Protein AF-A0A7S3X8F5-F1 (afdb_monomer)

Radius of gyration: 27.23 Å; Cα contacts (8 Å, |Δi|>4): 677; chains: 1; bounding box: 50×83×84 Å

Mean predicted aligned error: 16.93 Å

Solvent-accessible surface area (backbone atoms only — not comparable to full-atom values): 24423 Å² total; per-residue (Å²): 140,87,87,80,91,78,85,86,80,86,88,80,88,86,86,87,88,83,87,81,79,91,75,82,77,78,80,77,77,80,74,64,69,66,71,55,78,46,50,80,63,46,51,53,56,52,49,55,53,44,50,48,62,56,72,43,58,89,73,32,41,24,39,38,38,33,36,51,33,65,83,33,61,57,60,53,50,54,41,54,49,28,43,69,61,32,94,63,32,32,80,31,34,46,38,35,37,25,33,51,56,69,91,30,43,68,60,38,46,54,49,16,60,75,52,69,31,45,61,41,76,19,36,79,35,81,46,74,50,74,43,65,32,16,41,22,84,40,88,89,50,52,16,72,34,60,73,34,8,48,70,58,24,55,66,92,81,42,75,73,61,52,72,42,82,38,46,33,36,28,47,36,61,51,52,44,55,62,50,59,77,36,57,95,33,54,48,56,27,36,38,39,40,43,50,55,33,49,56,70,62,33,49,60,47,22,53,76,67,46,35,52,43,63,25,39,30,39,38,37,51,49,29,54,66,38,38,58,52,90,51,30,39,60,42,54,52,45,69,67,39,46,67,62,48,37,63,72,69,25,98,50,42,50,79,44,77,43,77,43,68,51,56,81,29,53,57,91,63,75,41,63,61,46,66,62,50,48,59,72,36,54,76,50,45,72,64,45,72,78,46,90,78,50,56,69,64,48,46,62,49,44,61,52,71,76,51,75,80,64,62,63,59,50,37,55,53,45,62,73,68,34,40,77,9,35,49,50,76,79,65,69,54,99,75,84,66,81,70,86,67,66,72,45,71,91,67,61,63,74,69,84,60,52,41,48,43,78,70,84,51,80,74,36,75,74,35,72,61,51,29,48,41,52,46,47,51,54,32,70,58,16,96,59,39,42,25,38,29,43,31,68,79,76,59,37,33,36,37,20,50,73,67,55,81,90,58,42,40,89,41,86,68,22,36,25,33,67,58,60,74,80,74,76,78,71,93,125

Secondary structure (DSSP, 8-state):
---PPPP-----------PPP-----------GGGGGGHHHHHHHHHHHHHHHHHS-TT-EEEEEEES-TTSHHHHHHHHHHHHHSTTTGGGEEEEEE---HHHHHHHHHHHHHHT-EEE-SEEESSS-EEEEEE-SSTT--BS-HHHHHHTS-TTT----EEEEEEEEEHHHHHHHHHHTTGGGEEEEEEEE--TTTHHHHHHHHHHTTGGGG-SEEEEE--GGGS-HHHHHHHHHHHHHHHHHHHHH-SS--SEEEEE--HHHHSS---TTHHHHHHHHTTTHHHHTTSTT-HHHHHHHHHHHHS-TTHHHHHHHHHHH-EESEEGGGT-STT-------B--SS----SSEEEEE---GGGSS-HHHHHHHHHHHHHTSTT--EEEEETTTTEEEEES---TTSEE--TTEEEEESSPPPPPPP-

pLDDT: mean 76.14, std 23.0, range [23.55, 98.75]

Sequence (428 aa):
ARLRLGCIIVRREHSMQRPPALFAFVLCVFLPDAVRAAGNAGGKAVDLFLDDLRKGGKDKISFLFEVGANNGLWSNHVMKRAQQACPGGASRVRLTLIEPQQVFAARLRAMASLWRGTFFPAAAWTNETTLSFFLSSFSEASSLSEQMALTFNEPELHPEVRSVSVPTIDLAHMMLSAVHGAAAARGSVFLKLDVESAEYDLLPRLLTSGALCLCDYILIEWHLNAVAPGKRLAGVLFRNQLDGLLARGCARPPRLIIHDEDYRNNYGEPVPGLDKLASRYANAAAHLRNKRNFGVASDIIAQRSIRRPRAVSTVTAWLRNASEGVCAHYFADGLGRQRRETSARTTGRCEGRSGKFAVTTTQAENNLTSYAGECLRMCAACGRCNFLTLSRRERTCHWFESCDVRSLQRLRLAVTGPATLPKQAGAL

Nearest PDB structures (foldseek):
  2zw9-assembly1_A  TM=4.840E-01  e=1.297E-01  Saccharomyces cerevisiae
  2zzk-assembly2_B  TM=4.551E-01  e=2.818E-01  Saccharomyces cerevisiae
  8b5s-assembly1_A  TM=4.391E-01  e=6.121E-01  Pseudomonas aeruginosa
  8b62-assembly2_B  TM=3.622E-01  e=6.497E-01  Pseudomonas aeruginosa
  8b63-assembly1_A  TM=3.434E-01  e=2.888E+00  Pseudomonas aeruginosa

Structure (mmCIF, N/CA/C/O backbone):
data_AF-A0A7S3X8F5-F1
#
_entry.id   AF-A0A7S3X8F5-F1
#
loop_
_atom_site.group_PDB
_atom_site.id
_atom_site.type_symbol
_atom_site.label_atom_id
_atom_site.label_alt_id
_atom_site.label_comp_id
_atom_site.label_asym_id
_atom_site.label_entity_id
_atom_site.label_seq_id
_atom_site.pdbx_PDB_ins_code
_atom_site.Cartn_x
_atom_site.Cartn_y
_atom_site.Cartn_z
_atom_site.occupancy
_atom_site.B_iso_or_equiv
_atom_site.auth_seq_id
_atom_site.auth_comp_id
_atom_site.auth_asym_id
_atom_site.auth_atom_id
_atom_site.pdbx_PDB_model_num
ATOM 1 N N . ALA A 1 1 ? -25.242 31.829 27.512 1.00 38.19 1 ALA A N 1
ATOM 2 C CA . ALA A 1 1 ? -24.534 32.737 26.589 1.00 38.19 1 ALA A CA 1
ATOM 3 C C . ALA A 1 1 ? -24.467 32.089 25.206 1.00 38.19 1 ALA A C 1
ATOM 5 O O . ALA A 1 1 ? -23.792 31.083 25.043 1.00 38.19 1 ALA A O 1
ATOM 6 N N . ARG A 1 2 ? -25.273 32.578 24.254 1.00 29.34 2 ARG A N 1
ATOM 7 C CA . ARG A 1 2 ? -25.355 32.096 22.864 1.00 29.34 2 ARG A CA 1
ATOM 8 C C . ARG A 1 2 ? -24.540 33.046 21.984 1.00 29.34 2 ARG A C 1
ATOM 10 O O . ARG A 1 2 ? -24.829 34.236 21.990 1.00 29.34 2 ARG A O 1
ATOM 17 N N . LEU A 1 3 ? -23.579 32.533 21.222 1.00 26.23 3 LEU A N 1
ATOM 18 C CA . LEU A 1 3 ? -22.870 33.291 20.187 1.00 26.23 3 LEU A CA 1
ATOM 19 C C . LEU A 1 3 ? -23.471 32.940 18.821 1.00 26.23 3 LEU A C 1
ATOM 21 O O . LEU A 1 3 ? -23.391 31.803 18.363 1.00 26.23 3 LEU A O 1
ATOM 25 N N . ARG A 1 4 ? -24.133 33.933 18.217 1.00 30.27 4 ARG A N 1
ATOM 26 C CA . ARG A 1 4 ? -24.596 33.941 16.824 1.00 30.27 4 ARG A CA 1
ATOM 27 C C . ARG A 1 4 ? -23.426 34.367 15.932 1.00 30.27 4 ARG A C 1
ATOM 29 O O . ARG A 1 4 ? -22.788 35.374 16.217 1.00 30.27 4 ARG A O 1
ATOM 36 N N . LEU A 1 5 ? -23.180 33.632 14.850 1.00 31.56 5 LEU A N 1
ATOM 37 C CA . LEU A 1 5 ? -22.301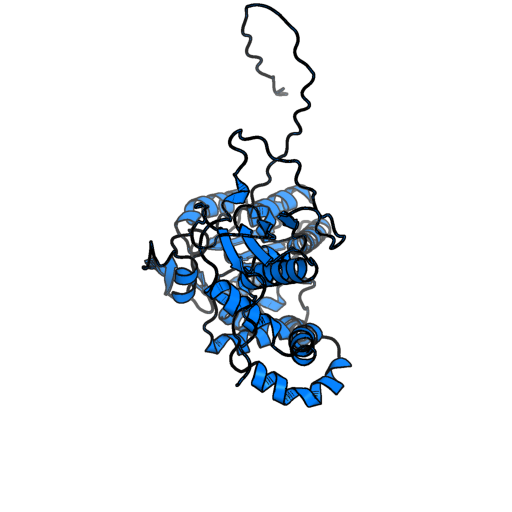 34.055 13.757 1.00 31.56 5 LEU A CA 1
ATOM 38 C C . LEU A 1 5 ? -23.056 35.063 12.877 1.00 31.56 5 LEU A C 1
ATOM 40 O O . LEU A 1 5 ? -24.110 34.737 12.333 1.00 31.56 5 LEU A O 1
ATOM 44 N N . GLY A 1 6 ? -22.536 36.288 12.781 1.00 26.44 6 GLY A N 1
ATOM 45 C CA . GLY A 1 6 ? -23.009 37.328 11.868 1.00 26.44 6 GLY A CA 1
ATOM 46 C C . GLY A 1 6 ? -22.199 37.346 10.569 1.00 26.44 6 GLY A C 1
ATOM 47 O O . GLY A 1 6 ? -20.975 37.227 10.597 1.00 26.44 6 GLY A O 1
ATOM 48 N N . CYS A 1 7 ? -22.890 37.504 9.439 1.00 25.30 7 CYS A N 1
ATOM 49 C CA . CYS A 1 7 ? -22.305 37.835 8.140 1.00 25.30 7 CYS A CA 1
ATOM 50 C C . CYS A 1 7 ? -21.751 39.266 8.149 1.00 25.30 7 CYS A C 1
ATOM 52 O O . CYS A 1 7 ? -22.455 40.196 8.541 1.00 25.30 7 CYS A O 1
ATOM 54 N N . ILE A 1 8 ? -20.535 39.455 7.637 1.00 29.23 8 ILE A N 1
ATOM 55 C CA . ILE A 1 8 ? -20.008 40.777 7.284 1.00 29.23 8 ILE A CA 1
ATOM 56 C C . ILE A 1 8 ? -20.380 41.052 5.823 1.00 29.23 8 ILE A C 1
ATOM 58 O O . ILE A 1 8 ? -19.924 40.357 4.917 1.00 29.23 8 ILE A O 1
ATOM 62 N N . ILE A 1 9 ? -21.226 42.061 5.610 1.00 27.92 9 ILE A N 1
ATOM 63 C CA . ILE A 1 9 ? -21.522 42.660 4.305 1.00 27.92 9 ILE A CA 1
ATOM 64 C C . ILE A 1 9 ? -20.593 43.865 4.148 1.00 27.92 9 ILE A C 1
ATOM 66 O O . ILE A 1 9 ? -20.671 44.806 4.935 1.00 27.92 9 ILE A O 1
ATOM 70 N N . VAL A 1 10 ? -19.739 43.863 3.125 1.00 28.44 10 VAL A N 1
ATOM 71 C CA . VAL A 1 10 ? -18.990 45.059 2.715 1.00 28.4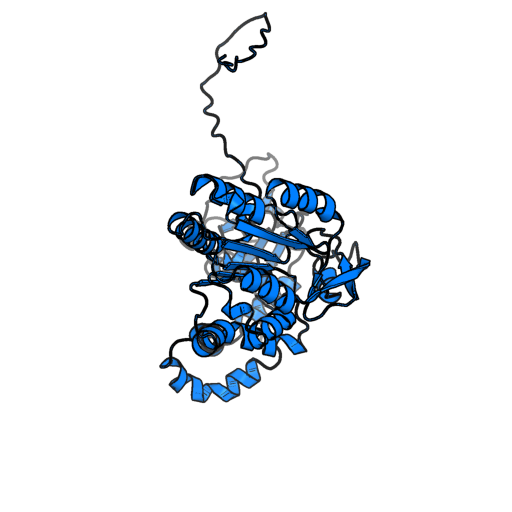4 10 VAL A CA 1
ATOM 72 C C . VAL A 1 10 ? -19.827 45.805 1.675 1.00 28.44 10 VAL A C 1
ATOM 74 O O . VAL A 1 10 ? -20.029 45.315 0.565 1.00 28.44 10 VAL A O 1
ATOM 77 N N . ARG A 1 11 ? -20.347 46.981 2.049 1.00 26.39 11 ARG A N 1
ATOM 78 C CA . ARG A 1 11 ? -21.016 47.927 1.140 1.00 26.39 11 ARG A CA 1
ATOM 79 C C . ARG A 1 11 ? -19.976 48.672 0.298 1.00 26.39 11 ARG A C 1
ATOM 81 O O . ARG A 1 11 ? -19.031 49.233 0.843 1.00 26.39 11 ARG A O 1
ATOM 88 N N . ARG A 1 12 ? -20.214 48.750 -1.013 1.00 28.64 12 ARG A N 1
ATOM 89 C CA . ARG A 1 12 ? -19.618 49.742 -1.920 1.00 28.64 12 ARG A CA 1
ATOM 90 C C . ARG A 1 12 ? -20.764 50.425 -2.680 1.00 28.64 12 ARG A C 1
ATOM 92 O O . ARG A 1 12 ? -21.431 49.783 -3.483 1.00 28.64 12 ARG A O 1
ATOM 99 N N . GLU A 1 13 ? -21.013 51.694 -2.380 1.00 34.38 13 GLU A N 1
ATOM 100 C CA . GLU A 1 13 ? -21.750 52.659 -3.222 1.00 34.38 13 GLU A CA 1
ATOM 101 C C . GLU A 1 13 ? -20.697 53.332 -4.137 1.00 34.38 13 GLU A C 1
ATOM 103 O O . GLU A 1 13 ? -19.548 53.449 -3.721 1.00 34.38 13 GLU A O 1
ATOM 108 N N . HIS A 1 14 ? -20.887 53.752 -5.390 1.00 35.22 14 HIS A N 1
ATOM 109 C CA . HIS A 1 14 ? -22.031 54.069 -6.248 1.00 35.22 14 HIS A CA 1
ATOM 110 C C . HIS A 1 14 ? -21.581 53.935 -7.730 1.00 35.22 14 HIS A C 1
ATOM 112 O O . HIS A 1 14 ? -20.406 54.153 -8.018 1.00 35.22 14 HIS A O 1
ATOM 118 N N . SER A 1 15 ? -22.531 53.688 -8.652 1.00 31.23 15 SER A N 1
ATOM 119 C CA . SER A 1 15 ? -22.665 54.318 -9.995 1.00 31.23 15 SER A CA 1
ATOM 120 C C . SER A 1 15 ? -22.974 53.364 -11.174 1.00 31.23 15 SER A C 1
ATOM 122 O O . SER A 1 15 ? -22.121 52.625 -11.649 1.00 31.23 15 SER A O 1
ATOM 124 N N . MET A 1 16 ? -24.219 53.506 -11.652 1.00 33.62 16 MET A N 1
ATOM 125 C CA . MET A 1 16 ? -24.769 53.394 -13.018 1.00 33.62 16 MET A CA 1
ATOM 126 C C . MET A 1 16 ? -24.717 52.097 -13.866 1.00 33.62 16 MET A C 1
ATOM 128 O O . MET A 1 16 ? -23.708 51.715 -14.438 1.00 33.62 16 MET A O 1
ATOM 132 N N . GLN A 1 17 ? -25.953 51.626 -14.116 1.00 37.19 17 GLN A N 1
ATOM 133 C CA . GLN A 1 17 ? -26.565 51.170 -15.381 1.00 37.19 17 GLN A CA 1
ATOM 134 C C . GLN A 1 17 ? -26.315 49.745 -15.942 1.00 37.19 17 GLN A C 1
ATOM 136 O O . GLN A 1 17 ? -25.251 49.410 -16.448 1.00 37.19 17 GLN A O 1
ATOM 141 N N . ARG A 1 18 ? -27.462 49.038 -16.044 1.00 36.28 18 ARG A N 1
A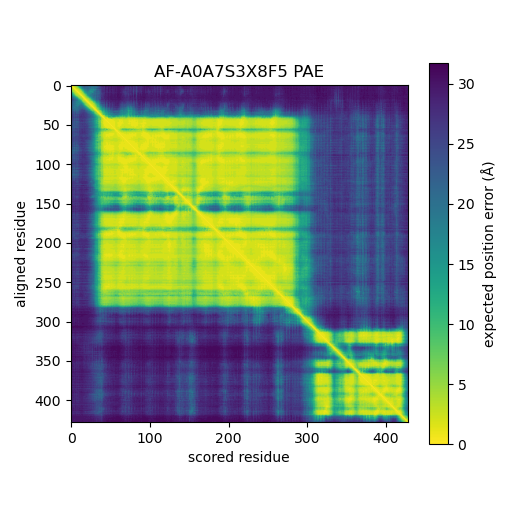TOM 142 C CA . ARG A 1 18 ? -27.859 47.826 -16.809 1.00 36.28 18 ARG A CA 1
ATOM 143 C C . ARG A 1 18 ? -27.786 46.461 -16.087 1.00 36.28 18 ARG A C 1
ATOM 145 O O . ARG A 1 18 ? -26.845 46.210 -15.343 1.00 36.28 18 ARG A O 1
ATOM 152 N N . PRO A 1 19 ? -28.798 45.579 -16.281 1.00 36.31 19 PRO A N 1
ATOM 153 C CA . PRO A 1 19 ? -28.927 44.328 -15.532 1.00 36.31 19 PRO A CA 1
ATOM 154 C C . PRO A 1 19 ? -28.087 43.208 -16.173 1.00 36.31 19 PRO A C 1
ATOM 156 O O . PRO A 1 19 ? -28.020 43.150 -17.404 1.00 36.31 19 PRO A O 1
ATOM 159 N N . PRO A 1 20 ? -27.491 42.278 -15.402 1.00 37.22 20 PRO A N 1
ATOM 160 C CA . PRO A 1 20 ? -26.862 41.105 -15.981 1.00 37.22 20 PRO A CA 1
ATOM 161 C C . PRO A 1 20 ? -27.809 39.899 -15.999 1.00 37.22 20 PRO A C 1
ATOM 163 O O . PRO A 1 20 ? -28.615 39.674 -15.097 1.00 37.22 20 PRO A O 1
ATOM 166 N N . ALA A 1 21 ? -27.656 39.114 -17.062 1.00 35.47 21 ALA A N 1
ATOM 167 C CA . ALA A 1 21 ? -28.206 37.782 -17.230 1.00 35.47 21 ALA A CA 1
ATOM 168 C C . ALA A 1 21 ? -27.823 36.850 -16.064 1.00 35.47 21 ALA A C 1
ATOM 170 O O . ALA A 1 21 ? -26.707 36.912 -15.543 1.00 35.47 21 ALA A O 1
ATOM 171 N N . LEU A 1 22 ? -28.745 35.951 -15.699 1.00 33.09 22 LEU A N 1
ATOM 172 C CA . LEU A 1 22 ? -28.490 34.827 -14.800 1.00 33.09 22 LEU A CA 1
ATOM 173 C C . LEU A 1 22 ? -27.329 33.974 -15.340 1.00 33.09 22 LEU A C 1
ATOM 175 O O . LEU A 1 22 ? -27.505 33.193 -16.273 1.00 33.09 22 LEU A O 1
ATOM 179 N N . PHE A 1 23 ? -26.159 34.079 -14.715 1.00 29.56 23 PHE A N 1
ATOM 180 C CA . PHE A 1 23 ? -25.104 33.077 -14.820 1.00 29.56 23 PHE A CA 1
ATOM 181 C C . PHE A 1 23 ? -25.228 32.116 -13.638 1.00 29.56 23 PHE A C 1
ATOM 183 O O . PHE A 1 23 ? -24.887 32.446 -12.503 1.00 29.56 23 PHE A O 1
ATOM 190 N N . ALA A 1 24 ? -25.724 30.910 -13.912 1.00 27.12 24 ALA A N 1
ATOM 191 C CA . ALA A 1 24 ? -25.616 29.784 -12.999 1.00 27.12 24 ALA A CA 1
ATOM 192 C C . ALA A 1 24 ? -24.139 29.365 -12.916 1.00 27.12 24 ALA A C 1
ATOM 194 O O . ALA A 1 24 ? -23.619 28.687 -13.802 1.00 27.12 24 ALA A O 1
ATOM 195 N N . PHE A 1 25 ? -23.448 29.786 -11.858 1.00 24.17 25 PHE A N 1
ATOM 196 C CA . PHE A 1 25 ? -22.149 29.227 -11.503 1.00 24.17 25 PHE A CA 1
ATOM 197 C C . PHE A 1 25 ? -22.360 27.801 -10.984 1.00 24.17 25 PHE A C 1
ATOM 199 O O . PHE A 1 25 ? -22.711 27.584 -9.825 1.00 24.17 25 PHE A O 1
ATOM 206 N N . VAL A 1 26 ? -22.143 26.815 -11.855 1.00 27.08 26 VAL A N 1
ATOM 207 C CA . VAL A 1 26 ? -21.864 25.443 -11.428 1.00 27.08 26 VAL A CA 1
ATOM 208 C C . VAL A 1 26 ? -20.514 25.486 -10.726 1.00 27.08 26 VAL A C 1
ATOM 210 O O . VAL A 1 26 ? -19.463 25.580 -11.359 1.00 27.08 26 VAL A O 1
ATOM 213 N N . LEU A 1 27 ? -20.550 25.472 -9.396 1.00 24.66 27 LEU A N 1
ATOM 214 C CA . LEU A 1 27 ? -19.374 25.294 -8.563 1.00 24.66 27 LEU A CA 1
ATOM 215 C C . LEU A 1 27 ? -18.898 23.844 -8.747 1.00 24.66 27 LEU A C 1
ATOM 217 O O . LEU A 1 27 ? -19.259 22.950 -7.983 1.00 24.66 27 LEU A O 1
ATOM 221 N N . CYS A 1 28 ? -18.118 23.588 -9.798 1.00 23.55 28 CYS A N 1
ATOM 222 C CA . CYS A 1 28 ? -17.297 22.387 -9.884 1.00 23.55 28 CYS A CA 1
ATOM 223 C C . CYS A 1 28 ? -16.265 22.476 -8.760 1.00 23.55 28 CYS A C 1
ATOM 225 O O . CYS A 1 28 ? -15.214 23.097 -8.905 1.00 23.55 28 CYS A O 1
ATOM 227 N N . VAL A 1 29 ? -16.600 21.890 -7.612 1.00 28.22 29 VAL A N 1
ATOM 228 C CA . VAL A 1 29 ? -15.648 21.624 -6.539 1.00 28.22 29 VAL A CA 1
ATOM 229 C C . VAL A 1 29 ? -14.602 20.681 -7.124 1.00 28.22 29 VAL A C 1
ATOM 231 O O . VAL A 1 29 ? -14.831 19.480 -7.253 1.00 28.22 29 VAL A O 1
ATOM 234 N N . PHE A 1 30 ? -13.466 21.245 -7.528 1.00 27.95 30 PHE A N 1
ATOM 235 C CA . PHE A 1 30 ? -12.251 20.491 -7.792 1.00 27.95 30 PHE A CA 1
ATOM 236 C C . PHE A 1 30 ? -11.860 19.795 -6.486 1.00 27.95 30 PHE A C 1
ATOM 238 O O . PHE A 1 30 ? -11.306 20.407 -5.573 1.00 27.95 30 PHE A O 1
ATOM 245 N N . LEU A 1 31 ? -12.216 18.516 -6.367 1.00 30.77 31 LEU A N 1
ATOM 246 C CA . LEU A 1 31 ? -11.635 17.639 -5.361 1.00 30.77 31 LEU A CA 1
ATOM 247 C C . LEU A 1 31 ? -10.160 17.425 -5.743 1.00 30.77 31 LEU A C 1
ATOM 249 O O . LEU A 1 31 ? -9.902 17.024 -6.878 1.00 30.77 31 LEU A O 1
ATOM 253 N N . PRO A 1 32 ? -9.198 17.710 -4.847 1.00 37.09 32 PRO A N 1
ATOM 254 C CA . PRO A 1 32 ? -7.783 17.541 -5.148 1.00 37.09 32 PRO A CA 1
ATOM 255 C C . PRO A 1 32 ? -7.444 16.065 -5.408 1.00 37.09 32 PRO A C 1
ATOM 257 O O . PRO A 1 32 ? -7.953 15.172 -4.725 1.00 37.09 32 PRO A O 1
ATOM 260 N N . ASP A 1 33 ? -6.560 15.834 -6.383 1.00 37.44 33 ASP A N 1
ATOM 261 C CA . ASP A 1 33 ? -6.199 14.533 -6.970 1.00 37.44 33 ASP A CA 1
ATOM 262 C C . ASP A 1 33 ? -5.746 13.452 -5.967 1.00 37.44 33 ASP A C 1
ATOM 264 O O . ASP A 1 33 ? -5.821 12.267 -6.275 1.00 37.44 33 ASP A O 1
ATOM 268 N N . ALA A 1 34 ? -5.398 13.798 -4.727 1.00 39.25 34 ALA A N 1
ATOM 269 C CA . ALA A 1 34 ? -5.053 12.817 -3.693 1.00 39.25 34 ALA A CA 1
ATOM 270 C C . ALA A 1 34 ? -6.224 11.905 -3.262 1.00 39.25 34 ALA A C 1
ATOM 272 O O . ALA A 1 34 ? -5.996 10.832 -2.712 1.00 39.25 34 ALA A O 1
ATOM 273 N N . VAL A 1 35 ? -7.483 12.290 -3.520 1.00 42.12 35 VAL A N 1
ATOM 274 C CA . VAL A 1 35 ? -8.645 11.401 -3.294 1.00 42.12 35 VAL A CA 1
ATOM 275 C C . VAL A 1 35 ? -8.742 10.318 -4.381 1.00 42.12 35 VAL A C 1
ATOM 277 O O . VAL A 1 35 ? -9.375 9.287 -4.161 1.00 42.12 35 VAL A O 1
ATOM 280 N N . ARG A 1 36 ? -8.088 10.499 -5.538 1.00 45.53 36 ARG A N 1
ATOM 281 C CA . ARG A 1 36 ? -8.069 9.492 -6.613 1.00 45.53 36 ARG A CA 1
ATOM 282 C C . ARG A 1 36 ? -7.088 8.350 -6.372 1.00 45.53 36 ARG A C 1
ATOM 284 O O . ARG A 1 36 ? -7.308 7.293 -6.952 1.00 45.53 36 ARG A O 1
ATOM 291 N N . ALA A 1 37 ? -6.082 8.534 -5.516 1.00 43.94 37 ALA A N 1
ATOM 292 C CA . ALA A 1 37 ? -5.016 7.552 -5.301 1.00 43.94 37 ALA A CA 1
ATOM 293 C C . ALA A 1 37 ? -5.495 6.206 -4.725 1.00 43.94 37 ALA A C 1
ATOM 295 O O . ALA A 1 37 ? -4.766 5.239 -4.787 1.00 43.94 37 ALA A O 1
ATOM 296 N N . ALA A 1 38 ? -6.719 6.108 -4.189 1.00 49.38 38 ALA A N 1
ATOM 297 C CA . ALA A 1 38 ? -7.260 4.829 -3.709 1.00 49.38 38 ALA A CA 1
ATOM 298 C C . ALA A 1 38 ? -8.244 4.158 -4.692 1.00 49.38 38 ALA A C 1
ATOM 300 O O . ALA A 1 38 ? -8.843 3.126 -4.367 1.00 49.38 38 ALA A O 1
ATOM 301 N N . GLY A 1 39 ? -8.503 4.778 -5.851 1.00 56.91 39 GLY A N 1
ATOM 302 C CA . GLY A 1 39 ? -9.552 4.362 -6.780 1.00 56.91 39 GLY A CA 1
ATOM 303 C C . GLY A 1 39 ? -10.943 4.215 -6.132 1.00 56.91 39 GLY A C 1
ATOM 304 O O . GLY A 1 39 ? -11.171 4.486 -4.952 1.00 56.91 39 GLY A O 1
ATOM 305 N N . ASN A 1 40 ? -11.925 3.736 -6.900 1.00 58.66 40 ASN A N 1
ATOM 306 C CA . ASN A 1 40 ? -13.240 3.385 -6.338 1.00 58.66 40 ASN A CA 1
ATOM 307 C C . ASN A 1 40 ? -13.153 2.188 -5.369 1.00 58.66 40 ASN A C 1
ATOM 309 O O . ASN A 1 40 ? -14.016 2.022 -4.508 1.00 58.66 40 ASN A O 1
ATOM 313 N N . ALA A 1 41 ? -12.129 1.340 -5.513 1.00 61.88 41 ALA A N 1
ATOM 314 C CA . ALA A 1 41 ? -11.970 0.131 -4.715 1.00 61.88 41 ALA A CA 1
ATOM 315 C C . ALA A 1 41 ? -11.568 0.451 -3.269 1.00 61.88 41 ALA A C 1
ATOM 317 O O . ALA A 1 41 ? -12.228 -0.030 -2.347 1.00 61.88 41 ALA A O 1
ATOM 318 N N . GLY A 1 42 ? -10.559 1.301 -3.048 1.00 80.06 42 GLY A N 1
ATOM 319 C CA . GLY A 1 42 ? -10.109 1.681 -1.707 1.00 80.06 42 GLY A CA 1
ATOM 320 C C . GLY A 1 42 ? -11.216 2.317 -0.862 1.00 80.06 42 GLY A C 1
ATOM 321 O O . GLY A 1 42 ? -11.300 2.057 0.339 1.00 80.06 42 GLY A O 1
ATOM 322 N N . GLY A 1 43 ? -12.147 3.038 -1.499 1.00 89.25 43 GLY A N 1
ATOM 323 C CA . GLY A 1 43 ? -13.361 3.543 -0.852 1.00 89.25 43 GLY A CA 1
ATOM 324 C C . GLY A 1 43 ? -14.185 2.445 -0.169 1.00 89.25 43 GLY A C 1
ATOM 325 O O . GLY A 1 43 ? -14.591 2.616 0.977 1.00 89.25 43 GLY A O 1
ATOM 326 N N . LYS A 1 44 ? -14.339 1.274 -0.803 1.00 90.94 44 LYS A N 1
ATOM 327 C CA . LYS A 1 44 ? -15.103 0.143 -0.248 1.00 90.94 44 LYS A CA 1
ATOM 328 C C . LYS A 1 44 ? -14.476 -0.427 1.026 1.00 90.94 44 LYS A C 1
ATOM 330 O O . LYS A 1 44 ? -15.201 -0.746 1.966 1.00 90.94 44 LYS A O 1
ATOM 335 N N . ALA A 1 45 ? -13.151 -0.584 1.072 1.00 93.94 45 ALA A N 1
ATOM 336 C CA . ALA A 1 45 ? -12.483 -1.059 2.286 1.00 93.94 45 ALA A CA 1
ATOM 337 C C . ALA A 1 45 ? -12.637 -0.049 3.427 1.00 93.94 45 ALA A C 1
ATOM 339 O O . ALA A 1 45 ? -12.917 -0.442 4.559 1.00 93.94 45 ALA A O 1
ATOM 340 N N . VAL A 1 46 ? -12.500 1.247 3.125 1.00 96.56 46 VAL A N 1
ATOM 341 C CA . VAL A 1 46 ? -12.718 2.316 4.107 1.00 96.56 46 VAL A CA 1
ATOM 342 C C . VAL A 1 46 ? -14.156 2.279 4.624 1.00 96.56 46 VAL A C 1
ATOM 344 O O . VAL A 1 46 ? -14.362 2.353 5.830 1.00 96.56 46 VAL A O 1
ATOM 347 N N . ASP A 1 47 ? -15.149 2.098 3.755 1.00 96.56 47 ASP A N 1
ATOM 348 C CA . ASP A 1 47 ? -16.556 2.013 4.159 1.00 96.56 47 ASP A CA 1
ATOM 349 C C . ASP A 1 47 ? -16.804 0.844 5.122 1.00 96.56 47 ASP A C 1
ATOM 351 O O . ASP A 1 47 ? -17.401 1.033 6.179 1.00 96.56 47 ASP A O 1
ATOM 355 N N . LEU A 1 48 ? -16.279 -0.347 4.817 1.00 97.12 48 LEU A N 1
ATOM 356 C CA . LEU A 1 48 ? -16.403 -1.516 5.695 1.00 97.12 48 LEU A CA 1
ATOM 357 C C . LEU A 1 48 ? -15.700 -1.317 7.046 1.00 97.12 48 LEU A C 1
ATOM 359 O O . LEU A 1 48 ? -16.230 -1.703 8.089 1.00 97.12 48 LEU A O 1
ATOM 363 N N . PHE A 1 49 ? -14.534 -0.674 7.047 1.00 97.81 49 PHE A N 1
ATOM 364 C CA . PHE A 1 49 ? -13.831 -0.311 8.274 1.00 97.81 49 PHE A CA 1
ATOM 365 C C . PHE A 1 49 ? -14.639 0.670 9.135 1.00 97.81 49 PHE A C 1
ATOM 367 O O . PHE A 1 49 ? -14.762 0.488 10.347 1.00 97.81 49 PHE A O 1
ATOM 374 N N . LEU A 1 50 ? -15.241 1.686 8.514 1.00 97.75 50 LEU A N 1
ATOM 375 C CA . LEU A 1 50 ? -16.105 2.646 9.200 1.00 97.75 50 LEU A CA 1
ATOM 376 C C . LEU A 1 50 ? -17.393 1.988 9.716 1.00 97.75 50 LEU A C 1
ATOM 378 O O . LEU A 1 50 ? -17.877 2.339 10.792 1.00 97.75 50 LEU A O 1
ATOM 382 N N . ASP A 1 51 ? -17.941 1.014 8.994 1.00 97.44 51 ASP A N 1
ATOM 383 C CA . ASP A 1 51 ? -19.080 0.213 9.443 1.00 97.44 51 ASP A CA 1
ATOM 384 C C . ASP A 1 51 ? -18.754 -0.593 10.698 1.00 97.44 51 ASP A C 1
ATOM 386 O O . ASP A 1 51 ? -19.547 -0.603 11.643 1.00 97.44 51 ASP A O 1
ATOM 390 N N . ASP A 1 52 ? -17.589 -1.237 10.736 1.00 96.88 52 ASP A N 1
ATOM 391 C CA . ASP A 1 52 ? -17.132 -1.956 11.923 1.00 96.88 52 ASP A CA 1
ATOM 392 C C . ASP A 1 52 ? -16.916 -1.002 13.102 1.00 96.88 52 ASP A C 1
ATOM 394 O O . ASP A 1 52 ? -17.321 -1.305 14.224 1.00 96.88 52 ASP A O 1
ATOM 398 N N . LEU A 1 53 ? -16.352 0.185 12.856 1.00 96.25 53 LEU A N 1
ATOM 399 C CA . LEU A 1 53 ? -16.180 1.215 13.879 1.00 96.25 53 LEU A CA 1
ATOM 400 C C . LEU A 1 53 ? -17.527 1.669 14.471 1.00 96.25 53 LEU A C 1
ATOM 402 O O . LEU A 1 53 ? -17.634 1.898 15.681 1.00 96.25 53 LEU A O 1
ATOM 406 N N . ARG A 1 54 ? -18.569 1.790 13.637 1.00 96.06 54 ARG A N 1
ATOM 407 C CA . ARG A 1 54 ? -19.936 2.127 14.074 1.00 96.06 54 ARG A CA 1
ATOM 408 C C . ARG A 1 54 ? -20.582 1.009 14.886 1.00 96.06 54 ARG A C 1
ATOM 410 O O . ARG A 1 54 ? -21.230 1.297 15.887 1.00 96.06 54 ARG A O 1
ATOM 417 N N . LYS A 1 55 ? -20.419 -0.241 14.450 1.00 95.44 55 LYS A N 1
ATOM 418 C CA . LYS A 1 55 ? -21.014 -1.426 15.090 1.00 95.44 55 LYS A CA 1
ATOM 419 C C . LYS A 1 55 ? -20.275 -1.845 16.361 1.00 95.44 55 LYS A C 1
ATOM 421 O O . LYS A 1 55 ? -20.879 -2.436 17.251 1.00 95.44 55 LYS A O 1
ATOM 426 N N . GLY A 1 56 ? -18.978 -1.562 16.451 1.00 91.94 56 GLY A N 1
ATOM 427 C CA . GLY A 1 56 ? -18.162 -1.893 17.611 1.00 91.94 56 GLY A CA 1
ATOM 428 C C . GLY A 1 56 ? -18.571 -1.095 18.849 1.00 91.94 56 GLY A C 1
ATOM 429 O O . GLY A 1 56 ? -18.874 0.095 18.756 1.00 91.94 56 GLY A O 1
ATOM 430 N N . GLY A 1 57 ? -18.513 -1.731 20.023 1.00 87.69 57 GLY A N 1
ATOM 431 C CA . GLY A 1 57 ? -18.744 -1.069 21.311 1.00 87.69 57 GLY A CA 1
ATOM 432 C C . GLY A 1 57 ? -17.758 0.076 21.575 1.00 87.69 57 GLY A C 1
ATOM 433 O O . GLY A 1 57 ? -16.663 0.106 21.007 1.00 87.69 57 GLY A O 1
ATOM 434 N N . LYS A 1 58 ? -18.132 1.023 22.446 1.00 89.25 58 LYS A N 1
ATOM 435 C CA . LYS A 1 58 ? -17.326 2.224 22.757 1.00 89.25 58 LYS A CA 1
ATOM 436 C C . LYS A 1 58 ? -15.916 1.896 23.259 1.00 89.25 58 LYS A C 1
ATOM 438 O O . LYS A 1 58 ? -14.999 2.664 22.991 1.00 89.25 58 LYS A O 1
ATOM 443 N N . ASP A 1 59 ? -15.748 0.729 23.874 1.00 91.69 59 ASP A N 1
ATOM 444 C CA . ASP A 1 59 ? -14.475 0.248 24.421 1.00 91.69 59 ASP A CA 1
ATOM 445 C C . ASP A 1 59 ? -13.560 -0.380 23.362 1.00 91.69 59 ASP A C 1
ATOM 447 O O . ASP A 1 59 ? -12.430 -0.760 23.658 1.00 91.69 59 ASP A O 1
ATOM 451 N N . LYS A 1 60 ? -14.036 -0.517 22.116 1.00 95.56 60 LYS A N 1
ATOM 452 C CA . LYS A 1 60 ? -13.239 -1.054 21.013 1.00 95.56 60 LYS A CA 1
ATOM 453 C C . LYS A 1 60 ? -12.388 0.028 20.355 1.00 95.56 60 LYS A C 1
ATOM 455 O O . LYS A 1 60 ? -12.898 1.088 19.982 1.00 95.56 60 LYS A O 1
ATOM 460 N N . ILE A 1 61 ? -11.112 -0.298 20.165 1.00 96.56 61 ILE A N 1
ATOM 461 C CA . ILE A 1 61 ? -10.076 0.520 19.539 1.00 96.56 61 ILE A CA 1
ATOM 462 C C . ILE A 1 61 ? -9.689 -0.121 18.207 1.00 96.56 61 ILE A C 1
ATOM 464 O O . ILE A 1 61 ? -9.190 -1.245 18.171 1.00 96.56 61 ILE A O 1
ATOM 468 N N . SER A 1 62 ? -9.920 0.597 17.114 1.00 97.94 62 SER A N 1
ATOM 469 C CA . SER A 1 62 ? -9.506 0.192 15.769 1.00 97.94 62 SER A CA 1
ATOM 470 C C . SER A 1 62 ? -8.135 0.779 15.429 1.00 97.94 62 SER A C 1
ATOM 472 O O . SER A 1 62 ? -7.723 1.778 16.018 1.00 97.94 62 SER A O 1
ATOM 474 N N . PHE A 1 63 ? -7.428 0.179 14.478 1.00 98.56 63 PHE A N 1
ATOM 475 C CA . PHE A 1 63 ? -6.084 0.591 14.071 1.00 98.56 63 PHE A CA 1
ATOM 476 C C . PHE A 1 63 ? -6.067 0.934 12.587 1.00 98.56 63 PHE A C 1
ATOM 478 O O . PHE A 1 63 ? -6.642 0.205 11.780 1.00 98.56 63 PHE A O 1
ATOM 485 N N . LEU A 1 64 ? -5.397 2.030 12.244 1.00 98.62 64 LEU A N 1
ATOM 486 C CA . LEU A 1 64 ? -5.191 2.476 10.873 1.00 98.62 64 LEU A CA 1
ATOM 487 C C . LEU A 1 64 ? -3.695 2.696 10.655 1.00 98.62 64 LEU A C 1
ATOM 489 O O . LEU A 1 64 ? -3.144 3.692 11.120 1.00 98.62 64 LEU A O 1
ATOM 493 N N . PHE A 1 65 ? -3.057 1.757 9.966 1.00 98.69 65 PHE A N 1
ATOM 494 C CA . PHE A 1 65 ? -1.662 1.850 9.552 1.00 98.69 65 PHE A CA 1
ATOM 495 C C . PHE A 1 65 ? -1.608 2.360 8.112 1.00 98.69 65 PHE A C 1
ATOM 497 O O . PHE A 1 65 ? -2.094 1.689 7.202 1.00 98.69 65 PHE A O 1
ATOM 504 N N . GLU A 1 66 ? -1.026 3.538 7.905 1.00 98.31 66 GLU A N 1
ATOM 505 C CA . GLU A 1 66 ? -0.708 4.071 6.582 1.00 98.31 66 GLU A CA 1
ATOM 506 C C . GLU A 1 66 ? 0.810 4.080 6.399 1.00 98.31 66 GLU A C 1
ATOM 508 O O . GLU A 1 66 ? 1.535 4.820 7.071 1.00 98.31 66 GLU A O 1
ATOM 513 N N . VAL A 1 67 ? 1.277 3.227 5.493 1.00 98.19 67 VAL A N 1
ATOM 514 C CA . VAL A 1 67 ? 2.685 3.079 5.144 1.00 98.19 67 VAL A CA 1
ATOM 515 C C . VAL A 1 67 ? 2.903 3.666 3.755 1.00 98.19 67 VAL A C 1
ATOM 517 O O . VAL A 1 67 ? 2.228 3.246 2.815 1.00 98.19 67 VAL A O 1
ATOM 520 N N . GLY A 1 68 ? 3.801 4.652 3.665 1.00 96.06 68 GLY A N 1
ATOM 521 C CA . GLY A 1 68 ? 3.847 5.578 2.531 1.00 96.06 68 GLY A CA 1
ATOM 522 C C . GLY A 1 68 ? 2.744 6.615 2.644 1.00 96.06 68 GLY A C 1
ATOM 523 O O . GLY A 1 68 ? 1.831 6.696 1.822 1.00 96.06 68 GLY A O 1
ATOM 524 N N . ALA A 1 69 ? 2.761 7.354 3.753 1.00 96.25 69 ALA A N 1
ATOM 525 C CA . ALA A 1 69 ? 1.717 8.328 4.039 1.00 96.25 69 ALA A CA 1
ATOM 526 C C . ALA A 1 69 ? 1.778 9.559 3.125 1.00 96.25 69 ALA A C 1
ATOM 528 O O . ALA A 1 69 ? 0.772 10.265 3.006 1.00 96.25 69 ALA A O 1
ATOM 529 N N . ASN A 1 70 ? 2.926 9.833 2.492 1.00 93.75 70 ASN A N 1
ATOM 530 C CA . ASN A 1 70 ? 3.133 10.986 1.623 1.00 93.75 70 ASN A CA 1
ATOM 531 C C . ASN A 1 70 ? 2.653 12.267 2.348 1.00 93.75 70 ASN A C 1
ATOM 533 O O . ASN A 1 70 ? 3.037 12.545 3.484 1.00 93.75 70 ASN A O 1
ATOM 537 N N . ASN A 1 71 ? 1.745 13.043 1.765 1.00 93.50 71 ASN A N 1
ATOM 538 C CA . ASN A 1 71 ? 1.210 14.264 2.366 1.00 93.50 71 ASN A CA 1
ATOM 539 C C . ASN A 1 71 ? 0.066 14.032 3.386 1.00 93.50 71 ASN A C 1
ATOM 541 O O . ASN A 1 71 ? -0.497 15.003 3.918 1.00 93.50 71 ASN A O 1
ATOM 545 N N . GLY A 1 72 ? -0.311 12.776 3.644 1.00 95.94 72 GLY A N 1
ATOM 546 C CA . GLY A 1 72 ? -1.312 12.360 4.627 1.00 95.94 72 GLY A CA 1
ATOM 547 C C . GLY A 1 72 ? -2.765 12.661 4.254 1.00 95.94 72 GLY A C 1
ATOM 548 O O . GLY A 1 72 ? -3.660 12.536 5.094 1.00 95.94 72 GLY A O 1
ATOM 549 N N . LEU A 1 73 ? -3.046 13.108 3.024 1.00 95.12 73 LEU A N 1
ATOM 550 C CA . LEU A 1 73 ? -4.406 13.480 2.620 1.00 95.12 73 LEU A CA 1
ATOM 551 C C . LEU A 1 73 ? -5.394 12.314 2.736 1.00 95.12 73 LEU A C 1
ATOM 553 O O . LEU A 1 73 ? -6.526 12.537 3.176 1.00 95.12 73 LEU A O 1
ATOM 557 N N . TRP A 1 74 ? -4.960 11.095 2.409 1.00 95.06 74 TRP A N 1
ATOM 558 C CA . TRP A 1 74 ? -5.787 9.898 2.520 1.00 95.06 74 TRP A CA 1
ATOM 559 C C . TRP A 1 74 ? -6.155 9.599 3.979 1.00 95.06 74 TRP A C 1
ATOM 561 O O . TRP A 1 74 ? -7.344 9.596 4.308 1.00 95.06 74 TRP A O 1
ATOM 571 N N . SER A 1 75 ? -5.181 9.479 4.891 1.00 96.88 75 SER A N 1
ATOM 572 C CA . SER A 1 75 ? -5.480 9.271 6.319 1.00 96.88 75 SER A CA 1
ATOM 573 C C . SER A 1 75 ? -6.332 10.382 6.915 1.00 96.88 75 SER A C 1
ATOM 575 O O . SER A 1 75 ? -7.281 10.108 7.649 1.00 96.88 75 SER A O 1
ATOM 577 N N . ASN A 1 76 ? -6.064 11.647 6.579 1.00 97.38 76 ASN A N 1
ATOM 578 C CA . ASN A 1 76 ? -6.889 12.757 7.051 1.00 97.38 76 ASN A CA 1
ATOM 579 C C . ASN A 1 76 ? -8.351 12.611 6.602 1.00 97.38 76 ASN A C 1
ATOM 581 O O . ASN A 1 76 ? -9.274 12.912 7.361 1.00 97.38 76 ASN A O 1
ATOM 585 N N . HIS A 1 77 ? -8.574 12.154 5.368 1.00 96.50 77 HIS A N 1
ATOM 586 C CA . HIS A 1 77 ? -9.908 11.882 4.853 1.00 96.50 77 HIS A CA 1
ATOM 587 C C . HIS A 1 77 ? -10.581 10.735 5.621 1.00 96.50 77 HIS A C 1
ATOM 589 O O . HIS A 1 77 ? -11.704 10.909 6.098 1.00 96.50 77 HIS A O 1
ATOM 595 N N . VAL A 1 78 ? -9.890 9.608 5.825 1.00 97.25 78 VAL A N 1
ATOM 596 C CA . VAL A 1 78 ? -10.415 8.464 6.592 1.00 97.25 78 VAL A CA 1
ATOM 597 C C . VAL A 1 78 ? -10.760 8.869 8.029 1.00 97.25 78 VAL A C 1
ATOM 599 O O . VAL A 1 78 ? -11.854 8.566 8.502 1.00 97.25 78 VAL A O 1
ATOM 602 N N . MET A 1 79 ? -9.896 9.629 8.707 1.00 98.12 79 MET A N 1
ATOM 603 C CA . MET A 1 79 ? -10.132 10.079 10.084 1.00 98.12 79 MET A CA 1
ATOM 604 C C . MET A 1 79 ? -11.305 11.061 10.200 1.00 98.12 79 MET A C 1
ATOM 606 O O . MET A 1 79 ? -12.116 10.948 11.123 1.00 98.12 79 MET A O 1
ATOM 610 N N . LYS A 1 80 ? -11.471 11.980 9.239 1.00 97.19 80 LYS A N 1
ATOM 611 C CA . LYS A 1 80 ? -12.666 12.841 9.167 1.00 97.19 80 LYS A CA 1
ATOM 612 C C . LYS A 1 80 ? -13.938 12.016 9.007 1.00 97.19 80 LYS A C 1
ATOM 614 O O . LYS A 1 80 ? -14.922 12.278 9.696 1.00 97.19 80 LYS A O 1
ATOM 619 N N . ARG A 1 81 ? -13.912 10.996 8.146 1.00 97.50 81 ARG A N 1
ATOM 620 C CA . ARG A 1 81 ? -15.046 10.082 7.973 1.00 97.50 81 ARG A CA 1
ATOM 621 C C . ARG A 1 81 ? -15.305 9.246 9.228 1.00 97.50 81 ARG A C 1
ATOM 623 O O . ARG A 1 81 ? -16.461 9.075 9.595 1.00 97.50 81 ARG A O 1
ATOM 630 N N . ALA A 1 82 ? -14.269 8.810 9.944 1.00 97.38 82 ALA A N 1
ATOM 631 C CA . ALA A 1 82 ? -14.403 8.134 11.236 1.00 97.38 82 ALA A CA 1
ATOM 632 C C . ALA A 1 82 ? -15.080 9.028 12.283 1.00 97.38 82 ALA A C 1
ATOM 634 O O . ALA A 1 82 ? -15.997 8.586 12.972 1.00 97.38 82 ALA A O 1
ATOM 635 N N . GLN A 1 83 ? -14.693 10.305 12.361 1.00 97.00 83 GLN A N 1
ATOM 636 C CA . GLN A 1 83 ? -15.335 11.288 13.237 1.00 97.00 83 GLN A CA 1
ATOM 637 C C . GLN A 1 83 ? -16.816 11.519 12.891 1.00 97.00 83 GLN A C 1
ATOM 639 O O . GLN A 1 83 ? -17.616 11.780 13.789 1.00 97.00 83 GLN A O 1
ATOM 644 N N . GLN A 1 84 ? -17.176 11.437 11.608 1.00 96.06 84 GLN A N 1
ATOM 645 C CA . GLN A 1 84 ? -18.555 11.578 11.126 1.00 96.06 84 GLN A CA 1
ATOM 646 C C . GLN A 1 84 ? -19.386 10.302 11.316 1.00 96.06 84 GLN A C 1
ATOM 648 O O . GLN A 1 84 ? -20.597 10.384 11.497 1.00 96.06 84 GLN A O 1
ATOM 653 N N . ALA A 1 85 ? -18.753 9.128 11.279 1.00 94.56 85 ALA A N 1
ATOM 654 C CA . ALA A 1 85 ? -19.437 7.842 11.333 1.00 94.56 85 ALA A CA 1
ATOM 655 C C . ALA A 1 85 ? -20.093 7.575 12.701 1.00 94.56 85 ALA A C 1
ATOM 657 O O . ALA A 1 85 ? -21.180 7.000 12.754 1.00 94.56 85 ALA A O 1
ATOM 658 N N . CYS A 1 86 ? -19.466 7.988 13.808 1.00 91.81 86 CYS A N 1
ATOM 659 C CA . CYS A 1 86 ? -20.053 7.902 15.148 1.00 91.81 86 CYS A CA 1
ATOM 660 C C . CYS A 1 86 ? -19.432 8.918 16.132 1.00 91.81 86 CYS A C 1
ATOM 662 O O . CYS A 1 86 ? -18.296 9.355 15.928 1.00 91.81 86 CYS A O 1
ATOM 664 N N . PRO A 1 87 ? -20.133 9.294 17.227 1.00 91.25 87 PRO A N 1
ATOM 665 C CA . PRO A 1 87 ? -19.583 10.186 18.248 1.00 91.25 87 PRO A CA 1
ATOM 666 C C . PRO A 1 87 ? -18.276 9.640 18.833 1.00 91.25 87 PRO A C 1
ATOM 668 O O . PRO A 1 87 ? -18.229 8.523 19.345 1.00 91.25 87 PRO A O 1
ATOM 671 N N . GLY A 1 88 ? -17.205 10.430 18.738 1.00 91.00 88 GLY A N 1
ATOM 672 C CA . GLY A 1 88 ? -15.867 10.015 19.166 1.00 91.00 88 GLY A CA 1
ATOM 673 C C . GLY A 1 88 ? -15.213 8.962 18.262 1.00 91.00 88 GLY A C 1
ATOM 674 O O . GLY A 1 88 ? -14.204 8.383 18.658 1.00 91.00 88 GLY A O 1
ATOM 675 N N . GLY A 1 89 ? -15.733 8.710 17.056 1.00 93.06 89 GLY A N 1
ATOM 676 C CA . GLY A 1 89 ? -15.214 7.678 16.157 1.00 93.06 89 GLY A CA 1
ATOM 677 C C . GLY A 1 89 ? -13.720 7.826 15.863 1.00 93.06 89 GLY A C 1
ATOM 678 O O . GLY A 1 89 ? -12.980 6.862 16.024 1.00 93.06 89 GLY A O 1
ATOM 679 N N . ALA A 1 90 ? -13.240 9.038 15.565 1.00 94.50 90 ALA A N 1
ATOM 680 C CA . ALA A 1 90 ? -11.807 9.277 15.364 1.00 94.50 90 ALA A CA 1
ATOM 681 C C . ALA A 1 90 ? -10.966 8.981 16.618 1.00 94.50 90 ALA A C 1
ATOM 683 O O . ALA A 1 90 ? -9.883 8.424 16.506 1.00 94.50 90 ALA A O 1
ATOM 684 N N . SER A 1 91 ? -11.475 9.271 17.822 1.00 95.00 91 SER A N 1
ATOM 685 C CA . SER A 1 91 ? -10.761 8.960 19.074 1.00 95.00 91 SER A CA 1
ATOM 686 C C . SER A 1 91 ? -10.655 7.460 19.377 1.00 95.00 91 SER A C 1
ATOM 688 O O . SER A 1 91 ? -9.853 7.059 20.217 1.00 95.00 91 SER A O 1
ATOM 690 N N . ARG A 1 92 ? -11.443 6.635 18.677 1.00 95.94 92 ARG A N 1
ATOM 691 C CA . ARG A 1 92 ? -11.421 5.169 18.747 1.00 95.94 92 ARG A CA 1
ATOM 692 C C . ARG A 1 92 ? -10.559 4.542 17.650 1.00 95.94 92 ARG A C 1
ATOM 694 O O . ARG A 1 92 ? -10.527 3.319 17.543 1.00 95.94 92 ARG A O 1
ATOM 701 N N . VAL A 1 93 ? -9.864 5.348 16.848 1.00 97.94 93 VAL A N 1
ATOM 702 C CA . VAL A 1 93 ? -8.918 4.882 15.831 1.00 97.94 93 VAL A CA 1
ATOM 703 C C . VAL A 1 93 ? -7.504 5.295 16.235 1.00 97.94 93 VAL A C 1
ATOM 705 O O . VAL A 1 93 ? -7.217 6.472 16.434 1.00 97.94 93 VAL A O 1
ATOM 708 N N . ARG A 1 94 ? -6.601 4.321 16.348 1.00 97.94 94 ARG A N 1
ATOM 709 C CA . ARG A 1 94 ? -5.161 4.550 16.496 1.00 97.94 94 ARG A CA 1
ATOM 710 C C . ARG A 1 94 ? -4.554 4.687 15.108 1.00 97.94 94 ARG A C 1
ATOM 712 O O . ARG A 1 94 ? -4.359 3.689 14.418 1.00 97.94 94 ARG A O 1
ATOM 719 N N . LEU A 1 95 ? -4.319 5.932 14.703 1.00 98.56 95 LEU A N 1
ATOM 720 C CA . LEU A 1 95 ? -3.653 6.260 13.449 1.00 98.56 95 LEU A CA 1
ATOM 721 C C . LEU A 1 95 ? -2.134 6.124 13.602 1.00 98.56 95 LEU A C 1
ATOM 723 O O . LEU A 1 95 ? -1.547 6.741 14.491 1.00 98.56 95 LEU A O 1
ATOM 727 N N . THR A 1 96 ? -1.504 5.390 12.693 1.00 98.75 96 THR A N 1
ATOM 728 C CA . THR A 1 96 ? -0.051 5.282 12.564 1.00 98.75 96 THR A CA 1
ATOM 729 C C . THR A 1 96 ? 0.358 5.650 11.144 1.00 98.75 96 THR A C 1
ATOM 731 O O . THR A 1 96 ? -0.105 5.035 10.189 1.00 98.75 96 THR A O 1
ATOM 734 N N . LEU A 1 97 ? 1.227 6.650 11.024 1.00 98.69 97 LEU A N 1
ATOM 735 C CA . LEU A 1 97 ? 1.742 7.180 9.762 1.00 98.69 97 LEU A CA 1
ATOM 736 C C . LEU A 1 97 ? 3.227 6.853 9.654 1.00 98.69 97 LEU A C 1
ATOM 738 O O . LEU A 1 97 ? 3.978 7.148 10.587 1.00 98.69 97 LEU A O 1
ATOM 742 N N . ILE A 1 98 ? 3.654 6.299 8.524 1.00 98.50 98 ILE A N 1
ATOM 743 C CA . ILE A 1 98 ? 5.059 5.983 8.254 1.00 98.50 98 ILE A CA 1
ATOM 744 C C . ILE A 1 98 ? 5.448 6.625 6.923 1.00 98.50 98 ILE A C 1
ATOM 746 O O . ILE A 1 98 ? 4.851 6.320 5.891 1.00 98.50 98 ILE A O 1
ATOM 750 N N . GLU A 1 99 ? 6.418 7.537 6.964 1.00 97.44 99 GLU A N 1
ATOM 751 C CA . GLU A 1 99 ? 6.906 8.269 5.790 1.00 97.44 99 GLU A CA 1
ATOM 752 C C . GLU A 1 99 ? 8.348 8.759 6.025 1.00 97.44 99 GLU A C 1
ATOM 754 O O . GLU A 1 99 ? 8.564 9.590 6.915 1.00 97.44 99 GLU A O 1
ATOM 759 N N . PRO A 1 100 ? 9.341 8.284 5.251 1.00 96.19 100 PRO A N 1
ATOM 760 C CA . PRO A 1 100 ? 10.735 8.706 5.399 1.00 96.19 100 PRO A CA 1
ATOM 761 C C . PRO A 1 100 ? 11.032 10.114 4.851 1.00 96.19 100 PRO A C 1
ATOM 763 O O . PRO A 1 100 ? 12.025 10.728 5.254 1.00 96.19 100 PRO A O 1
ATOM 766 N N . GLN A 1 101 ? 10.216 10.652 3.937 1.00 92.75 101 GLN A N 1
ATOM 767 C CA . GLN A 1 101 ? 10.510 11.923 3.275 1.00 92.75 101 GLN A CA 1
ATOM 768 C C . GLN A 1 101 ? 10.350 13.127 4.209 1.00 92.75 101 GLN A C 1
ATOM 770 O O . GLN A 1 101 ? 9.257 13.485 4.655 1.00 92.75 101 GLN A O 1
ATOM 775 N N . GLN A 1 102 ? 11.457 13.839 4.437 1.00 92.94 102 GLN A N 1
ATOM 776 C CA . GLN A 1 102 ? 11.495 14.988 5.350 1.00 92.94 102 GLN A CA 1
ATOM 777 C C . GLN A 1 102 ? 10.585 16.148 4.921 1.00 92.94 102 GLN A C 1
ATOM 779 O O . GLN A 1 102 ? 10.085 16.875 5.780 1.00 92.94 102 GLN A O 1
ATOM 784 N N . VAL A 1 103 ? 10.309 16.296 3.620 1.00 93.25 103 VAL A N 1
ATOM 785 C CA . VAL A 1 103 ? 9.402 17.337 3.103 1.00 93.25 103 VAL A CA 1
ATOM 786 C C . VAL A 1 103 ? 7.979 17.202 3.666 1.00 93.25 103 VAL A C 1
ATOM 788 O O . VAL A 1 103 ? 7.301 18.208 3.878 1.00 93.25 103 VAL A O 1
ATOM 791 N N . PHE A 1 104 ? 7.543 15.984 4.003 1.00 95.62 104 PHE A N 1
ATOM 792 C CA . PHE A 1 104 ? 6.221 15.737 4.582 1.00 95.62 104 PHE A CA 1
ATOM 793 C C . PHE A 1 104 ? 6.217 15.703 6.113 1.00 95.62 104 PHE A C 1
ATOM 795 O O . PHE A 1 104 ? 5.153 15.825 6.725 1.00 95.62 104 PHE A O 1
ATOM 802 N N . ALA A 1 105 ? 7.383 15.611 6.761 1.00 96.62 105 ALA A N 1
ATOM 803 C CA . ALA A 1 105 ? 7.489 15.351 8.196 1.00 96.62 105 ALA A CA 1
ATOM 804 C C . ALA A 1 105 ? 6.765 16.390 9.070 1.00 96.62 105 ALA A C 1
ATOM 806 O O . ALA A 1 105 ? 6.080 16.027 10.028 1.00 96.62 105 ALA A O 1
ATOM 807 N N . ALA A 1 106 ? 6.877 17.684 8.748 1.00 97.94 106 ALA A N 1
ATOM 808 C CA . ALA A 1 106 ? 6.200 18.741 9.506 1.00 97.94 106 ALA A CA 1
ATOM 809 C C . ALA A 1 106 ? 4.669 18.600 9.438 1.00 97.94 106 ALA A C 1
ATOM 811 O O . ALA A 1 106 ? 3.979 18.655 10.459 1.00 97.94 106 ALA A O 1
ATOM 812 N N . ARG A 1 107 ? 4.145 18.347 8.234 1.00 97.69 107 ARG A N 1
ATOM 813 C CA . ARG A 1 107 ? 2.713 18.178 7.977 1.00 97.69 107 ARG A CA 1
ATOM 814 C C . ARG A 1 107 ? 2.166 16.907 8.623 1.00 97.69 107 ARG A C 1
ATOM 816 O O . ARG A 1 107 ? 1.126 16.962 9.276 1.00 97.69 107 ARG A O 1
ATOM 823 N N . LEU A 1 108 ? 2.866 15.783 8.486 1.00 98.38 108 LEU A N 1
ATOM 824 C CA . LEU A 1 108 ? 2.449 14.510 9.073 1.00 98.38 108 LEU A CA 1
ATOM 825 C C . LEU A 1 108 ? 2.508 14.533 10.601 1.00 98.38 108 LEU A C 1
ATOM 827 O O . LEU A 1 108 ? 1.605 14.009 11.248 1.00 98.38 108 LEU A O 1
ATOM 831 N N . ARG A 1 109 ? 3.491 15.219 11.200 1.00 98.56 109 ARG A N 1
ATOM 832 C CA . ARG A 1 109 ? 3.538 15.435 12.655 1.00 98.56 109 ARG A CA 1
ATOM 833 C C . ARG A 1 109 ? 2.340 16.251 13.146 1.00 98.56 109 ARG A C 1
ATOM 835 O O . ARG A 1 109 ? 1.714 15.874 14.136 1.00 98.56 109 ARG A O 1
ATOM 842 N N . ALA A 1 110 ? 1.988 17.330 12.444 1.00 98.25 110 ALA A N 1
ATOM 843 C CA . ALA A 1 110 ? 0.800 18.120 12.764 1.00 98.25 110 ALA A CA 1
ATOM 844 C C . ALA A 1 110 ? -0.490 17.289 12.633 1.00 98.25 110 ALA A C 1
ATOM 846 O O . ALA A 1 110 ? -1.366 17.358 13.494 1.00 98.25 110 ALA A O 1
ATOM 847 N N . MET A 1 111 ? -0.585 16.450 11.599 1.00 97.94 111 MET A N 1
ATOM 848 C CA . MET A 1 111 ? -1.725 15.558 11.392 1.00 97.94 111 MET A CA 1
ATOM 849 C C . MET A 1 111 ? -1.831 14.467 12.468 1.00 97.94 111 MET A C 1
ATOM 851 O O . MET A 1 111 ? -2.921 14.227 12.984 1.00 97.94 111 MET A O 1
ATOM 855 N N . ALA A 1 112 ? -0.718 13.832 12.841 1.00 98.19 112 ALA A N 1
ATOM 856 C CA . ALA A 1 112 ? -0.684 12.867 13.936 1.00 98.19 112 ALA A CA 1
ATOM 857 C C . ALA A 1 112 ? -1.144 13.514 15.250 1.00 98.19 112 ALA A C 1
ATOM 859 O O . ALA A 1 112 ? -1.978 12.947 15.948 1.00 98.19 112 ALA A O 1
ATOM 860 N N . SER A 1 113 ? -0.685 14.735 15.548 1.00 98.00 113 SER A N 1
ATOM 861 C CA . SER A 1 113 ? -1.135 15.487 16.725 1.00 98.00 113 SER A CA 1
ATOM 862 C C . SER A 1 113 ? -2.643 15.764 16.696 1.00 98.00 113 SER A C 1
ATOM 864 O O . SER A 1 113 ? -3.335 15.471 17.673 1.00 98.00 113 SER A O 1
ATOM 866 N N . LEU A 1 114 ? -3.171 16.234 15.557 1.00 97.44 114 LEU A N 1
ATOM 867 C CA . LEU A 1 114 ? -4.601 16.502 15.366 1.00 97.44 114 LEU A CA 1
ATOM 868 C C . LEU A 1 114 ? -5.470 15.271 15.666 1.00 97.44 114 LEU A C 1
ATOM 870 O O . LEU A 1 114 ? -6.513 15.383 16.308 1.00 97.44 114 LEU A O 1
ATOM 874 N N . TRP A 1 115 ? -5.029 14.098 15.217 1.00 97.56 115 TRP A N 1
ATOM 875 C CA . TRP A 1 115 ? -5.784 12.850 15.324 1.00 97.56 115 TRP A CA 1
ATOM 876 C C . TRP A 1 115 ? -5.372 11.963 16.502 1.00 97.56 115 TRP A C 1
ATOM 878 O O . TRP A 1 115 ? -5.864 10.843 16.612 1.00 97.56 115 TRP A O 1
ATOM 888 N N . ARG A 1 116 ? -4.492 12.446 17.392 1.00 96.38 116 ARG A N 1
ATOM 889 C CA . ARG A 1 116 ? -3.891 11.650 18.484 1.00 96.38 116 ARG A CA 1
ATOM 890 C C . ARG A 1 116 ? -3.266 10.335 17.987 1.00 96.38 116 ARG A C 1
ATOM 892 O O . ARG A 1 116 ? -3.346 9.305 18.658 1.00 96.38 116 ARG A O 1
ATOM 899 N N . GLY A 1 117 ? -2.695 10.381 16.788 1.00 97.56 117 GLY A N 1
ATOM 900 C CA . GLY A 1 117 ? -1.956 9.296 16.162 1.00 97.56 117 GLY A CA 1
ATOM 901 C C . GLY A 1 117 ? -0.456 9.374 16.433 1.00 97.56 117 GLY A C 1
ATOM 902 O O . GLY A 1 117 ? 0.031 10.231 17.173 1.00 97.56 117 GLY A O 1
ATOM 903 N N . THR A 1 118 ? 0.282 8.490 15.775 1.00 98.31 118 THR A N 1
ATOM 904 C CA . THR A 1 118 ? 1.743 8.413 15.830 1.00 98.31 118 THR A CA 1
ATOM 905 C C . THR A 1 118 ? 2.309 8.585 14.428 1.00 98.31 118 THR A C 1
ATOM 907 O O . THR A 1 118 ? 1.814 7.977 13.482 1.00 98.31 118 THR A O 1
ATOM 910 N N . PHE A 1 119 ? 3.342 9.414 14.292 1.00 98.56 119 PHE A N 1
ATOM 911 C CA . PHE A 1 119 ? 4.083 9.582 13.046 1.00 98.56 119 PHE A CA 1
ATOM 912 C C . PHE A 1 119 ? 5.518 9.093 13.223 1.00 98.56 119 PHE A C 1
ATOM 914 O O . PHE A 1 119 ? 6.211 9.521 14.148 1.00 98.56 119 PHE A O 1
ATOM 921 N N . PHE A 1 120 ? 5.950 8.237 12.305 1.00 98.25 120 PHE A N 1
ATOM 922 C CA . PHE A 1 120 ? 7.301 7.723 12.210 1.00 98.25 120 PHE A CA 1
ATOM 923 C C . PHE A 1 120 ? 7.999 8.293 10.962 1.00 98.25 120 PHE A C 1
ATOM 925 O O . PHE A 1 120 ? 7.644 7.902 9.846 1.00 98.25 120 PHE A O 1
ATOM 932 N N . PRO A 1 121 ? 8.991 9.195 11.123 1.00 97.56 121 PRO A N 1
ATOM 933 C CA . PRO A 1 121 ? 9.791 9.736 10.023 1.00 97.56 121 PRO A CA 1
ATOM 934 C C . PRO A 1 121 ? 10.867 8.729 9.577 1.00 97.56 121 PRO A C 1
ATOM 936 O O . PRO A 1 121 ? 12.065 8.993 9.669 1.00 97.56 121 PRO A O 1
ATOM 939 N N . ALA A 1 122 ? 10.430 7.537 9.187 1.00 97.62 122 ALA A N 1
ATOM 940 C CA . ALA A 1 122 ? 11.260 6.378 8.886 1.00 97.62 122 ALA A CA 1
ATOM 941 C C . ALA A 1 122 ? 10.641 5.590 7.729 1.00 97.62 122 ALA A C 1
ATOM 943 O O . ALA A 1 122 ? 9.436 5.684 7.489 1.00 97.62 122 ALA A O 1
ATOM 944 N N . ALA A 1 123 ? 11.445 4.793 7.031 1.00 97.25 123 ALA A N 1
ATOM 945 C CA . ALA A 1 123 ? 10.919 3.849 6.053 1.00 97.25 123 ALA A CA 1
ATOM 946 C C . ALA A 1 123 ? 10.423 2.582 6.767 1.00 97.25 123 ALA A C 1
ATOM 948 O O . ALA A 1 123 ? 11.070 2.073 7.685 1.00 97.25 123 ALA A O 1
ATOM 949 N N . ALA A 1 124 ? 9.279 2.044 6.352 1.00 97.69 124 ALA A N 1
ATOM 950 C CA . ALA A 1 124 ? 8.902 0.702 6.779 1.00 97.69 124 ALA A CA 1
ATOM 951 C C . ALA A 1 124 ? 9.844 -0.315 6.135 1.00 97.69 124 ALA A C 1
ATOM 953 O O . ALA A 1 124 ? 10.065 -0.274 4.926 1.00 97.69 124 ALA A O 1
ATOM 954 N N . TRP A 1 125 ? 10.377 -1.235 6.935 1.00 97.25 125 TRP A N 1
ATOM 955 C CA . TRP A 1 125 ? 11.272 -2.276 6.451 1.00 97.25 125 TRP A CA 1
ATOM 956 C C . TRP A 1 125 ? 11.116 -3.587 7.231 1.00 97.25 125 TRP A C 1
ATOM 958 O O . TRP A 1 125 ? 10.188 -3.769 8.025 1.00 97.25 125 TRP A O 1
ATOM 968 N N . THR A 1 126 ? 11.999 -4.546 6.952 1.00 97.12 126 THR A N 1
ATOM 969 C CA . THR A 1 126 ? 11.966 -5.890 7.538 1.00 97.12 126 THR A CA 1
ATOM 970 C C . THR A 1 126 ? 12.676 -5.999 8.886 1.00 97.12 126 THR A C 1
ATOM 972 O O . THR A 1 126 ? 12.506 -7.006 9.571 1.00 97.12 126 THR A O 1
ATOM 975 N N . ASN A 1 127 ? 13.494 -5.006 9.238 1.00 96.56 127 ASN A N 1
ATOM 976 C CA . ASN A 1 127 ? 14.247 -4.890 10.484 1.00 96.56 127 ASN A CA 1
ATOM 977 C C . ASN A 1 127 ? 14.538 -3.410 10.794 1.00 96.56 127 ASN A C 1
ATOM 979 O O . ASN A 1 127 ? 14.356 -2.549 9.936 1.00 96.56 127 ASN A O 1
ATOM 983 N N . GLU A 1 128 ? 14.984 -3.125 12.018 1.00 96.62 128 GLU A N 1
ATOM 984 C CA . GLU A 1 128 ? 15.455 -1.795 12.411 1.00 96.62 128 GLU A CA 1
ATOM 985 C C . GLU A 1 128 ? 16.917 -1.615 11.998 1.00 96.62 128 GLU A C 1
ATOM 987 O O . GLU A 1 128 ? 17.824 -2.300 12.471 1.00 96.62 128 GLU A O 1
ATOM 992 N N . THR A 1 129 ? 17.140 -0.704 11.064 1.00 96.06 129 THR A N 1
ATOM 993 C CA . THR A 1 129 ? 18.453 -0.344 10.532 1.00 96.06 129 THR A CA 1
ATOM 994 C C . THR A 1 129 ? 18.397 1.041 9.880 1.00 96.06 129 THR A C 1
ATOM 996 O O . THR A 1 129 ? 17.388 1.745 9.969 1.00 96.06 129 THR A O 1
ATOM 999 N N . THR A 1 130 ? 19.458 1.425 9.186 1.00 96.81 130 THR A N 1
ATOM 1000 C CA . THR A 1 130 ? 19.510 2.624 8.356 1.00 96.81 130 THR A CA 1
ATOM 1001 C C . THR A 1 130 ? 19.710 2.207 6.904 1.00 96.81 130 THR A C 1
ATOM 1003 O O . THR A 1 130 ? 20.590 1.398 6.618 1.00 96.81 130 THR A O 1
ATOM 1006 N N . LEU A 1 131 ? 18.911 2.756 5.988 1.00 94.31 131 LEU A N 1
ATOM 1007 C CA . LEU A 1 131 ? 19.008 2.469 4.557 1.00 94.31 131 LEU A CA 1
ATOM 1008 C C . LEU A 1 131 ? 19.239 3.737 3.741 1.00 94.31 131 LEU A C 1
ATOM 1010 O O . LEU A 1 131 ? 18.834 4.836 4.126 1.00 94.31 131 LEU A O 1
ATOM 1014 N N . SER A 1 132 ? 19.853 3.550 2.575 1.00 93.38 132 SER A N 1
ATOM 1015 C CA . SER A 1 132 ? 19.843 4.550 1.514 1.00 93.38 132 SER A CA 1
ATOM 1016 C C . SER A 1 132 ? 18.435 4.684 0.943 1.00 93.38 132 SER A C 1
ATOM 1018 O O . SER A 1 132 ? 17.790 3.697 0.597 1.00 93.38 132 SER A O 1
ATOM 1020 N N . PHE A 1 133 ? 17.979 5.921 0.836 1.00 91.69 133 PHE A N 1
ATOM 1021 C CA . PHE A 1 133 ? 16.689 6.309 0.300 1.00 91.69 133 PHE A CA 1
ATOM 1022 C C . PHE A 1 133 ? 16.908 7.365 -0.774 1.00 91.69 133 PHE A C 1
ATOM 1024 O O . PHE A 1 133 ? 17.629 8.339 -0.569 1.00 91.69 133 PHE A O 1
ATOM 1031 N N . PHE A 1 134 ? 16.318 7.155 -1.937 1.00 89.88 134 PHE A N 1
ATOM 1032 C CA . PHE A 1 134 ? 16.607 7.917 -3.137 1.00 89.88 134 PHE A CA 1
ATOM 1033 C C . PHE A 1 134 ? 15.444 8.859 -3.419 1.00 89.88 134 PHE A C 1
ATOM 1035 O O . PHE A 1 134 ? 14.307 8.432 -3.621 1.00 89.88 134 PHE A O 1
ATOM 1042 N N . LEU A 1 135 ? 15.746 10.154 -3.398 1.00 86.69 135 LEU A N 1
ATOM 1043 C CA . LEU A 1 135 ? 14.807 11.228 -3.677 1.00 86.69 135 LEU A CA 1
ATOM 1044 C C . LEU A 1 135 ? 14.807 11.510 -5.176 1.00 86.69 135 LEU A C 1
ATOM 1046 O O . LEU A 1 135 ? 15.857 11.844 -5.735 1.00 86.69 135 LEU A O 1
ATOM 1050 N N . SER A 1 136 ? 13.642 11.402 -5.809 1.00 78.69 136 SER A N 1
ATOM 1051 C CA . SER A 1 136 ? 13.477 11.822 -7.200 1.00 78.69 136 SER A CA 1
ATOM 1052 C C . SER A 1 136 ? 13.165 13.319 -7.293 1.00 78.69 136 SER A C 1
ATOM 1054 O O . SER A 1 136 ? 12.864 13.994 -6.303 1.00 78.69 136 SER A O 1
ATOM 1056 N N . SER A 1 137 ? 13.249 13.858 -8.508 1.00 72.44 137 SER A N 1
ATOM 1057 C CA . SER A 1 137 ? 12.816 15.226 -8.821 1.00 72.44 137 SER A CA 1
ATOM 1058 C C . SER A 1 137 ? 11.309 15.434 -8.612 1.00 72.44 137 SER A C 1
ATOM 1060 O O . SER A 1 137 ? 10.868 16.562 -8.378 1.00 72.44 137 SER A O 1
ATOM 1062 N N . PHE A 1 138 ? 10.523 14.353 -8.622 1.00 71.38 138 PHE A N 1
ATOM 1063 C CA . PHE A 1 138 ? 9.115 14.365 -8.260 1.00 71.38 138 PHE A CA 1
ATOM 1064 C C . PHE A 1 138 ? 8.961 13.994 -6.784 1.00 71.38 138 PHE A C 1
ATOM 1066 O O . PHE A 1 138 ? 9.058 12.835 -6.400 1.00 71.38 138 PHE A O 1
ATOM 1073 N N . SER A 1 139 ? 8.685 14.982 -5.931 1.00 66.81 139 SER A N 1
ATOM 1074 C CA . SER A 1 139 ? 8.688 14.816 -4.469 1.00 66.81 139 SER A CA 1
ATOM 1075 C C . SER A 1 139 ? 7.700 13.785 -3.912 1.00 66.81 139 SER A C 1
ATOM 1077 O O . SER A 1 139 ? 7.709 13.532 -2.716 1.00 66.81 139 SER A O 1
ATOM 1079 N N . GLU A 1 140 ? 6.792 13.259 -4.730 1.00 67.19 140 GLU A N 1
ATOM 1080 C CA . GLU A 1 140 ? 5.853 12.211 -4.323 1.00 67.19 140 GLU A CA 1
ATOM 1081 C C . GLU A 1 140 ? 6.364 10.800 -4.659 1.00 67.19 140 GLU A C 1
ATOM 1083 O O . GLU A 1 140 ? 5.763 9.844 -4.198 1.00 67.19 140 GLU A O 1
ATOM 1088 N N . ALA A 1 141 ? 7.470 10.666 -5.400 1.00 71.62 141 ALA A N 1
ATOM 1089 C CA . ALA A 1 141 ? 7.944 9.403 -5.961 1.00 71.62 141 ALA A CA 1
ATOM 1090 C C . ALA A 1 141 ? 9.399 9.088 -5.553 1.00 71.62 141 ALA A C 1
ATOM 1092 O O . ALA A 1 141 ? 10.304 8.994 -6.388 1.00 71.62 141 ALA A O 1
ATOM 1093 N N . SER A 1 142 ? 9.639 8.983 -4.244 1.00 81.00 142 SER A N 1
ATOM 1094 C CA . SER A 1 142 ? 10.937 8.601 -3.663 1.00 81.00 142 SER A CA 1
ATOM 1095 C C . SER A 1 142 ? 10.911 7.148 -3.184 1.00 81.00 142 SER A C 1
ATOM 1097 O O . SER A 1 142 ? 9.881 6.669 -2.723 1.00 81.00 142 SER A O 1
ATOM 1099 N N . SER A 1 143 ? 12.041 6.441 -3.247 1.00 84.38 143 SER A N 1
ATOM 1100 C CA . SER A 1 143 ? 12.072 4.988 -3.018 1.00 84.38 143 SER A CA 1
ATOM 1101 C C . SER A 1 143 ? 13.351 4.519 -2.317 1.00 84.38 143 SER A C 1
ATOM 1103 O O . SER A 1 143 ? 14.388 5.176 -2.363 1.00 84.38 143 SER A O 1
ATOM 1105 N N . LEU A 1 144 ? 13.307 3.331 -1.703 1.00 82.56 144 LEU A N 1
ATOM 1106 C CA . LEU A 1 144 ? 14.506 2.588 -1.278 1.00 82.56 144 LEU A CA 1
ATOM 1107 C C . LEU A 1 144 ? 15.286 1.991 -2.471 1.00 82.56 144 LEU A C 1
ATOM 1109 O O . LEU A 1 144 ? 16.379 1.460 -2.294 1.00 82.56 144 LEU A O 1
ATOM 1113 N N . SER A 1 145 ? 14.739 2.083 -3.688 1.00 81.00 145 SER A N 1
ATOM 1114 C CA . SER A 1 145 ? 15.353 1.643 -4.941 1.00 81.00 145 SER A CA 1
ATOM 1115 C C . SER A 1 145 ? 15.831 2.840 -5.769 1.00 81.00 145 SER A C 1
ATOM 1117 O O . SER A 1 145 ? 15.026 3.641 -6.248 1.00 81.00 145 SER A O 1
ATOM 1119 N N . GLU A 1 146 ? 17.143 2.936 -5.996 1.00 81.44 146 GLU A N 1
ATOM 1120 C CA . GLU A 1 146 ? 17.749 3.974 -6.846 1.00 81.44 146 GLU A CA 1
ATOM 1121 C C . GLU A 1 146 ? 17.192 3.944 -8.271 1.00 81.44 146 GLU A C 1
ATOM 1123 O O . GLU A 1 146 ? 16.824 4.974 -8.832 1.00 81.44 146 GLU A O 1
ATOM 1128 N N . GLN A 1 147 ? 17.060 2.739 -8.834 1.00 74.06 147 GLN A N 1
ATOM 1129 C CA . GLN A 1 147 ? 16.506 2.530 -10.169 1.00 74.06 147 GLN A CA 1
ATOM 1130 C C . GLN A 1 147 ? 15.074 3.068 -10.283 1.00 74.06 147 GLN A C 1
ATOM 1132 O O . GLN A 1 147 ? 14.688 3.593 -11.328 1.00 74.06 147 GLN A O 1
ATOM 1137 N N . MET A 1 148 ? 14.286 2.952 -9.214 1.00 73.06 148 MET A N 1
ATOM 1138 C CA . MET A 1 148 ? 12.931 3.485 -9.209 1.00 73.06 148 MET A CA 1
ATOM 1139 C C . MET A 1 148 ? 12.933 5.008 -9.140 1.00 73.06 148 MET A C 1
ATOM 1141 O O . MET A 1 148 ? 12.308 5.658 -9.972 1.00 73.06 148 MET A O 1
ATOM 1145 N N . ALA A 1 149 ? 13.717 5.596 -8.244 1.00 76.88 149 ALA A N 1
ATOM 1146 C CA . ALA A 1 149 ? 13.806 7.048 -8.168 1.00 76.88 149 ALA A CA 1
ATOM 1147 C C . ALA A 1 149 ? 14.358 7.682 -9.473 1.00 76.88 149 ALA A C 1
ATOM 1149 O O . ALA A 1 149 ? 13.922 8.769 -9.849 1.00 76.88 149 ALA A O 1
ATOM 1150 N N . LEU A 1 150 ? 15.199 6.969 -10.241 1.00 74.19 150 LEU A N 1
ATOM 1151 C CA . LEU A 1 150 ? 15.592 7.353 -11.610 1.00 74.19 150 LEU A CA 1
ATOM 1152 C C . LEU A 1 150 ? 14.443 7.316 -12.625 1.00 74.19 150 LEU A C 1
ATOM 1154 O O . LEU A 1 150 ? 14.452 8.090 -13.576 1.00 74.19 150 LEU A O 1
ATOM 1158 N N . THR A 1 151 ? 13.461 6.429 -12.454 1.00 68.75 151 THR A N 1
ATOM 1159 C CA . THR A 1 151 ? 12.334 6.281 -13.397 1.00 68.75 151 THR A CA 1
ATOM 1160 C C . THR A 1 151 ? 11.437 7.521 -13.407 1.00 68.75 151 THR A C 1
ATOM 1162 O O . THR A 1 151 ? 10.804 7.825 -14.417 1.00 68.75 151 THR A O 1
ATOM 1165 N N . PHE A 1 152 ? 11.411 8.256 -12.294 1.00 67.44 152 PHE A N 1
ATOM 1166 C CA . PHE A 1 152 ? 10.661 9.502 -12.144 1.00 67.44 152 PHE A CA 1
ATOM 1167 C C . PHE A 1 152 ? 11.483 10.757 -12.439 1.00 67.44 152 PHE A C 1
ATOM 1169 O O . PHE A 1 152 ? 10.934 11.858 -12.433 1.00 67.44 152 PHE A O 1
ATOM 1176 N N . ASN A 1 153 ? 12.778 10.609 -12.714 1.00 67.25 153 ASN A N 1
ATOM 1177 C CA . ASN A 1 153 ? 13.589 11.710 -13.198 1.00 67.25 153 ASN A CA 1
ATOM 1178 C C . ASN A 1 153 ? 13.419 11.872 -14.708 1.00 67.25 153 ASN A C 1
ATOM 1180 O O . ASN A 1 153 ? 13.329 10.895 -15.446 1.00 67.25 153 ASN A O 1
ATOM 1184 N N . GLU A 1 154 ? 13.428 13.118 -15.178 1.00 61.69 154 GLU A N 1
ATOM 1185 C CA . GLU A 1 154 ? 13.647 13.418 -16.592 1.00 61.69 154 GLU A CA 1
ATOM 1186 C C . GLU A 1 154 ? 15.146 13.214 -16.869 1.00 61.69 154 GLU A C 1
ATOM 1188 O O . GLU A 1 154 ? 15.940 14.069 -16.474 1.00 61.69 154 GLU A O 1
ATOM 1193 N N . PRO A 1 155 ? 15.586 12.108 -17.504 1.00 56.03 155 PRO A N 1
ATOM 1194 C CA . PRO A 1 155 ? 17.009 11.740 -17.545 1.00 56.03 155 PRO A CA 1
ATOM 1195 C C . PRO A 1 155 ? 17.865 12.763 -18.302 1.00 56.03 155 PRO A C 1
ATOM 1197 O O . PRO A 1 155 ? 19.068 12.863 -18.092 1.00 56.03 155 PRO A O 1
ATOM 1200 N N . GLU A 1 156 ? 17.221 13.532 -19.179 1.00 56.12 156 GLU A N 1
ATOM 1201 C CA . GLU A 1 156 ? 17.810 14.598 -19.990 1.00 56.12 156 GLU A CA 1
ATOM 1202 C C . GLU A 1 156 ? 18.028 15.898 -19.196 1.00 56.12 156 GLU A C 1
ATOM 1204 O O . GLU A 1 156 ? 18.837 16.732 -19.598 1.00 56.12 156 GLU A O 1
ATOM 1209 N N . LEU A 1 157 ? 17.322 16.079 -18.074 1.00 53.84 157 LEU A N 1
ATOM 1210 C CA . LEU A 1 157 ? 17.327 17.306 -17.269 1.00 53.84 157 LEU A CA 1
ATOM 1211 C C . LEU A 1 157 ? 17.901 17.085 -15.864 1.00 53.84 157 LEU A C 1
ATOM 1213 O O . LEU A 1 157 ? 18.616 17.942 -15.346 1.00 53.84 157 LEU A O 1
ATOM 1217 N N . HIS A 1 158 ? 17.638 15.924 -15.266 1.00 57.88 158 HIS A N 1
ATOM 1218 C CA . HIS A 1 158 ? 18.055 15.553 -13.917 1.00 57.88 158 HIS A CA 1
ATOM 1219 C C . HIS A 1 158 ? 18.541 14.094 -13.884 1.00 57.88 158 HIS A C 1
ATOM 1221 O O . HIS A 1 158 ? 17.847 13.217 -13.369 1.00 57.88 158 HIS A O 1
ATOM 1227 N N . PRO A 1 159 ? 19.741 13.808 -14.423 1.00 60.66 159 PRO A N 1
ATOM 1228 C CA . PRO A 1 159 ? 20.276 12.446 -14.472 1.00 60.66 159 PRO A CA 1
ATOM 1229 C C . PRO A 1 159 ? 20.644 11.881 -13.091 1.00 60.66 159 PRO A C 1
ATOM 1231 O O . PRO A 1 159 ? 20.873 10.682 -12.964 1.00 60.66 159 PRO A O 1
ATOM 1234 N N . GLU A 1 160 ? 20.698 12.723 -12.055 1.00 67.88 160 GLU A N 1
ATOM 1235 C CA . GLU A 1 160 ? 21.150 12.342 -10.719 1.00 67.88 160 GLU A CA 1
ATOM 1236 C C . GLU A 1 160 ? 19.987 12.211 -9.732 1.00 67.88 160 GLU A C 1
ATOM 1238 O O . GLU A 1 160 ? 19.097 13.061 -9.645 1.00 67.88 160 GLU A O 1
ATOM 1243 N N . VAL A 1 161 ? 20.019 11.132 -8.953 1.00 77.69 161 VAL A N 1
ATOM 1244 C CA . VAL A 1 161 ? 19.127 10.896 -7.816 1.00 77.69 161 VAL A CA 1
ATOM 1245 C C . VAL A 1 161 ? 19.845 11.304 -6.551 1.00 77.69 161 VAL A C 1
ATOM 1247 O O . VAL A 1 161 ? 20.996 10.927 -6.324 1.00 77.69 161 VAL A O 1
ATOM 1250 N N . ARG A 1 162 ? 19.162 12.036 -5.676 1.00 86.25 162 ARG A N 1
ATOM 1251 C CA . ARG A 1 162 ? 19.752 12.377 -4.386 1.00 86.25 162 ARG A CA 1
ATOM 1252 C C . ARG A 1 162 ? 19.535 11.222 -3.418 1.00 86.25 162 ARG A C 1
ATOM 1254 O O . ARG A 1 162 ? 18.413 10.985 -2.983 1.00 86.25 162 ARG A O 1
ATOM 1261 N N . SER A 1 163 ? 20.612 10.548 -3.030 1.00 90.12 163 SER A N 1
ATOM 1262 C CA . SER A 1 163 ? 20.574 9.565 -1.946 1.00 90.12 163 SER A CA 1
ATOM 1263 C C . SER A 1 163 ? 20.646 10.262 -0.584 1.00 90.12 163 SER A C 1
ATOM 1265 O O . SER A 1 163 ? 21.472 11.150 -0.358 1.00 90.12 163 SER A O 1
ATOM 1267 N N . VAL A 1 164 ? 19.763 9.876 0.329 1.00 92.00 164 VAL A N 1
ATOM 1268 C CA . VAL A 1 164 ? 19.756 10.276 1.736 1.00 92.00 164 VAL A CA 1
ATOM 1269 C C . VAL A 1 164 ? 19.684 9.035 2.614 1.00 92.00 164 VAL A C 1
ATOM 1271 O O . VAL A 1 164 ? 19.179 7.996 2.208 1.00 92.00 164 VAL A O 1
ATOM 1274 N N . SER A 1 165 ? 20.197 9.136 3.832 1.00 95.81 165 SER A N 1
ATOM 1275 C CA . SER A 1 165 ? 20.153 8.044 4.799 1.00 95.81 165 SER A CA 1
ATOM 1276 C C . SER A 1 165 ? 18.919 8.201 5.682 1.00 95.81 165 SER A C 1
ATOM 1278 O O . SER A 1 165 ? 18.721 9.274 6.258 1.00 95.81 165 SER A O 1
ATOM 1280 N N . VAL A 1 166 ? 18.077 7.171 5.772 1.00 96.06 166 VAL A N 1
ATOM 1281 C CA . VAL A 1 166 ? 16.851 7.201 6.585 1.00 96.06 166 VAL A CA 1
ATOM 1282 C C . VAL A 1 166 ? 16.812 6.022 7.553 1.00 96.06 166 VAL A C 1
ATOM 1284 O O . VAL A 1 166 ? 17.228 4.916 7.192 1.00 96.06 166 VAL A O 1
ATOM 1287 N N . PRO A 1 167 ? 16.308 6.225 8.784 1.00 97.81 167 PRO A N 1
ATOM 1288 C CA . PRO A 1 167 ? 16.051 5.114 9.680 1.00 97.81 167 PRO 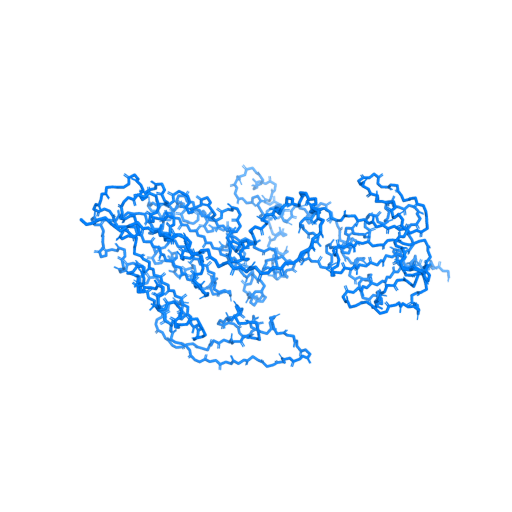A CA 1
ATOM 1289 C C . PRO A 1 167 ? 14.922 4.250 9.120 1.00 97.81 167 PRO A C 1
ATOM 1291 O O . PRO A 1 167 ? 14.053 4.715 8.374 1.00 97.81 167 PRO A O 1
ATOM 1294 N N . THR A 1 168 ? 14.917 2.992 9.531 1.00 98.00 168 THR A N 1
ATOM 1295 C CA . THR A 1 168 ? 13.871 2.032 9.197 1.00 98.00 168 THR A CA 1
ATOM 1296 C C . THR A 1 168 ? 13.214 1.473 10.447 1.00 98.00 168 THR A C 1
ATOM 1298 O O . THR A 1 168 ? 13.793 1.490 11.533 1.00 98.00 168 THR A O 1
ATOM 1301 N N . ILE A 1 169 ? 11.986 0.988 10.288 1.00 97.69 169 ILE A N 1
ATOM 1302 C CA . ILE A 1 169 ? 11.212 0.336 11.346 1.00 97.69 169 ILE A CA 1
ATOM 1303 C C . ILE A 1 169 ? 10.877 -1.081 10.900 1.00 97.69 169 ILE A C 1
ATOM 1305 O O . ILE A 1 169 ? 10.381 -1.254 9.785 1.00 97.69 169 ILE A O 1
ATOM 1309 N N . ASP A 1 170 ? 11.057 -2.072 11.783 1.00 98.12 170 ASP A N 1
ATOM 1310 C CA . ASP A 1 170 ? 10.460 -3.400 11.587 1.00 98.12 170 ASP A CA 1
ATOM 1311 C C . ASP A 1 170 ? 8.932 -3.269 11.671 1.00 98.12 170 ASP A C 1
ATOM 1313 O O . ASP A 1 170 ? 8.329 -3.255 12.751 1.00 98.12 170 ASP A O 1
ATOM 1317 N N . LEU A 1 171 ? 8.299 -3.155 10.502 1.00 98.38 171 LEU A N 1
ATOM 1318 C CA . LEU A 1 171 ? 6.859 -2.947 10.394 1.00 98.38 171 LEU A CA 1
ATOM 1319 C C . LEU A 1 171 ? 6.077 -4.114 11.009 1.00 98.38 171 LEU A C 1
ATOM 1321 O O . LEU A 1 171 ? 5.045 -3.895 11.645 1.00 98.38 171 LEU A O 1
ATOM 1325 N N . ALA A 1 172 ? 6.576 -5.346 10.864 1.00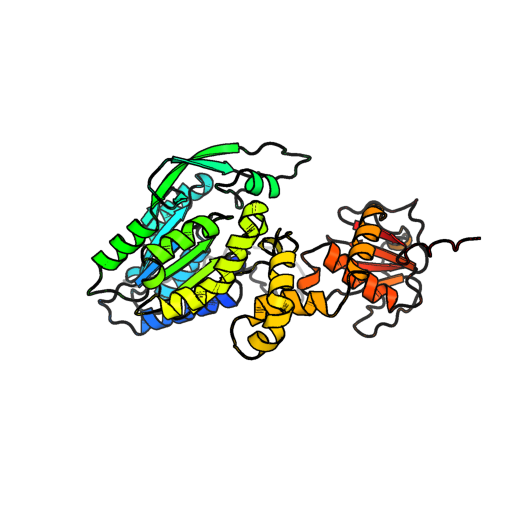 98.38 172 ALA A N 1
ATOM 1326 C CA . ALA A 1 172 ? 5.927 -6.522 11.427 1.00 98.38 172 ALA A CA 1
ATOM 1327 C C . ALA A 1 172 ? 5.919 -6.461 12.954 1.00 98.38 172 ALA A C 1
ATOM 1329 O O . ALA A 1 172 ? 4.863 -6.623 13.572 1.00 98.38 172 ALA A O 1
ATOM 1330 N N . HIS A 1 173 ? 7.082 -6.203 13.556 1.00 97.81 173 HIS A N 1
ATOM 1331 C CA . HIS A 1 173 ? 7.201 -6.098 15.005 1.00 97.81 173 HIS A CA 1
ATOM 1332 C C . HIS A 1 173 ? 6.336 -4.959 15.557 1.00 97.81 173 HIS A C 1
ATOM 1334 O O . HIS A 1 173 ? 5.587 -5.164 16.512 1.00 97.81 173 HIS A O 1
ATOM 1340 N N . MET A 1 174 ? 6.367 -3.788 14.917 1.00 97.69 174 MET A N 1
ATOM 1341 C CA . MET A 1 174 ? 5.568 -2.633 15.329 1.00 97.69 174 MET A CA 1
ATOM 1342 C C . MET A 1 174 ? 4.060 -2.931 15.303 1.00 97.69 174 MET A C 1
ATOM 1344 O O . MET A 1 174 ? 3.372 -2.668 16.292 1.00 97.69 174 MET A O 1
ATOM 1348 N N . MET A 1 175 ? 3.545 -3.532 14.222 1.00 98.00 175 MET A N 1
ATOM 1349 C CA . MET A 1 175 ? 2.121 -3.880 14.112 1.00 98.00 175 MET A CA 1
ATOM 1350 C C . MET A 1 175 ? 1.696 -4.905 15.168 1.00 98.00 175 MET A C 1
ATOM 1352 O O . MET A 1 175 ? 0.662 -4.726 15.817 1.00 98.00 175 MET A O 1
ATOM 1356 N N . LEU A 1 176 ? 2.493 -5.961 15.361 1.00 97.44 176 LEU A N 1
ATOM 1357 C CA . LEU A 1 176 ? 2.230 -6.990 16.370 1.00 97.44 176 LEU A CA 1
ATOM 1358 C C . LEU A 1 176 ? 2.175 -6.375 17.772 1.00 97.44 176 LEU A C 1
ATOM 1360 O O . LEU A 1 176 ? 1.194 -6.574 18.489 1.00 97.44 176 LEU A O 1
ATOM 1364 N N . SER A 1 177 ? 3.175 -5.571 18.136 1.00 96.31 177 SER A N 1
ATOM 1365 C CA . SER A 1 177 ? 3.256 -4.910 19.441 1.00 96.31 177 SER A CA 1
ATOM 1366 C C . SER A 1 177 ? 2.086 -3.949 19.680 1.00 96.31 177 SER A C 1
ATOM 1368 O O . SER A 1 177 ? 1.445 -4.007 20.732 1.00 96.31 177 SER A O 1
ATOM 1370 N N . ALA A 1 178 ? 1.743 -3.113 18.694 1.00 95.50 178 ALA A N 1
ATOM 1371 C CA . ALA A 1 178 ? 0.653 -2.145 18.811 1.00 95.50 178 ALA A CA 1
ATOM 1372 C C . ALA A 1 178 ? -0.718 -2.817 18.996 1.00 95.50 178 ALA A C 1
ATOM 1374 O O . ALA A 1 178 ? -1.520 -2.396 19.832 1.00 95.50 178 ALA A O 1
ATOM 1375 N N . VAL A 1 179 ? -0.992 -3.872 18.225 1.00 96.00 179 VAL A N 1
ATOM 1376 C CA . VAL A 1 179 ? -2.300 -4.536 18.220 1.00 96.00 179 VAL A CA 1
ATOM 1377 C C . VAL A 1 179 ? -2.453 -5.495 19.402 1.00 96.00 179 VAL A C 1
ATOM 1379 O O . VAL A 1 179 ? -3.515 -5.521 20.028 1.00 96.00 179 VAL A O 1
ATOM 1382 N N . HIS A 1 180 ? -1.413 -6.260 19.752 1.00 93.81 180 HIS A N 1
ATOM 1383 C CA . HIS A 1 180 ? -1.452 -7.155 20.914 1.00 93.81 180 HIS A CA 1
ATOM 1384 C C . HIS A 1 180 ? -1.579 -6.386 22.230 1.00 93.81 180 HIS A C 1
ATOM 1386 O O . HIS A 1 180 ? -2.322 -6.822 23.109 1.00 93.81 180 HIS A O 1
ATOM 1392 N N . GLY A 1 181 ? -0.964 -5.202 22.339 1.00 88.44 181 GLY A N 1
ATOM 1393 C CA . GLY A 1 181 ? -1.128 -4.320 23.498 1.00 88.44 181 GLY A CA 1
ATOM 1394 C C . GLY A 1 181 ? -2.581 -3.895 23.767 1.00 88.44 181 GLY A C 1
ATOM 1395 O O . GLY A 1 181 ? -2.900 -3.473 24.875 1.00 88.44 181 GLY A O 1
ATOM 1396 N N . ALA A 1 182 ? -3.482 -4.046 22.789 1.00 89.00 182 ALA A N 1
ATOM 1397 C CA . ALA A 1 182 ? -4.906 -3.747 22.916 1.00 89.00 182 ALA A CA 1
ATOM 1398 C C . ALA A 1 182 ? -5.814 -4.972 22.710 1.00 89.00 182 ALA A C 1
ATOM 1400 O O . ALA A 1 182 ? -6.992 -4.794 22.404 1.00 89.00 182 ALA A O 1
ATOM 1401 N N . ALA A 1 183 ? -5.313 -6.206 22.866 1.00 84.94 183 ALA A N 1
ATOM 1402 C CA . ALA A 1 183 ? -6.030 -7.429 22.480 1.00 84.94 183 ALA A CA 1
ATOM 1403 C C . ALA A 1 183 ? -7.483 -7.511 23.004 1.00 84.94 183 ALA A C 1
ATOM 1405 O O . ALA A 1 183 ? -8.401 -7.794 22.233 1.00 84.94 183 ALA A O 1
ATOM 1406 N N . ALA A 1 184 ? -7.729 -7.184 24.279 1.00 85.56 184 ALA A N 1
ATOM 1407 C CA . ALA A 1 184 ? -9.074 -7.204 24.874 1.00 85.56 184 ALA A CA 1
ATOM 1408 C C . ALA A 1 184 ? -10.025 -6.143 24.269 1.00 85.56 184 ALA A C 1
ATOM 1410 O O . ALA A 1 184 ? -11.221 -6.378 24.048 1.00 85.56 184 ALA A O 1
ATOM 1411 N N . ALA A 1 185 ? -9.474 -4.978 23.934 1.00 90.62 185 ALA A N 1
ATOM 1412 C CA . ALA A 1 185 ? -10.177 -3.834 23.363 1.00 90.62 185 ALA A CA 1
ATOM 1413 C C . ALA A 1 185 ? -10.100 -3.794 21.827 1.00 90.62 185 ALA A C 1
ATOM 1415 O O . ALA A 1 185 ? -10.519 -2.818 21.213 1.00 90.62 185 ALA A O 1
ATOM 1416 N N . ARG A 1 186 ? -9.576 -4.832 21.173 1.00 94.19 186 ARG A N 1
ATOM 1417 C CA . ARG A 1 186 ? -9.272 -4.780 19.744 1.00 94.19 186 ARG A CA 1
ATOM 1418 C C . ARG A 1 186 ? -10.545 -4.666 18.896 1.00 94.19 186 ARG A C 1
ATOM 1420 O O . ARG A 1 186 ? -11.440 -5.510 18.987 1.00 94.19 186 ARG A O 1
ATOM 1427 N N . GLY A 1 187 ? -10.610 -3.610 18.092 1.00 96.25 187 GLY A N 1
ATOM 1428 C CA . GLY A 1 187 ? -11.539 -3.422 16.980 1.00 96.25 187 GLY A CA 1
ATOM 1429 C C . GLY A 1 187 ? -10.940 -3.917 15.660 1.00 96.25 187 GLY A C 1
ATOM 1430 O O . GLY A 1 187 ? -10.190 -4.897 15.644 1.00 96.25 187 GLY A O 1
ATOM 1431 N N . SER A 1 188 ? -11.267 -3.237 14.560 1.00 97.50 188 SER A N 1
ATOM 1432 C CA . SER A 1 188 ? -10.770 -3.601 13.228 1.00 97.50 188 SER A CA 1
ATOM 1433 C C . SER A 1 188 ? -9.381 -3.021 12.963 1.00 97.50 188 SER A C 1
ATOM 1435 O O . SER A 1 188 ? -9.044 -1.942 13.452 1.00 97.50 188 SER A O 1
ATOM 1437 N N . VAL A 1 189 ? -8.575 -3.721 12.168 1.00 98.44 189 VAL A N 1
ATOM 1438 C CA . VAL A 1 189 ? -7.236 -3.279 11.751 1.00 98.44 189 VAL A CA 1
ATOM 1439 C C . VAL A 1 189 ? -7.211 -3.062 10.242 1.00 98.44 189 VAL A C 1
ATOM 1441 O O . VAL A 1 189 ? -7.520 -3.974 9.474 1.00 98.44 189 VAL A O 1
ATOM 1444 N N . PHE A 1 190 ? -6.816 -1.862 9.824 1.00 98.62 190 PHE A N 1
ATOM 1445 C CA . PHE A 1 190 ? -6.650 -1.473 8.428 1.00 98.62 190 PHE A CA 1
ATOM 1446 C C . PHE A 1 190 ? -5.172 -1.209 8.132 1.00 98.62 190 PHE A C 1
ATOM 1448 O O . PHE A 1 190 ? -4.531 -0.449 8.858 1.00 98.62 190 PHE A O 1
ATOM 1455 N N . LEU A 1 191 ? -4.653 -1.794 7.053 1.00 98.69 191 LEU A N 1
ATOM 1456 C CA . LEU A 1 191 ? -3.323 -1.504 6.515 1.00 98.69 191 LEU A CA 1
ATOM 1457 C C . LEU A 1 191 ? -3.440 -0.926 5.095 1.00 98.69 191 LEU A C 1
ATOM 1459 O O . LEU A 1 191 ? -3.971 -1.599 4.217 1.00 98.69 191 LEU A O 1
ATOM 1463 N N . LYS A 1 192 ? -2.926 0.289 4.867 1.00 98.00 192 LYS A N 1
ATOM 1464 C CA . LYS A 1 192 ? -2.558 0.802 3.534 1.00 98.00 192 LYS A CA 1
ATOM 1465 C C . LYS A 1 192 ? -1.047 0.656 3.365 1.00 98.00 192 LYS A C 1
ATOM 1467 O O . LYS A 1 192 ? -0.301 1.102 4.237 1.00 98.00 192 LYS A O 1
ATOM 1472 N N . LEU A 1 193 ? -0.620 0.064 2.254 1.00 97.12 193 LEU A N 1
ATOM 1473 C CA . LEU A 1 193 ? 0.780 -0.113 1.886 1.00 97.12 193 LEU A CA 1
ATOM 1474 C C . LEU A 1 193 ? 1.022 0.418 0.471 1.00 97.12 193 LEU A C 1
ATOM 1476 O O . LEU A 1 193 ? 0.394 -0.058 -0.469 1.00 97.12 193 LEU A O 1
ATOM 1480 N N . ASP A 1 194 ? 1.918 1.391 0.361 1.00 94.31 194 ASP A N 1
ATOM 1481 C CA . ASP A 1 194 ? 2.248 2.123 -0.864 1.00 94.31 194 ASP A CA 1
ATOM 1482 C C . ASP A 1 194 ? 3.689 2.644 -0.715 1.00 94.31 194 ASP A C 1
ATOM 1484 O O . ASP A 1 194 ? 3.929 3.650 -0.062 1.00 94.31 194 ASP A O 1
ATOM 1488 N N . VAL A 1 195 ? 4.684 1.855 -1.120 1.00 92.44 195 VAL A N 1
ATOM 1489 C CA . VAL A 1 195 ? 6.093 2.041 -0.713 1.00 92.44 195 VAL A CA 1
ATOM 1490 C C . VAL A 1 195 ? 7.080 1.788 -1.853 1.00 92.44 195 VAL A C 1
ATOM 1492 O O . VAL A 1 195 ? 8.235 1.415 -1.621 1.00 92.44 195 VAL A O 1
ATOM 1495 N N . GLU A 1 196 ? 6.635 2.008 -3.087 1.00 87.06 196 GLU A N 1
ATOM 1496 C CA . GLU A 1 196 ? 7.488 2.161 -4.266 1.00 87.06 196 GLU A CA 1
ATOM 1497 C C . GLU A 1 196 ? 8.512 1.017 -4.449 1.00 87.06 196 GLU A C 1
ATOM 1499 O O . GLU A 1 196 ? 9.717 1.266 -4.531 1.00 87.06 196 GLU A O 1
ATOM 1504 N N . SER A 1 197 ? 8.037 -0.238 -4.510 1.00 86.31 197 SER A N 1
ATOM 1505 C CA . SER A 1 197 ? 8.722 -1.560 -4.599 1.00 86.31 197 SER A CA 1
ATOM 1506 C C . SER A 1 197 ? 9.041 -2.270 -3.297 1.00 86.31 197 SER A C 1
ATOM 1508 O O . SER A 1 197 ? 9.240 -3.493 -3.314 1.00 86.31 197 SER A O 1
ATOM 1510 N N . ALA A 1 198 ? 9.083 -1.566 -2.167 1.00 92.12 198 ALA A N 1
ATOM 1511 C CA . ALA A 1 198 ? 9.400 -2.218 -0.903 1.00 92.1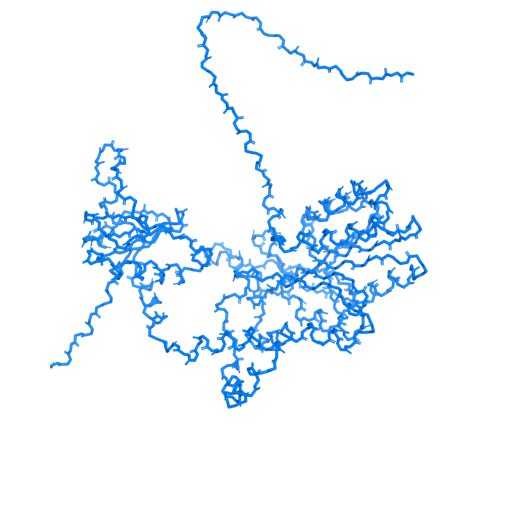2 198 ALA A CA 1
ATOM 1512 C C . ALA A 1 198 ? 8.336 -3.258 -0.501 1.00 92.12 198 ALA A C 1
ATOM 1514 O O . ALA A 1 198 ? 8.612 -4.109 0.344 1.00 92.12 198 ALA A O 1
ATOM 1515 N N . GLU A 1 199 ? 7.153 -3.269 -1.136 1.00 94.56 199 GLU A N 1
ATOM 1516 C CA . GLU A 1 199 ? 6.089 -4.250 -0.898 1.00 94.56 199 GLU A CA 1
ATOM 1517 C C . GLU A 1 199 ? 6.589 -5.685 -1.088 1.00 94.56 199 GLU A C 1
ATOM 1519 O O . GLU A 1 199 ? 6.197 -6.585 -0.344 1.00 94.56 199 GLU A O 1
ATOM 1524 N N . TYR A 1 200 ? 7.475 -5.902 -2.061 1.00 93.38 200 TYR A N 1
ATOM 1525 C CA . TYR A 1 200 ? 7.952 -7.232 -2.437 1.00 93.38 200 TYR A CA 1
ATOM 1526 C C . TYR A 1 200 ? 8.946 -7.836 -1.441 1.00 93.38 200 TYR A C 1
ATOM 1528 O O . TYR A 1 200 ? 9.096 -9.057 -1.416 1.00 93.38 200 TYR A O 1
ATOM 1536 N N . ASP A 1 201 ? 9.573 -7.011 -0.601 1.00 93.81 201 ASP A N 1
ATOM 1537 C CA . ASP A 1 201 ? 10.414 -7.457 0.513 1.00 93.81 201 ASP A CA 1
ATOM 1538 C C . ASP A 1 201 ? 9.628 -7.413 1.847 1.00 93.81 201 ASP A C 1
ATOM 1540 O O . ASP A 1 201 ? 9.715 -8.331 2.668 1.00 93.81 201 ASP A O 1
ATOM 1544 N N . LEU A 1 202 ? 8.769 -6.402 2.038 1.00 96.25 202 LEU A N 1
ATOM 1545 C CA . LEU A 1 202 ? 7.946 -6.218 3.238 1.00 96.25 202 LEU A CA 1
ATOM 1546 C C . LEU A 1 202 ? 6.842 -7.261 3.399 1.00 96.25 202 LEU A C 1
ATOM 1548 O O . LEU A 1 202 ? 6.697 -7.842 4.474 1.00 96.25 202 LEU A O 1
ATOM 1552 N N . LEU A 1 203 ? 6.028 -7.503 2.369 1.00 97.81 203 LEU A N 1
ATOM 1553 C CA . LEU A 1 203 ? 4.861 -8.378 2.492 1.00 97.81 203 LEU A CA 1
ATOM 1554 C C . LEU A 1 203 ? 5.233 -9.828 2.832 1.00 97.81 203 LEU A C 1
ATOM 1556 O O . LEU A 1 203 ? 4.545 -10.404 3.676 1.00 97.81 203 LEU A O 1
ATOM 1560 N N . PRO A 1 204 ? 6.309 -10.434 2.286 1.00 97.38 204 PRO A N 1
ATOM 1561 C CA . PRO A 1 204 ? 6.778 -11.732 2.766 1.00 97.38 204 PRO A CA 1
ATOM 1562 C C . PRO A 1 204 ? 7.116 -11.730 4.263 1.00 97.38 204 PRO A C 1
ATOM 1564 O O . PRO A 1 204 ? 6.731 -12.655 4.983 1.00 97.38 204 PRO A O 1
ATOM 1567 N N . ARG A 1 205 ? 7.775 -10.679 4.769 1.00 97.44 205 ARG A N 1
ATOM 1568 C CA . ARG A 1 205 ? 8.078 -10.526 6.201 1.00 97.44 205 ARG A CA 1
ATOM 1569 C C . ARG A 1 205 ? 6.811 -10.353 7.045 1.00 97.44 205 ARG A C 1
ATOM 1571 O O . ARG A 1 205 ? 6.702 -10.971 8.103 1.00 97.44 205 ARG A O 1
ATOM 1578 N N . LEU A 1 206 ? 5.843 -9.558 6.590 1.00 98.38 206 LEU A N 1
ATOM 1579 C CA . LEU A 1 206 ? 4.553 -9.371 7.269 1.00 98.38 206 LEU A CA 1
ATOM 1580 C C . LEU A 1 206 ? 3.691 -10.644 7.251 1.00 98.38 206 LEU A C 1
ATOM 1582 O O . LEU A 1 206 ? 2.953 -10.904 8.200 1.00 98.38 206 LEU A O 1
ATOM 1586 N N . LEU A 1 207 ? 3.777 -11.439 6.183 1.00 97.56 207 LEU A N 1
ATOM 1587 C CA . LEU A 1 207 ? 3.088 -12.722 6.067 1.00 97.56 207 LEU A CA 1
ATOM 1588 C C . LEU A 1 207 ? 3.685 -13.741 7.042 1.00 97.56 207 LEU A C 1
ATOM 1590 O O . LEU A 1 207 ? 2.967 -14.329 7.844 1.00 97.56 207 LEU A O 1
ATOM 1594 N N . THR A 1 208 ? 5.005 -13.927 6.988 1.00 97.19 208 THR A N 1
ATOM 1595 C CA . THR A 1 208 ? 5.726 -14.928 7.795 1.00 97.19 208 THR A CA 1
ATOM 1596 C C . THR A 1 208 ? 5.752 -14.610 9.287 1.00 97.19 208 THR A C 1
ATOM 1598 O O . THR A 1 208 ? 5.836 -15.526 10.098 1.00 97.19 208 THR A O 1
ATOM 1601 N N . SER A 1 209 ? 5.638 -13.337 9.672 1.00 97.69 209 SER A N 1
ATOM 1602 C CA . SER A 1 209 ? 5.489 -12.928 11.074 1.00 97.69 209 SER A CA 1
ATOM 1603 C C . SER A 1 209 ? 4.072 -13.101 11.627 1.00 97.69 209 SER A C 1
ATOM 1605 O O . SER A 1 209 ? 3.870 -12.971 12.832 1.00 97.69 209 SER A O 1
ATOM 1607 N N . GLY A 1 210 ? 3.081 -13.328 10.758 1.00 97.56 210 GLY A N 1
ATOM 1608 C CA . GLY A 1 210 ? 1.664 -13.296 11.112 1.00 97.56 210 GLY A CA 1
ATOM 1609 C C . GLY A 1 210 ? 1.076 -11.886 11.248 1.00 97.56 210 GLY A C 1
ATOM 1610 O O . GLY A 1 210 ? -0.113 -11.763 11.537 1.00 97.56 210 GLY A O 1
ATOM 1611 N N . ALA A 1 211 ? 1.844 -10.817 10.998 1.00 98.12 211 ALA A N 1
ATOM 1612 C CA . ALA A 1 211 ? 1.342 -9.444 11.075 1.00 98.12 211 ALA A CA 1
ATOM 1613 C C . ALA A 1 211 ? 0.181 -9.187 10.097 1.00 98.12 211 ALA A C 1
ATOM 1615 O O . ALA A 1 211 ? -0.790 -8.534 10.472 1.00 98.12 211 ALA A O 1
ATOM 1616 N N . LEU A 1 212 ? 0.207 -9.758 8.884 1.00 98.00 212 LEU A N 1
ATOM 1617 C CA . LEU A 1 212 ? -0.927 -9.644 7.948 1.00 98.00 212 LEU A CA 1
ATOM 1618 C C . LEU A 1 212 ? -2.193 -10.353 8.447 1.00 98.00 212 LEU A C 1
ATOM 1620 O O . LEU A 1 212 ? -3.296 -9.927 8.117 1.00 98.00 212 LEU A O 1
ATOM 1624 N N . CYS A 1 213 ? -2.058 -11.393 9.275 1.00 97.69 213 CYS A N 1
ATOM 1625 C CA . CYS A 1 213 ? -3.203 -12.065 9.894 1.00 97.69 213 CYS A CA 1
ATOM 1626 C C . CYS A 1 213 ? -3.866 -11.213 10.985 1.00 97.69 213 CYS A C 1
ATOM 1628 O O . CYS A 1 213 ? -4.956 -11.543 11.452 1.00 97.69 213 CYS A O 1
ATOM 1630 N N . LEU A 1 214 ? -3.229 -10.113 11.400 1.00 96.94 214 LEU A N 1
ATOM 1631 C CA . LEU A 1 214 ? -3.867 -9.117 12.244 1.00 96.94 214 LEU A CA 1
ATOM 1632 C C . LEU A 1 214 ? -4.766 -8.176 11.451 1.00 96.94 214 LEU A C 1
ATOM 1634 O O . LEU A 1 214 ? -5.542 -7.486 12.093 1.00 96.94 214 LEU A O 1
ATOM 1638 N N . CYS A 1 215 ? -4.673 -8.082 10.128 1.00 98.25 215 CYS A N 1
ATOM 1639 C CA . CYS A 1 215 ? -5.448 -7.112 9.360 1.00 98.25 215 CYS A CA 1
ATOM 1640 C C . CYS A 1 215 ? -6.852 -7.639 9.048 1.00 98.25 215 CYS A C 1
ATOM 1642 O O . CYS A 1 215 ? -7.020 -8.771 8.608 1.00 98.25 215 CYS A O 1
ATOM 1644 N N . ASP A 1 216 ? -7.864 -6.789 9.216 1.00 98.31 216 ASP A N 1
ATOM 1645 C CA . ASP A 1 216 ? -9.218 -7.050 8.720 1.00 98.31 216 ASP A CA 1
ATOM 1646 C C . ASP A 1 216 ? -9.383 -6.505 7.291 1.00 98.31 216 ASP A C 1
ATOM 1648 O O . ASP A 1 216 ? -10.098 -7.096 6.480 1.00 98.31 216 ASP A O 1
ATOM 1652 N N . TYR A 1 217 ? -8.676 -5.415 6.975 1.00 98.44 217 TYR A N 1
ATOM 1653 C CA . TYR A 1 217 ? -8.676 -4.751 5.673 1.00 98.44 217 TYR A CA 1
ATOM 1654 C C . TYR A 1 217 ? -7.247 -4.440 5.240 1.00 98.44 217 TYR A C 1
ATOM 1656 O O . TYR A 1 217 ? -6.465 -3.901 6.028 1.00 98.44 217 TYR A O 1
ATOM 1664 N N . ILE A 1 218 ? -6.916 -4.759 3.992 1.00 98.19 218 ILE A N 1
ATOM 1665 C CA . ILE A 1 218 ? -5.611 -4.449 3.408 1.00 98.19 218 ILE A CA 1
ATOM 1666 C C . ILE A 1 218 ? -5.827 -3.746 2.068 1.00 98.19 218 ILE A C 1
ATOM 1668 O O . ILE A 1 218 ? -6.582 -4.231 1.229 1.00 98.19 218 ILE A O 1
ATOM 1672 N N . LEU A 1 219 ? -5.153 -2.619 1.871 1.00 97.44 219 LEU A N 1
ATOM 1673 C CA . LEU A 1 219 ? -5.008 -1.926 0.598 1.00 97.44 219 LEU A CA 1
ATOM 1674 C C . LEU A 1 219 ? -3.521 -1.921 0.239 1.00 97.44 219 LEU A C 1
ATOM 1676 O O . LEU A 1 219 ? -2.715 -1.400 1.006 1.00 97.44 219 LEU A O 1
ATOM 1680 N N . ILE A 1 220 ? -3.166 -2.522 -0.892 1.00 96.62 220 ILE A N 1
ATOM 1681 C CA . ILE A 1 220 ? -1.783 -2.626 -1.365 1.00 96.62 220 ILE A CA 1
ATOM 1682 C C . ILE A 1 220 ? -1.707 -1.982 -2.738 1.00 96.62 220 ILE A C 1
ATOM 1684 O O . ILE A 1 220 ? -2.343 -2.489 -3.661 1.00 96.62 220 ILE A O 1
ATOM 1688 N N . GLU A 1 221 ? 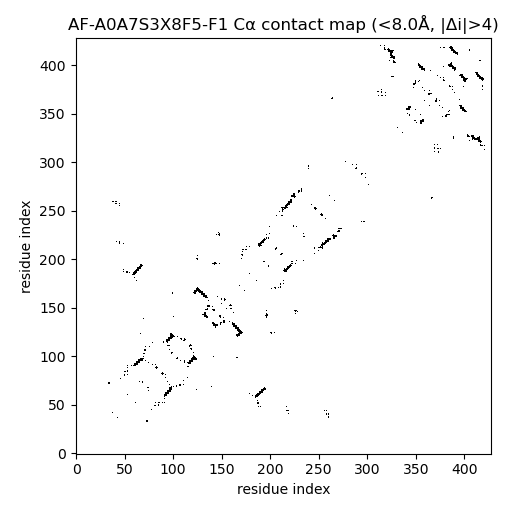-0.911 -0.931 -2.874 1.00 92.69 221 GLU A N 1
ATOM 1689 C CA . GLU A 1 221 ? -0.511 -0.402 -4.171 1.00 92.69 221 GLU A CA 1
ATOM 1690 C C . GLU A 1 221 ? 0.741 -1.132 -4.652 1.00 92.69 221 GLU A C 1
ATOM 1692 O O . GLU A 1 221 ? 1.740 -1.230 -3.941 1.00 92.69 221 GLU A O 1
ATOM 1697 N N . TRP A 1 222 ? 0.663 -1.737 -5.836 1.00 90.12 222 TRP A N 1
ATOM 1698 C C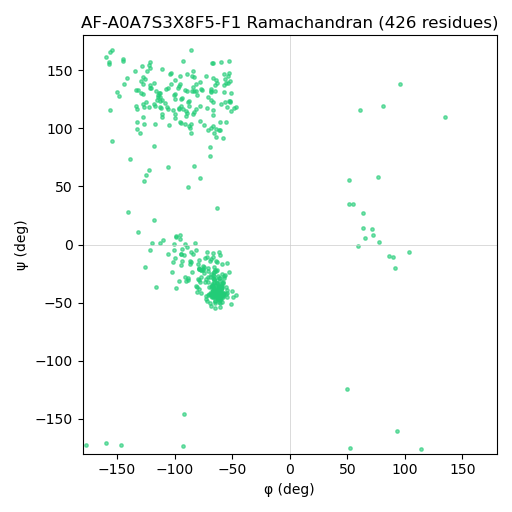A . TRP A 1 222 ? 1.769 -2.520 -6.382 1.00 90.12 222 TRP A CA 1
ATOM 1699 C C . TRP A 1 222 ? 2.612 -1.678 -7.329 1.00 90.12 222 TRP A C 1
ATOM 1701 O O . TRP A 1 222 ? 2.080 -1.012 -8.212 1.00 90.12 222 TRP A O 1
ATOM 1711 N N . HIS A 1 223 ? 3.932 -1.805 -7.205 1.00 88.50 223 HIS A N 1
ATOM 1712 C CA . HIS A 1 223 ? 4.905 -1.078 -8.018 1.00 88.50 223 HIS A CA 1
ATOM 1713 C C . HIS A 1 223 ? 5.832 -2.049 -8.759 1.00 88.50 223 HIS A C 1
ATOM 1715 O O . HIS A 1 223 ? 7.024 -2.143 -8.474 1.00 88.50 223 HIS A O 1
ATOM 1721 N N . LEU A 1 224 ? 5.299 -2.870 -9.676 1.00 85.12 224 LEU A N 1
ATOM 1722 C CA . LEU A 1 224 ? 6.120 -3.859 -10.399 1.00 85.12 224 LEU A CA 1
ATOM 1723 C C . LEU A 1 224 ? 7.211 -3.209 -11.269 1.00 85.12 224 LEU A C 1
ATOM 1725 O O . LEU A 1 224 ? 8.299 -3.775 -11.414 1.00 85.12 224 LEU A O 1
ATOM 1729 N N . ASN A 1 225 ? 6.944 -2.025 -11.824 1.00 76.88 225 ASN A N 1
ATOM 1730 C CA . ASN A 1 225 ? 7.921 -1.201 -12.539 1.00 76.88 225 ASN A CA 1
ATOM 1731 C C . ASN A 1 225 ? 9.139 -0.858 -11.672 1.00 76.88 225 ASN A C 1
ATOM 1733 O O . ASN A 1 225 ? 10.249 -0.774 -12.195 1.00 76.88 225 ASN A O 1
ATOM 1737 N N . ALA A 1 226 ? 8.954 -0.783 -10.353 1.00 80.50 226 ALA A N 1
ATOM 1738 C CA . ALA A 1 226 ? 9.986 -0.478 -9.369 1.00 80.50 226 ALA A CA 1
ATOM 1739 C C . ALA A 1 226 ? 10.818 -1.681 -8.929 1.00 80.50 226 ALA A C 1
ATOM 1741 O O . ALA A 1 226 ? 11.852 -1.530 -8.276 1.00 80.50 226 ALA A O 1
ATOM 1742 N N . VAL A 1 227 ? 10.429 -2.883 -9.348 1.00 83.50 227 VAL A N 1
ATOM 1743 C CA . VAL A 1 227 ? 11.155 -4.111 -9.042 1.00 83.50 227 VAL A CA 1
ATOM 1744 C C . VAL A 1 227 ? 12.205 -4.382 -10.112 1.00 83.50 227 VAL A C 1
ATOM 1746 O O . VAL A 1 227 ? 11.897 -4.414 -11.304 1.00 83.50 227 VAL A O 1
ATOM 1749 N N . ALA A 1 228 ? 13.438 -4.682 -9.698 1.00 85.12 228 ALA A N 1
ATOM 1750 C CA . ALA A 1 228 ? 14.494 -5.111 -10.615 1.00 85.12 228 ALA A CA 1
ATOM 1751 C C . ALA A 1 228 ? 14.053 -6.342 -11.447 1.00 85.12 228 ALA A C 1
ATOM 1753 O O . ALA A 1 228 ? 13.475 -7.277 -10.879 1.00 85.12 228 ALA A O 1
ATOM 1754 N N . PRO A 1 229 ? 14.359 -6.427 -12.761 1.00 83.06 229 PRO A N 1
ATOM 1755 C CA . PRO A 1 229 ? 13.834 -7.476 -13.643 1.00 83.06 229 PRO A CA 1
ATOM 1756 C C . PRO A 1 229 ? 13.988 -8.912 -13.122 1.00 83.06 229 PRO A C 1
ATOM 1758 O O . PRO A 1 229 ? 13.055 -9.706 -13.223 1.00 83.06 229 PRO A O 1
ATOM 1761 N N . GLY A 1 230 ? 15.126 -9.241 -12.501 1.00 87.62 230 GLY A N 1
ATOM 1762 C CA . GLY A 1 230 ? 15.380 -10.573 -11.936 1.00 87.62 230 GLY A CA 1
ATOM 1763 C C . GLY A 1 230 ? 14.469 -10.962 -10.762 1.00 87.62 230 GLY A C 1
ATOM 1764 O O . GLY A 1 230 ? 14.269 -12.149 -10.518 1.00 87.62 230 GLY A O 1
ATOM 1765 N N . LYS A 1 231 ? 13.873 -9.988 -10.063 1.00 89.81 231 LYS A N 1
ATOM 1766 C CA . LYS A 1 231 ? 12.956 -10.208 -8.932 1.00 89.81 231 LYS A CA 1
ATOM 1767 C C . LYS A 1 231 ? 11.477 -10.218 -9.344 1.00 89.81 231 LYS A C 1
ATOM 1769 O O . LYS A 1 231 ? 10.642 -10.748 -8.610 1.00 89.81 231 LYS A O 1
ATOM 1774 N N . ARG A 1 232 ? 11.133 -9.693 -10.527 1.00 85.62 232 ARG A N 1
ATOM 1775 C CA . ARG A 1 232 ? 9.736 -9.517 -10.971 1.00 85.62 232 ARG A CA 1
ATOM 1776 C C . ARG A 1 232 ? 8.941 -10.815 -11.027 1.00 85.62 232 ARG A C 1
ATOM 1778 O O . ARG A 1 232 ? 7.771 -10.814 -10.667 1.00 85.62 232 ARG A O 1
ATOM 1785 N N . LEU A 1 233 ? 9.553 -11.931 -11.441 1.00 89.19 233 LEU A N 1
ATOM 1786 C CA . LEU A 1 233 ? 8.844 -13.215 -11.489 1.00 89.19 233 LEU A CA 1
ATOM 1787 C C . LEU A 1 233 ? 8.387 -13.652 -10.094 1.00 89.19 233 LEU A C 1
ATOM 1789 O O . LEU A 1 233 ? 7.227 -14.018 -9.922 1.00 89.19 233 LEU A O 1
ATOM 1793 N N . ALA A 1 234 ? 9.277 -13.580 -9.102 1.00 92.56 234 ALA A N 1
ATOM 1794 C CA . ALA A 1 234 ? 8.933 -13.892 -7.720 1.00 92.56 234 ALA A CA 1
ATOM 1795 C C . ALA A 1 234 ? 7.852 -12.938 -7.194 1.00 92.56 234 ALA A C 1
ATOM 1797 O O . ALA A 1 234 ? 6.878 -13.396 -6.600 1.00 92.56 234 ALA A O 1
ATOM 1798 N N . GLY A 1 235 ? 7.974 -11.641 -7.491 1.00 91.06 235 GLY A N 1
ATOM 1799 C CA . GLY A 1 235 ? 6.992 -10.642 -7.084 1.00 91.06 235 GLY A CA 1
ATOM 1800 C C . GLY A 1 235 ? 5.595 -10.883 -7.660 1.00 91.06 235 GLY A C 1
ATOM 1801 O O . GLY A 1 235 ? 4.618 -10.925 -6.914 1.00 91.06 235 GLY A O 1
ATOM 1802 N N . VAL A 1 236 ? 5.491 -11.140 -8.967 1.00 88.56 236 VAL A N 1
ATOM 1803 C CA . VAL A 1 236 ? 4.215 -11.468 -9.627 1.00 88.56 236 VAL A CA 1
ATOM 1804 C C . VAL A 1 236 ? 3.619 -12.752 -9.059 1.00 88.56 236 VAL A C 1
ATOM 1806 O O . VAL A 1 236 ? 2.413 -12.816 -8.815 1.00 88.56 236 VAL A O 1
ATOM 1809 N N . LEU A 1 237 ? 4.434 -13.786 -8.829 1.00 90.69 237 LEU A N 1
ATOM 1810 C CA . LEU A 1 237 ? 3.954 -15.027 -8.222 1.00 90.69 237 LEU A CA 1
ATOM 1811 C C . LEU A 1 237 ? 3.425 -14.784 -6.809 1.00 90.69 237 LEU A C 1
ATOM 1813 O O . LEU A 1 237 ? 2.332 -15.246 -6.490 1.00 90.69 237 LEU A O 1
ATOM 1817 N N . PHE A 1 238 ? 4.151 -14.022 -5.994 1.00 93.81 238 PHE A N 1
ATOM 1818 C CA . PHE A 1 238 ? 3.729 -13.675 -4.644 1.00 93.81 238 PHE A CA 1
ATOM 1819 C C . PHE A 1 238 ? 2.411 -12.893 -4.643 1.00 93.81 238 PHE A C 1
ATOM 1821 O O . PHE A 1 238 ? 1.455 -13.327 -4.001 1.00 93.81 238 PHE A O 1
ATOM 1828 N N . ARG A 1 239 ? 2.298 -11.822 -5.442 1.00 92.94 239 ARG A N 1
ATOM 1829 C CA . ARG A 1 239 ? 1.053 -11.049 -5.598 1.00 92.94 239 ARG A CA 1
ATOM 1830 C C . ARG A 1 239 ? -0.135 -11.927 -5.996 1.00 92.94 239 ARG A C 1
ATOM 1832 O O . ARG A 1 239 ? -1.250 -11.701 -5.538 1.00 92.94 239 ARG A O 1
ATOM 1839 N N . ASN A 1 240 ? 0.068 -12.915 -6.869 1.00 88.81 240 ASN A N 1
ATOM 1840 C CA . ASN A 1 240 ? -1.005 -13.816 -7.308 1.00 88.81 240 ASN A CA 1
ATOM 1841 C C . ASN A 1 240 ? -1.385 -14.864 -6.250 1.00 88.81 240 ASN A C 1
ATOM 1843 O O . ASN A 1 240 ? -2.470 -15.434 -6.324 1.00 88.81 240 ASN A O 1
ATOM 1847 N N . GLN A 1 241 ? -0.499 -15.155 -5.295 1.00 92.88 241 GLN A N 1
ATOM 1848 C CA . GLN A 1 241 ? -0.739 -16.155 -4.253 1.00 92.88 241 GLN A CA 1
ATOM 1849 C C . GLN A 1 241 ? -1.142 -15.556 -2.907 1.00 92.88 241 GLN A C 1
ATOM 1851 O O . GLN A 1 241 ? -1.648 -16.305 -2.073 1.00 92.88 241 GLN A O 1
ATOM 1856 N N . LEU A 1 242 ? -0.945 -14.252 -2.690 1.00 95.81 242 LEU A N 1
ATOM 1857 C CA . LEU A 1 242 ? -1.116 -13.601 -1.391 1.00 95.81 242 LEU A CA 1
ATOM 1858 C C . LEU A 1 242 ? -2.469 -13.919 -0.736 1.00 95.81 242 LEU A C 1
ATOM 1860 O O . LEU A 1 242 ? -2.492 -14.420 0.386 1.00 95.81 242 LEU A O 1
ATOM 1864 N N . ASP A 1 243 ? -3.576 -13.746 -1.457 1.00 95.75 243 ASP A N 1
ATOM 1865 C CA . ASP A 1 243 ? -4.927 -14.035 -0.954 1.00 95.75 243 ASP A CA 1
ATOM 1866 C C . ASP A 1 243 ? -5.075 -15.490 -0.516 1.00 95.75 243 ASP A C 1
ATOM 1868 O O . ASP A 1 243 ? -5.594 -15.785 0.558 1.00 95.75 243 ASP A O 1
ATOM 1872 N N . GLY A 1 244 ? -4.584 -16.421 -1.337 1.00 93.88 244 GLY A N 1
ATOM 1873 C CA . GLY A 1 244 ? -4.637 -17.848 -1.040 1.00 93.88 244 GLY A CA 1
ATOM 1874 C C . GLY A 1 244 ? -3.747 -18.238 0.139 1.00 93.88 244 GLY A C 1
ATOM 1875 O O . GLY A 1 244 ? -4.117 -19.121 0.914 1.00 93.88 244 GLY A O 1
ATOM 1876 N N . LEU A 1 245 ? -2.587 -17.594 0.279 1.00 96.12 245 LEU A N 1
ATOM 1877 C CA . LEU A 1 245 ? -1.677 -17.787 1.406 1.00 96.12 245 LEU A CA 1
ATOM 1878 C C . LEU A 1 245 ? -2.314 -17.290 2.704 1.00 96.12 245 LEU A C 1
ATOM 1880 O O . LEU A 1 245 ? -2.298 -18.020 3.688 1.00 96.12 245 LEU A O 1
ATOM 1884 N N . LEU A 1 246 ? -2.941 -16.114 2.696 1.00 96.88 246 LEU A N 1
ATOM 1885 C CA . LEU A 1 246 ? -3.624 -15.566 3.869 1.00 96.88 246 LEU A CA 1
ATOM 1886 C C . LEU A 1 246 ? -4.875 -16.373 4.226 1.00 96.88 246 LEU A C 1
ATOM 1888 O O . LEU A 1 246 ? -5.056 -16.725 5.388 1.00 96.88 246 LEU A O 1
ATOM 1892 N N . ALA A 1 247 ? -5.692 -16.747 3.238 1.00 95.44 247 ALA A N 1
ATOM 1893 C CA . ALA A 1 247 ? -6.899 -17.548 3.447 1.00 95.44 247 ALA A CA 1
ATOM 1894 C C . ALA A 1 247 ? -6.616 -18.922 4.076 1.00 95.44 247 ALA A C 1
ATOM 1896 O O . ALA A 1 247 ? -7.459 -19.443 4.800 1.00 95.44 247 ALA A O 1
ATOM 1897 N N . ARG A 1 248 ? -5.451 -19.517 3.789 1.00 95.56 248 ARG A N 1
ATOM 1898 C CA . ARG A 1 248 ? -5.049 -20.822 4.342 1.00 95.56 248 ARG A CA 1
ATOM 1899 C C . ARG A 1 248 ? -4.163 -20.717 5.581 1.00 95.56 248 ARG A C 1
ATOM 1901 O O . ARG A 1 248 ? -4.190 -21.620 6.406 1.00 95.56 248 ARG A O 1
ATOM 1908 N N . GLY A 1 249 ? -3.344 -19.673 5.675 1.00 94.75 249 GLY A N 1
ATOM 1909 C CA . GLY A 1 249 ? -2.340 -19.515 6.726 1.00 94.75 249 GLY A CA 1
ATOM 1910 C C . GLY A 1 249 ? -2.842 -18.770 7.960 1.00 94.75 249 GLY A C 1
ATOM 1911 O O . GLY A 1 249 ? -2.353 -19.017 9.058 1.00 94.75 249 GLY A O 1
ATOM 1912 N N . CYS A 1 250 ? -3.820 -17.875 7.809 1.00 96.38 250 CYS A N 1
ATOM 1913 C CA . CYS A 1 250 ? -4.362 -17.114 8.927 1.00 96.38 250 CYS A CA 1
ATOM 1914 C C . CYS A 1 250 ? -5.559 -17.831 9.554 1.00 96.38 250 CYS A C 1
ATOM 1916 O O . CYS A 1 250 ? -6.508 -18.187 8.862 1.00 96.38 250 CYS A O 1
ATOM 1918 N N . ALA A 1 251 ? -5.578 -17.930 10.888 1.00 95.19 251 ALA A N 1
ATOM 1919 C CA . ALA A 1 251 ? -6.766 -18.378 11.624 1.00 95.19 251 ALA A CA 1
ATOM 1920 C C . ALA A 1 251 ? -7.982 -17.469 11.361 1.00 95.19 251 ALA A C 1
ATOM 1922 O O . ALA A 1 251 ? -9.125 -17.919 11.336 1.00 95.19 251 ALA A O 1
ATOM 1923 N N . ARG A 1 252 ? -7.720 -16.174 11.149 1.00 94.31 252 ARG A N 1
ATOM 1924 C CA . ARG A 1 252 ? -8.689 -15.176 10.699 1.00 94.31 252 ARG A CA 1
ATOM 1925 C C . ARG A 1 252 ? -8.087 -14.406 9.524 1.00 94.31 252 ARG A C 1
ATOM 1927 O O . ARG A 1 252 ? -7.301 -13.493 9.765 1.00 94.31 252 ARG A O 1
ATOM 1934 N N . PRO A 1 253 ? -8.380 -14.786 8.273 1.00 96.50 253 PRO A N 1
ATOM 1935 C CA . PRO A 1 253 ? -7.875 -14.045 7.127 1.00 96.50 253 PRO A CA 1
ATOM 1936 C C . PRO A 1 253 ? -8.510 -12.647 7.044 1.00 96.50 253 PRO A C 1
ATOM 1938 O O . PRO A 1 253 ? -9.629 -12.459 7.541 1.00 96.50 253 PRO A O 1
ATOM 1941 N N . PRO A 1 254 ? -7.843 -11.680 6.385 1.00 97.81 254 PRO A N 1
ATOM 1942 C CA . PRO A 1 254 ? -8.443 -10.384 6.096 1.00 97.81 254 PRO A CA 1
ATOM 1943 C C . PRO A 1 254 ? -9.778 -10.542 5.368 1.00 97.81 254 PRO A C 1
ATOM 1945 O O . PRO A 1 254 ? -9.929 -11.372 4.470 1.00 97.81 254 PRO A O 1
ATOM 1948 N N . ARG A 1 255 ? -10.760 -9.723 5.747 1.00 97.06 255 ARG A N 1
ATOM 1949 C CA . ARG A 1 255 ? -12.112 -9.745 5.170 1.00 97.06 255 ARG A CA 1
ATOM 1950 C C . ARG A 1 255 ? -12.138 -9.169 3.760 1.00 97.06 255 ARG A C 1
ATOM 1952 O O . ARG A 1 255 ? -12.998 -9.542 2.965 1.00 97.06 255 ARG A O 1
ATOM 1959 N N . LEU A 1 256 ? -11.238 -8.232 3.473 1.00 96.69 256 LEU A N 1
ATOM 1960 C CA . LEU A 1 256 ? -11.065 -7.650 2.151 1.00 96.69 256 LEU A CA 1
ATOM 1961 C C . LEU A 1 256 ? -9.602 -7.262 1.943 1.00 96.69 256 LEU A C 1
ATOM 1963 O O . LEU A 1 256 ? -9.024 -6.523 2.740 1.00 96.69 256 LEU A O 1
ATOM 1967 N N . ILE A 1 257 ? -9.045 -7.742 0.838 1.00 96.12 257 ILE A N 1
ATOM 1968 C CA . ILE A 1 257 ? -7.738 -7.349 0.324 1.00 96.12 257 ILE A CA 1
ATOM 1969 C C . ILE A 1 257 ? -7.996 -6.639 -0.999 1.00 96.12 257 ILE A C 1
ATOM 1971 O O . ILE A 1 257 ? -8.715 -7.148 -1.860 1.00 96.12 257 ILE A O 1
ATOM 1975 N N . ILE A 1 258 ? -7.458 -5.436 -1.134 1.00 94.50 258 ILE A N 1
ATOM 1976 C CA . ILE A 1 258 ? -7.514 -4.652 -2.357 1.00 94.50 258 ILE A CA 1
ATOM 1977 C C . ILE A 1 258 ? -6.100 -4.564 -2.897 1.00 94.50 258 ILE A C 1
ATOM 1979 O O . ILE A 1 258 ? -5.213 -4.012 -2.251 1.00 94.50 258 ILE A O 1
ATOM 1983 N N . HIS A 1 259 ? -5.920 -5.106 -4.094 1.00 91.56 259 HIS A N 1
ATOM 1984 C CA . HIS A 1 259 ? -4.736 -4.873 -4.903 1.00 91.56 259 HIS A CA 1
ATOM 1985 C C . HIS A 1 259 ? -5.026 -3.668 -5.790 1.00 91.56 259 HIS A C 1
ATOM 1987 O O . HIS A 1 259 ? -5.794 -3.789 -6.747 1.00 91.56 259 HIS A O 1
ATOM 1993 N N . ASP A 1 260 ? -4.470 -2.515 -5.436 1.00 86.88 260 ASP A N 1
ATOM 1994 C CA . ASP A 1 260 ? -4.451 -1.360 -6.318 1.00 86.88 260 ASP A CA 1
ATOM 1995 C C . ASP A 1 260 ? -3.353 -1.571 -7.362 1.00 86.88 260 ASP A C 1
ATOM 1997 O O . ASP A 1 260 ? -2.155 -1.590 -7.069 1.00 86.88 260 ASP A O 1
ATOM 2001 N N . GLU A 1 261 ? -3.792 -1.861 -8.581 1.00 79.81 261 GLU A N 1
ATOM 2002 C CA . GLU A 1 261 ? -2.926 -2.111 -9.724 1.00 79.81 261 GLU A CA 1
ATOM 2003 C C . GLU A 1 261 ? -2.970 -0.898 -10.647 1.00 79.81 261 GLU A C 1
ATOM 2005 O O . GLU A 1 261 ? -3.476 -1.005 -11.772 1.00 79.81 261 GLU A O 1
ATOM 2010 N N . ASP A 1 262 ? -2.454 0.259 -10.198 1.00 74.88 262 ASP A N 1
ATOM 2011 C CA . ASP A 1 262 ? -2.274 1.385 -11.120 1.00 74.88 262 ASP A CA 1
ATOM 2012 C C . ASP A 1 262 ? -1.490 0.857 -12.323 1.00 74.88 262 ASP A C 1
ATOM 2014 O O . ASP A 1 262 ? -0.428 0.224 -12.233 1.00 74.88 262 ASP A O 1
ATOM 2018 N N . TYR A 1 263 ? -2.106 1.044 -13.480 1.00 63.88 263 TYR A N 1
ATOM 2019 C CA . TYR A 1 263 ? -1.631 0.505 -14.732 1.00 63.88 263 TYR A CA 1
ATOM 2020 C C . TYR A 1 263 ? -0.221 1.017 -15.064 1.00 63.88 263 TYR A C 1
ATOM 2022 O O . TYR A 1 263 ? 0.581 0.261 -15.608 1.00 63.88 263 TYR A O 1
ATOM 2030 N N . ARG A 1 264 ? 0.108 2.267 -14.708 1.00 64.75 264 ARG A N 1
ATOM 2031 C CA . ARG A 1 264 ? 1.445 2.856 -14.902 1.00 64.75 264 ARG A CA 1
ATOM 2032 C C . ARG A 1 264 ? 2.503 2.167 -14.048 1.00 64.75 264 ARG A C 1
ATOM 2034 O O . ARG A 1 264 ? 3.651 2.084 -14.472 1.00 64.75 264 ARG A O 1
ATOM 2041 N N . ASN A 1 265 ? 2.100 1.634 -12.901 1.00 70.88 265 ASN A N 1
ATOM 2042 C CA . ASN A 1 265 ? 3.002 0.991 -11.956 1.00 70.88 265 ASN A CA 1
ATOM 2043 C C . ASN A 1 265 ? 3.246 -0.485 -12.306 1.00 70.88 265 ASN A C 1
ATOM 2045 O O . ASN A 1 265 ? 4.269 -1.054 -11.933 1.00 70.88 265 ASN A O 1
ATOM 2049 N N . ASN A 1 266 ? 2.329 -1.130 -13.038 1.00 73.69 266 ASN A N 1
ATOM 2050 C CA . ASN A 1 266 ? 2.353 -2.590 -13.187 1.00 73.69 266 ASN A CA 1
ATOM 2051 C C . ASN A 1 266 ? 2.357 -3.117 -14.624 1.00 73.69 266 ASN A C 1
ATOM 2053 O O . ASN A 1 266 ? 2.711 -4.278 -14.846 1.00 73.69 266 ASN A O 1
ATOM 2057 N N . TYR A 1 267 ? 1.963 -2.314 -15.611 1.00 67.75 267 TYR A N 1
ATOM 2058 C CA . TYR A 1 267 ? 1.745 -2.811 -16.965 1.00 67.75 267 TYR A CA 1
ATOM 2059 C C . TYR A 1 267 ? 2.914 -2.539 -17.916 1.00 67.75 267 TYR A C 1
ATOM 2061 O O . TYR A 1 267 ? 3.489 -1.460 -17.946 1.00 67.75 267 TYR A O 1
ATOM 2069 N N . GLY A 1 268 ? 3.201 -3.511 -18.788 1.00 66.81 268 GLY A N 1
ATOM 2070 C CA . GLY A 1 268 ? 4.215 -3.395 -19.846 1.00 66.81 268 GLY A CA 1
ATOM 2071 C C . GLY A 1 268 ? 5.616 -3.831 -19.423 1.00 66.81 268 GLY A C 1
ATOM 2072 O O . GLY A 1 268 ? 6.467 -4.061 -20.280 1.00 66.81 268 GLY A O 1
ATOM 2073 N N . GLU A 1 269 ? 5.823 -4.041 -18.128 1.00 74.81 269 GLU A N 1
ATOM 2074 C CA . GLU A 1 269 ? 7.102 -4.457 -17.578 1.00 74.81 269 GLU A CA 1
ATOM 2075 C C . GLU A 1 269 ? 7.438 -5.909 -17.948 1.00 74.81 269 GLU A C 1
ATOM 2077 O O . GLU A 1 269 ? 6.632 -6.817 -17.709 1.00 74.81 269 GLU A O 1
ATOM 2082 N N . PRO A 1 270 ? 8.624 -6.186 -18.528 1.00 76.19 270 PRO A N 1
ATOM 2083 C CA . PRO A 1 270 ? 9.039 -7.557 -18.777 1.00 76.19 270 PRO A CA 1
ATOM 2084 C C . PRO A 1 270 ? 9.187 -8.305 -17.452 1.00 76.19 270 PRO A C 1
ATOM 2086 O O . PRO A 1 270 ? 9.750 -7.782 -16.489 1.00 76.19 270 PRO A O 1
ATOM 2089 N N . VAL A 1 271 ? 8.726 -9.558 -17.436 1.00 84.31 271 VAL A N 1
ATOM 2090 C CA . VAL A 1 271 ? 8.857 -10.482 -16.303 1.00 84.31 271 VAL A CA 1
ATOM 2091 C C . VAL A 1 271 ? 9.696 -11.681 -16.759 1.00 84.31 271 VAL A C 1
ATOM 2093 O O . VAL A 1 271 ? 9.142 -12.688 -17.212 1.00 84.31 271 VAL A O 1
ATOM 2096 N N . PRO A 1 272 ? 11.039 -11.581 -16.708 1.00 83.38 272 PRO A N 1
ATOM 2097 C CA . PRO A 1 272 ? 11.929 -12.651 -17.142 1.00 83.38 272 PRO A CA 1
ATOM 2098 C C . PRO A 1 272 ? 11.575 -14.000 -16.510 1.00 83.38 272 PRO A C 1
ATOM 2100 O O . PRO A 1 272 ? 11.398 -14.120 -15.301 1.00 83.38 272 PRO A O 1
ATOM 2103 N N . GLY A 1 273 ? 11.473 -15.036 -17.344 1.00 83.56 273 GLY A N 1
ATOM 2104 C CA . GLY A 1 273 ? 11.148 -16.395 -16.905 1.00 83.56 273 GLY A CA 1
ATOM 2105 C C . GLY A 1 273 ? 9.652 -16.706 -16.798 1.00 83.56 273 GLY A C 1
ATOM 2106 O O . GLY A 1 273 ? 9.314 -17.888 -16.693 1.00 83.56 273 GLY A O 1
ATOM 2107 N N . LEU A 1 274 ? 8.762 -15.712 -16.912 1.00 83.31 274 LEU A N 1
ATOM 2108 C CA . LEU A 1 274 ? 7.315 -15.943 -16.945 1.00 83.31 274 LEU A CA 1
ATOM 2109 C C . LEU A 1 274 ? 6.916 -16.827 -18.133 1.00 83.31 274 LEU A C 1
ATOM 2111 O O . LEU A 1 274 ? 6.152 -17.766 -17.960 1.00 83.31 274 LEU A O 1
ATOM 2115 N N . ASP A 1 275 ? 7.496 -16.607 -19.310 1.00 76.00 275 ASP A N 1
ATOM 2116 C CA . ASP A 1 275 ? 7.190 -17.363 -20.533 1.00 76.00 275 ASP A CA 1
ATOM 2117 C C . ASP A 1 275 ? 7.625 -18.830 -20.410 1.00 76.00 275 ASP A C 1
ATOM 2119 O O . ASP A 1 275 ? 6.906 -19.746 -20.816 1.00 76.00 275 ASP A O 1
ATOM 2123 N N . LYS A 1 276 ? 8.786 -19.064 -19.780 1.00 82.31 276 LYS A N 1
ATOM 2124 C CA . LYS A 1 276 ? 9.301 -20.407 -19.469 1.00 82.31 276 LYS A CA 1
ATOM 2125 C C . LYS A 1 276 ? 8.407 -21.103 -18.444 1.00 82.31 276 LYS A C 1
ATOM 2127 O O . LYS A 1 276 ? 8.161 -22.302 -18.548 1.00 82.31 276 LYS A O 1
ATOM 2132 N N . LEU A 1 277 ? 7.926 -20.368 -17.439 1.00 81.44 277 LEU A N 1
ATOM 2133 C CA . LEU A 1 277 ? 6.976 -20.882 -16.456 1.00 81.44 277 LEU A CA 1
ATOM 2134 C C . LEU A 1 277 ? 5.636 -21.229 -17.118 1.00 81.44 277 LEU A C 1
ATOM 2136 O O . LEU A 1 277 ? 5.153 -22.345 -16.964 1.00 81.44 277 LEU A O 1
ATOM 2140 N N . ALA A 1 278 ? 5.086 -20.319 -17.919 1.00 75.25 278 ALA A N 1
ATOM 2141 C CA . ALA A 1 278 ? 3.849 -20.514 -18.662 1.00 75.25 278 ALA A CA 1
ATOM 2142 C C . ALA A 1 278 ? 3.940 -21.723 -19.600 1.00 75.25 278 ALA A C 1
ATOM 2144 O O . ALA A 1 278 ? 3.038 -22.550 -19.606 1.00 75.25 278 ALA A O 1
ATOM 2145 N N . SER A 1 279 ? 5.053 -21.877 -20.320 1.00 75.94 279 SER A N 1
ATOM 2146 C CA . SER A 1 279 ? 5.297 -23.031 -21.197 1.00 75.94 279 SER A CA 1
ATOM 2147 C C . SER A 1 279 ? 5.316 -24.350 -20.423 1.00 75.94 279 SER A C 1
ATOM 2149 O O . SER A 1 279 ? 4.691 -25.315 -20.855 1.00 75.94 279 SER A O 1
ATOM 2151 N N . ARG A 1 280 ? 5.954 -24.384 -19.242 1.00 77.94 280 ARG A N 1
ATOM 2152 C CA . ARG A 1 280 ? 5.956 -25.573 -18.367 1.00 77.94 280 ARG A CA 1
ATOM 2153 C C . ARG A 1 280 ? 4.550 -25.982 -17.935 1.00 77.94 280 ARG A C 1
ATOM 2155 O O . ARG A 1 280 ? 4.256 -27.169 -17.855 1.00 77.94 280 ARG A O 1
ATOM 2162 N N . TYR A 1 281 ? 3.679 -25.007 -17.694 1.00 76.19 281 TYR A N 1
ATOM 2163 C CA . TYR A 1 281 ? 2.301 -25.249 -17.278 1.00 76.19 281 TYR A CA 1
ATOM 2164 C C . TYR A 1 281 ? 1.288 -25.172 -18.423 1.00 76.19 281 TYR A C 1
ATOM 2166 O O . TYR A 1 281 ? 0.100 -25.288 -18.154 1.00 76.19 281 TYR A O 1
ATOM 2174 N N . ALA A 1 282 ? 1.695 -25.034 -19.688 1.00 66.75 282 ALA A N 1
ATOM 2175 C CA . ALA A 1 282 ? 0.762 -24.908 -20.812 1.00 66.75 282 ALA A CA 1
ATOM 2176 C C . ALA A 1 282 ? -0.139 -26.150 -20.951 1.00 66.75 282 ALA A C 1
ATOM 2178 O O . ALA A 1 282 ? -1.337 -26.025 -21.203 1.00 66.75 282 ALA A O 1
ATOM 2179 N N . ASN A 1 283 ? 0.409 -27.334 -20.660 1.00 60.38 283 ASN A N 1
ATOM 2180 C CA . ASN A 1 283 ? -0.340 -28.593 -20.627 1.00 60.38 283 ASN A CA 1
ATOM 2181 C C . ASN A 1 283 ? -1.174 -28.739 -19.339 1.00 60.38 283 ASN A C 1
ATOM 2183 O O . ASN A 1 283 ? -2.281 -29.270 -19.366 1.00 60.38 283 ASN A O 1
ATOM 2187 N N . ALA A 1 284 ? -0.695 -28.196 -18.214 1.00 56.53 284 ALA A N 1
ATOM 2188 C CA . ALA A 1 284 ? -1.435 -28.158 -16.951 1.00 56.53 284 ALA A CA 1
ATOM 2189 C C . ALA A 1 284 ? -2.566 -27.111 -16.956 1.00 56.53 284 ALA A C 1
ATOM 2191 O O . ALA A 1 284 ? -3.550 -27.265 -16.240 1.00 56.53 284 ALA A O 1
ATOM 2192 N N . ALA A 1 285 ? -2.476 -26.067 -17.784 1.00 49.84 285 ALA A N 1
ATOM 2193 C CA . ALA A 1 285 ? -3.455 -24.990 -17.902 1.00 49.84 285 ALA A CA 1
ATOM 2194 C C . ALA A 1 285 ? -4.808 -25.478 -18.445 1.00 49.84 285 ALA A C 1
ATOM 2196 O O . ALA A 1 285 ? -5.836 -24.862 -18.172 1.00 49.84 285 ALA A O 1
ATOM 2197 N N . ALA A 1 286 ? -4.839 -26.597 -19.176 1.00 52.62 286 ALA A N 1
ATOM 2198 C CA . ALA A 1 286 ? -6.084 -27.276 -19.536 1.00 52.62 286 ALA A CA 1
ATOM 2199 C C . ALA A 1 286 ? -6.804 -27.858 -18.300 1.00 52.62 286 ALA A C 1
ATOM 2201 O O . ALA A 1 286 ? -8.028 -27.827 -18.233 1.00 52.62 286 ALA A O 1
ATOM 2202 N N . HIS A 1 287 ? -6.059 -28.312 -17.286 1.00 45.75 287 HIS A N 1
ATOM 2203 C CA . HIS A 1 287 ? -6.602 -28.805 -16.014 1.00 45.75 287 HIS A CA 1
ATOM 2204 C C . HIS A 1 287 ? -6.799 -27.708 -14.955 1.00 45.75 287 HIS A C 1
ATOM 2206 O O . HIS A 1 287 ? -7.727 -27.789 -14.152 1.00 45.75 287 HIS A O 1
ATOM 2212 N N . LEU A 1 288 ? -5.970 -26.659 -14.960 1.00 42.59 288 LEU A N 1
ATOM 2213 C CA . LEU A 1 288 ? -6.058 -25.539 -14.016 1.00 42.59 288 LEU A CA 1
ATOM 2214 C C . LEU A 1 288 ? -7.181 -24.551 -14.358 1.00 42.59 288 LEU A C 1
ATOM 2216 O O . LEU A 1 288 ? -7.686 -23.897 -13.453 1.00 42.59 288 LEU A O 1
ATOM 2220 N N . ARG A 1 289 ? -7.648 -24.494 -15.616 1.00 45.06 289 ARG A N 1
ATOM 2221 C CA . ARG A 1 289 ? -8.850 -23.724 -16.002 1.00 45.06 289 ARG A CA 1
ATOM 2222 C C . ARG A 1 289 ? -10.107 -24.121 -15.217 1.00 45.06 289 ARG A C 1
ATOM 2224 O O . ARG A 1 289 ? -10.978 -23.284 -15.009 1.00 45.06 289 ARG A O 1
ATOM 2231 N N . ASN A 1 290 ? -10.166 -25.357 -14.716 1.00 43.34 290 ASN A N 1
ATOM 2232 C CA . ASN A 1 290 ? -11.281 -25.859 -13.909 1.00 43.34 290 ASN A CA 1
ATOM 2233 C C . ASN A 1 290 ? -11.116 -25.617 -12.396 1.00 43.34 290 ASN A C 1
ATOM 2235 O O . ASN A 1 290 ? -12.017 -25.946 -11.627 1.00 43.34 290 ASN A O 1
ATOM 2239 N N . LYS A 1 291 ? -9.995 -25.036 -11.941 1.00 38.88 291 LYS A N 1
ATOM 2240 C CA . LYS A 1 291 ? -9.746 -24.716 -10.528 1.00 38.88 291 LYS A CA 1
ATOM 2241 C C . LYS A 1 291 ? -9.609 -23.199 -10.377 1.00 38.88 291 LYS A C 1
ATOM 2243 O O . LYS A 1 291 ? -8.603 -22.609 -10.760 1.00 38.88 291 LYS A O 1
ATOM 2248 N N . ARG A 1 292 ? -10.664 -22.556 -9.863 1.00 44.06 292 ARG A N 1
ATOM 2249 C CA . ARG A 1 292 ? -10.725 -21.096 -9.669 1.00 44.06 292 ARG A CA 1
ATOM 2250 C C . ARG A 1 292 ? -9.513 -20.578 -8.876 1.00 44.06 292 ARG A C 1
ATOM 2252 O O . ARG A 1 292 ? -9.022 -21.258 -7.978 1.00 44.06 292 ARG A O 1
ATOM 2259 N N . ASN A 1 293 ? -9.117 -19.348 -9.220 1.00 39.06 293 ASN A N 1
ATOM 2260 C CA . ASN A 1 293 ? -8.095 -18.458 -8.631 1.00 39.06 293 ASN A CA 1
ATOM 2261 C C . ASN A 1 293 ? -6.749 -18.330 -9.361 1.00 39.06 293 ASN A C 1
ATOM 2263 O O . ASN A 1 293 ? -5.994 -17.424 -9.034 1.00 39.06 293 ASN A O 1
ATOM 2267 N N . PHE A 1 294 ? -6.480 -19.100 -10.419 1.00 36.44 294 PHE A N 1
ATOM 2268 C CA . PHE A 1 294 ? -5.368 -18.781 -11.338 1.00 36.44 294 PHE A CA 1
ATOM 2269 C C . PHE A 1 294 ? -5.781 -17.901 -12.527 1.00 36.44 294 PHE A C 1
ATOM 2271 O O . PHE A 1 294 ? -4.927 -17.539 -13.331 1.00 36.44 294 PHE A O 1
ATOM 2278 N N . GLY A 1 295 ? -7.063 -17.517 -12.588 1.00 32.97 295 GLY A N 1
ATOM 2279 C CA . GLY A 1 295 ? -7.713 -16.789 -13.683 1.00 32.97 295 GLY A CA 1
ATOM 2280 C C . GLY A 1 295 ? -6.934 -15.585 -14.203 1.00 32.97 295 GLY A C 1
ATOM 2281 O O . GLY A 1 295 ? -6.772 -15.462 -15.403 1.00 32.97 295 GLY A O 1
ATOM 2282 N N . VAL A 1 296 ? -6.365 -14.753 -13.328 1.00 43.44 296 VAL A N 1
ATOM 2283 C CA . VAL A 1 296 ? -5.673 -13.520 -13.749 1.00 43.44 296 VAL A CA 1
ATOM 2284 C C . VAL A 1 296 ? -4.332 -13.824 -14.424 1.00 43.44 296 VAL A C 1
ATOM 2286 O O . VAL A 1 296 ? -4.055 -13.317 -15.508 1.00 43.44 296 VAL A O 1
ATOM 2289 N N . ALA A 1 297 ? -3.530 -14.732 -13.858 1.00 39.50 297 ALA A N 1
ATOM 2290 C CA . ALA A 1 297 ? -2.302 -15.191 -14.505 1.00 39.50 297 ALA A CA 1
ATOM 2291 C C . ALA A 1 297 ? -2.613 -15.991 -15.779 1.00 39.50 297 ALA A C 1
ATOM 2293 O O . ALA A 1 297 ? -1.958 -15.802 -16.800 1.00 39.50 297 ALA A O 1
ATOM 2294 N N . SER A 1 298 ? -3.642 -16.845 -15.756 1.00 39.69 298 SER A N 1
ATOM 2295 C CA . SER A 1 298 ? -4.051 -17.617 -16.925 1.00 39.69 298 SER A CA 1
ATOM 2296 C C . SER A 1 298 ? -4.708 -16.772 -18.007 1.00 39.69 298 SER A C 1
ATOM 2298 O O . SER A 1 298 ? -4.553 -17.143 -19.153 1.00 39.69 298 SER A O 1
ATOM 2300 N N . ASP A 1 299 ? -5.368 -15.652 -17.711 1.00 38.19 299 ASP A N 1
ATOM 2301 C CA . ASP A 1 299 ? -5.940 -14.744 -18.714 1.00 38.19 299 ASP A CA 1
ATOM 2302 C C . ASP A 1 299 ? -4.854 -13.862 -19.327 1.00 38.19 299 ASP A C 1
ATOM 2304 O O . ASP A 1 299 ? -4.818 -13.711 -20.545 1.00 38.19 299 ASP A O 1
ATOM 2308 N N . ILE A 1 300 ? -3.877 -13.398 -18.539 1.00 42.66 300 ILE A N 1
ATOM 2309 C CA . ILE A 1 300 ? -2.663 -12.746 -19.063 1.00 42.66 300 ILE A CA 1
ATOM 2310 C C . ILE A 1 300 ? -1.868 -13.718 -19.966 1.00 42.66 300 ILE A C 1
ATOM 2312 O O . ILE A 1 300 ? -1.330 -13.319 -21.003 1.00 42.66 300 ILE A O 1
ATOM 2316 N N . ILE A 1 301 ? -1.833 -15.013 -19.626 1.00 42.12 301 ILE A N 1
ATOM 2317 C CA . ILE A 1 301 ? -1.163 -16.075 -20.402 1.00 42.12 301 ILE A CA 1
ATOM 2318 C C . ILE A 1 301 ? -2.023 -16.578 -21.589 1.00 42.12 301 ILE A C 1
ATOM 2320 O O . ILE A 1 301 ? -1.496 -16.878 -22.664 1.00 42.12 301 ILE A O 1
ATOM 2324 N N . ALA A 1 302 ? -3.348 -16.648 -21.458 1.00 38.47 302 ALA A N 1
ATOM 2325 C CA . ALA A 1 302 ? -4.273 -17.151 -22.480 1.00 38.47 302 ALA A CA 1
ATOM 2326 C C . ALA A 1 302 ? -4.577 -16.092 -23.543 1.00 38.47 302 ALA A C 1
ATOM 2328 O O . ALA A 1 302 ? -4.625 -16.415 -24.730 1.00 38.47 302 ALA A O 1
ATOM 2329 N N . GLN A 1 303 ? -4.672 -14.815 -23.160 1.00 38.72 303 GLN A N 1
ATOM 2330 C CA . GLN A 1 303 ? -4.784 -13.713 -24.117 1.00 38.72 303 GLN A CA 1
ATOM 2331 C C . GLN A 1 303 ? -3.501 -13.552 -24.948 1.00 38.72 303 GLN A C 1
ATOM 2333 O O . GLN A 1 303 ? -3.578 -13.183 -26.120 1.00 38.72 303 GLN A O 1
ATOM 2338 N N . ARG A 1 304 ? -2.329 -13.918 -24.401 1.00 41.94 304 ARG A N 1
ATOM 2339 C CA . ARG A 1 304 ? -1.060 -13.981 -25.152 1.00 41.94 304 ARG A CA 1
ATOM 2340 C C . ARG A 1 304 ? -0.905 -15.233 -26.020 1.00 41.94 304 ARG A C 1
ATOM 2342 O O . ARG A 1 304 ? -0.263 -15.154 -27.064 1.00 41.94 304 ARG A O 1
ATOM 2349 N N . SER A 1 305 ? -1.486 -16.372 -25.640 1.00 34.88 305 SER A N 1
ATOM 2350 C CA . SER A 1 305 ? -1.358 -17.616 -26.420 1.00 34.88 305 SER A CA 1
ATOM 2351 C C . SER A 1 305 ? -2.394 -17.769 -27.541 1.00 34.88 305 SER A C 1
ATOM 2353 O O . SER A 1 305 ? -2.148 -18.529 -28.475 1.00 34.88 305 SER A O 1
ATOM 2355 N N . ILE A 1 306 ? -3.497 -17.008 -27.524 1.00 38.09 306 ILE A N 1
ATOM 2356 C CA . ILE A 1 306 ? -4.548 -17.089 -28.559 1.00 38.09 306 ILE A CA 1
ATOM 2357 C C . ILE A 1 306 ? -4.438 -15.974 -29.623 1.00 38.09 306 ILE A C 1
ATOM 2359 O O . ILE A 1 306 ? -5.019 -16.091 -30.702 1.00 38.09 306 ILE A O 1
ATOM 2363 N N . ARG A 1 307 ? -3.615 -14.931 -29.424 1.00 34.81 307 ARG A N 1
ATOM 2364 C CA . ARG A 1 307 ? -3.299 -13.951 -30.485 1.00 34.81 307 ARG A CA 1
ATOM 2365 C C . ARG A 1 307 ? -1.798 -13.685 -30.586 1.00 34.81 307 ARG A C 1
ATOM 2367 O O . ARG A 1 307 ? -1.222 -12.908 -29.835 1.00 34.81 307 ARG A O 1
ATOM 2374 N N . ARG A 1 308 ? -1.175 -14.349 -31.563 1.00 37.50 308 ARG A N 1
ATOM 2375 C CA . ARG A 1 308 ? 0.241 -14.213 -31.937 1.00 37.50 308 ARG A CA 1
ATOM 2376 C C . ARG A 1 308 ? 0.694 -12.749 -32.204 1.00 37.50 308 ARG A C 1
ATOM 2378 O O . ARG A 1 308 ? -0.108 -11.897 -32.589 1.00 37.50 308 ARG A O 1
ATOM 2385 N N . PRO A 1 309 ? 2.013 -12.482 -32.103 1.00 42.16 309 PRO A N 1
ATOM 2386 C CA . PRO A 1 309 ? 2.648 -11.175 -31.878 1.00 42.16 309 PRO A CA 1
ATOM 2387 C C . PRO A 1 309 ? 2.957 -10.354 -33.152 1.00 42.16 309 PRO A C 1
ATOM 2389 O O . PRO A 1 309 ? 4.071 -9.865 -33.321 1.00 42.16 309 PRO A O 1
ATOM 2392 N N . ARG A 1 310 ? 1.995 -10.172 -34.068 1.00 42.22 310 ARG A N 1
ATOM 2393 C CA . ARG A 1 310 ? 2.194 -9.280 -35.241 1.00 42.22 310 ARG A CA 1
ATOM 2394 C C . ARG A 1 310 ? 1.816 -7.815 -34.989 1.00 42.22 310 ARG A C 1
ATOM 2396 O O . ARG A 1 310 ? 2.394 -6.923 -35.603 1.00 42.22 310 ARG A O 1
ATOM 2403 N N . ALA A 1 311 ? 0.870 -7.551 -34.088 1.00 50.84 311 ALA A N 1
ATOM 2404 C CA . ALA A 1 311 ? 0.367 -6.194 -33.855 1.00 50.84 311 ALA A CA 1
ATOM 2405 C C . ALA A 1 311 ? 1.329 -5.334 -33.011 1.00 50.84 311 ALA A C 1
ATOM 2407 O O . ALA A 1 311 ? 1.573 -4.184 -33.352 1.00 50.84 311 ALA A O 1
ATOM 2408 N N . VAL A 1 312 ? 1.938 -5.891 -31.957 1.00 53.50 312 VAL A N 1
ATOM 2409 C CA . VAL A 1 312 ? 2.818 -5.126 -31.046 1.00 53.50 312 VAL A CA 1
ATOM 2410 C C . VAL A 1 312 ? 4.115 -4.687 -31.737 1.00 53.50 312 VAL A C 1
ATOM 2412 O O . VAL A 1 312 ? 4.511 -3.533 -31.605 1.00 53.50 312 VAL A O 1
ATOM 2415 N N . SER A 1 313 ? 4.734 -5.553 -32.550 1.00 60.22 313 SER A N 1
ATOM 2416 C CA . SER A 1 313 ? 5.932 -5.191 -33.325 1.00 60.22 313 SER A CA 1
ATOM 2417 C C . SER A 1 313 ? 5.658 -4.085 -34.350 1.00 60.22 313 SER A C 1
ATOM 2419 O O . SER A 1 313 ? 6.518 -3.236 -34.582 1.00 60.22 313 SER A O 1
ATOM 2421 N N . THR A 1 314 ? 4.445 -4.054 -34.906 1.00 72.56 314 THR A N 1
ATOM 2422 C CA . THR A 1 314 ? 3.990 -3.044 -35.870 1.00 72.56 314 THR A CA 1
ATOM 2423 C C . THR A 1 314 ? 3.825 -1.671 -35.217 1.00 72.56 314 THR A C 1
ATOM 2425 O O . THR A 1 314 ? 4.282 -0.675 -35.770 1.00 72.56 314 THR A O 1
ATOM 2428 N N . VAL A 1 315 ? 3.247 -1.609 -34.014 1.00 80.56 315 VAL A N 1
ATOM 2429 C CA . VAL A 1 315 ? 3.055 -0.340 -33.296 1.00 80.56 315 VAL A CA 1
ATOM 2430 C C . VAL A 1 315 ? 4.384 0.239 -32.809 1.00 80.56 315 VAL A C 1
ATOM 2432 O O . VAL A 1 315 ? 4.628 1.431 -32.967 1.00 80.56 315 VAL A O 1
ATOM 2435 N N . THR A 1 316 ? 5.283 -0.591 -32.273 1.00 79.25 316 THR A N 1
ATOM 2436 C CA . THR A 1 316 ? 6.615 -0.123 -31.859 1.00 79.25 316 THR A CA 1
ATOM 2437 C C . THR A 1 316 ? 7.450 0.341 -33.056 1.00 79.25 316 THR A C 1
ATOM 2439 O O . THR A 1 316 ? 8.163 1.336 -32.957 1.00 79.25 316 THR A O 1
ATOM 2442 N N . ALA A 1 317 ? 7.355 -0.341 -34.204 1.00 79.81 317 ALA A N 1
ATOM 2443 C CA . ALA A 1 317 ? 8.002 0.108 -35.436 1.00 79.81 317 ALA A CA 1
ATOM 2444 C C . ALA A 1 317 ? 7.430 1.443 -35.933 1.00 79.81 317 ALA A C 1
ATOM 2446 O O . ALA A 1 317 ? 8.195 2.311 -36.345 1.00 79.81 317 ALA A O 1
ATOM 2447 N N . TRP A 1 318 ? 6.111 1.629 -35.843 1.00 88.25 318 TRP A N 1
ATOM 2448 C CA . TRP A 1 318 ? 5.463 2.893 -36.176 1.00 88.25 318 TRP A CA 1
ATOM 2449 C C . TRP A 1 318 ? 5.941 4.033 -35.272 1.00 88.25 318 TRP A C 1
ATOM 2451 O O . TRP A 1 318 ? 6.379 5.058 -35.779 1.00 88.25 318 TRP A O 1
ATOM 2461 N N . LEU A 1 319 ? 5.948 3.830 -33.948 1.00 85.06 319 LEU A N 1
ATOM 2462 C CA . LEU A 1 319 ? 6.393 4.840 -32.981 1.00 85.06 319 LEU A CA 1
ATOM 2463 C C . LEU A 1 319 ? 7.848 5.272 -33.199 1.00 85.06 319 LEU A C 1
ATOM 2465 O O . LEU A 1 319 ? 8.149 6.449 -33.052 1.00 85.06 319 LEU A O 1
ATOM 2469 N N . ARG A 1 320 ? 8.737 4.347 -33.586 1.00 83.69 320 ARG A N 1
ATOM 2470 C CA . ARG A 1 320 ? 10.140 4.668 -33.908 1.00 83.69 320 ARG A CA 1
ATOM 2471 C C . ARG A 1 320 ? 10.312 5.473 -35.195 1.00 83.69 320 ARG A C 1
ATOM 2473 O O . ARG A 1 320 ? 11.294 6.191 -35.317 1.00 83.69 320 ARG A O 1
ATOM 2480 N N . ASN A 1 321 ? 9.390 5.328 -36.145 1.00 83.75 321 ASN A N 1
ATOM 2481 C CA . ASN A 1 321 ? 9.452 5.990 -37.449 1.00 83.75 321 ASN A CA 1
ATOM 2482 C C . ASN A 1 321 ? 8.554 7.237 -37.530 1.00 83.75 321 ASN A C 1
ATOM 2484 O O . ASN A 1 321 ? 8.548 7.919 -38.554 1.00 83.75 321 ASN A O 1
ATOM 2488 N N . ALA A 1 322 ? 7.774 7.521 -36.486 1.00 88.31 322 ALA A N 1
ATOM 2489 C CA . ALA A 1 322 ? 6.973 8.730 -36.388 1.00 88.31 322 ALA A CA 1
ATOM 2490 C C . ALA A 1 322 ? 7.877 9.943 -36.120 1.00 88.31 322 ALA A C 1
ATOM 2492 O O . ALA A 1 322 ? 8.887 9.849 -35.427 1.00 88.31 322 ALA A O 1
ATOM 2493 N N . SER A 1 323 ? 7.508 11.093 -36.673 1.00 90.62 323 SER A N 1
ATOM 2494 C CA . SER A 1 323 ? 8.216 12.362 -36.494 1.00 90.62 323 SER A CA 1
ATOM 2495 C C . SER A 1 323 ? 7.453 13.267 -35.528 1.00 90.62 323 SER A C 1
ATOM 2497 O O . SER A 1 323 ? 6.222 13.233 -35.475 1.00 90.62 323 SER A O 1
ATOM 2499 N N . GLU A 1 324 ? 8.173 14.068 -34.744 1.00 87.75 324 GLU A N 1
ATOM 2500 C CA . GLU A 1 324 ? 7.556 15.019 -33.817 1.00 87.75 324 GLU A CA 1
ATOM 2501 C C . GLU A 1 324 ? 6.783 16.110 -34.575 1.00 87.75 324 GLU A C 1
ATOM 2503 O O . GLU A 1 324 ? 7.259 16.659 -35.569 1.00 87.75 324 GLU A O 1
ATOM 2508 N N . GLY A 1 325 ? 5.594 16.444 -34.073 1.00 84.56 325 GLY A N 1
ATOM 2509 C CA . GLY A 1 325 ? 4.729 17.486 -34.617 1.00 84.56 325 GLY A CA 1
ATOM 2510 C C . GLY A 1 325 ? 3.420 16.953 -35.191 1.00 84.56 325 GLY A C 1
ATOM 2511 O O . GLY A 1 325 ? 3.099 15.767 -35.089 1.00 84.56 325 GLY A O 1
ATOM 2512 N N . VAL A 1 326 ? 2.636 17.861 -35.771 1.00 86.25 326 VAL A N 1
ATOM 2513 C CA . VAL A 1 326 ? 1.314 17.594 -36.361 1.00 86.25 326 VAL A CA 1
ATOM 2514 C C . VAL A 1 326 ? 1.285 17.974 -37.835 1.00 86.25 326 VAL A C 1
ATOM 2516 O O . VAL A 1 326 ? 2.011 18.871 -38.266 1.00 86.25 326 VAL A O 1
ATOM 2519 N N . CYS A 1 327 ? 0.446 17.306 -38.626 1.00 82.44 327 CYS A N 1
ATOM 2520 C CA . CYS A 1 327 ? 0.277 17.638 -40.042 1.00 82.44 327 CYS A CA 1
ATOM 2521 C C . CYS A 1 327 ? -0.149 19.103 -40.217 1.00 82.44 327 CYS A C 1
ATOM 2523 O O . CYS A 1 327 ? -1.111 19.532 -39.591 1.00 82.44 327 CYS A O 1
ATOM 2525 N N . ALA A 1 328 ? 0.507 19.862 -41.104 1.00 66.25 328 ALA A N 1
ATOM 2526 C CA . ALA A 1 328 ? 0.283 21.307 -41.256 1.00 66.25 328 ALA A CA 1
ATOM 2527 C C . ALA A 1 328 ? -1.166 21.715 -41.605 1.00 66.25 328 ALA A C 1
ATOM 2529 O O . ALA A 1 328 ? -1.620 22.808 -41.259 1.00 66.25 328 ALA A O 1
ATOM 2530 N N . HIS A 1 329 ? -1.931 20.818 -42.238 1.00 62.69 329 HIS A N 1
ATOM 2531 C CA . HIS A 1 329 ? -3.364 21.007 -42.490 1.00 62.69 329 HIS A CA 1
ATOM 2532 C C . HIS A 1 329 ? -4.225 21.016 -41.216 1.00 62.69 329 HIS A C 1
ATOM 2534 O O . HIS A 1 329 ? -5.408 21.332 -41.293 1.00 62.69 329 HIS A O 1
ATOM 2540 N N . TYR A 1 330 ? -3.648 20.706 -40.051 1.00 53.81 330 TYR A N 1
ATOM 2541 C CA . TYR A 1 330 ? -4.303 20.814 -38.750 1.00 53.81 330 TYR A CA 1
ATOM 2542 C C . TYR A 1 330 ? -4.675 22.265 -38.400 1.00 53.81 330 TYR A C 1
ATOM 2544 O O . TYR A 1 330 ? -5.703 22.491 -37.768 1.00 53.81 330 TYR A O 1
ATOM 2552 N N . PHE A 1 331 ? -3.902 23.254 -38.873 1.00 51.81 331 PHE A N 1
ATOM 2553 C CA . PHE A 1 331 ? -4.153 24.681 -38.610 1.00 51.81 331 PHE A CA 1
ATOM 2554 C C . PHE A 1 331 ? -4.391 25.529 -39.869 1.00 51.81 331 PHE A C 1
ATOM 2556 O O . PHE A 1 331 ? -4.582 26.740 -39.767 1.00 51.81 331 PHE A O 1
ATOM 2563 N N . ALA A 1 332 ? -4.387 24.928 -41.061 1.00 41.66 332 ALA A N 1
ATOM 2564 C CA . ALA A 1 332 ? -4.512 25.658 -42.319 1.00 41.66 332 ALA A CA 1
ATOM 2565 C C . ALA A 1 332 ? -5.975 25.969 -42.676 1.00 41.66 332 ALA A C 1
ATOM 2567 O O . ALA A 1 332 ? -6.483 25.457 -43.660 1.00 41.66 332 ALA A O 1
ATOM 2568 N N . ASP A 1 333 ? -6.605 26.835 -41.887 1.00 38.09 333 ASP A N 1
ATOM 2569 C CA . ASP A 1 333 ? -7.464 27.910 -42.384 1.00 38.09 333 ASP A CA 1
ATOM 2570 C C . ASP A 1 333 ? -6.979 29.144 -41.600 1.00 38.09 333 ASP A C 1
ATOM 2572 O O . ASP A 1 333 ? -7.215 29.242 -40.395 1.00 38.09 333 ASP A O 1
ATOM 2576 N N . GLY A 1 334 ? -6.232 30.051 -42.244 1.00 39.41 334 GLY A N 1
ATOM 2577 C CA . GLY A 1 334 ? -5.524 31.201 -41.641 1.00 39.41 334 GLY A CA 1
ATOM 2578 C C . GLY A 1 334 ? -6.398 32.279 -40.973 1.00 39.41 334 GLY A C 1
ATOM 2579 O O . GLY A 1 334 ? -6.046 33.452 -40.989 1.00 39.41 334 GLY A O 1
ATOM 2580 N N . LEU A 1 335 ? -7.544 31.899 -40.405 1.00 38.62 335 LEU A N 1
ATOM 2581 C CA . LEU A 1 335 ? -8.529 32.748 -39.736 1.00 38.62 335 LEU A CA 1
ATOM 2582 C C . LEU A 1 335 ? -8.976 32.209 -38.362 1.00 38.62 335 LEU A C 1
ATOM 2584 O O . LEU A 1 335 ? -9.944 32.715 -37.798 1.00 38.62 335 LEU A O 1
ATOM 2588 N N . GLY A 1 336 ? -8.313 31.188 -37.804 1.00 38.84 336 GLY A N 1
ATOM 2589 C CA . GLY A 1 336 ? -8.515 30.778 -36.403 1.00 38.84 336 GLY A CA 1
ATOM 2590 C C . GLY A 1 336 ? -9.921 30.268 -36.051 1.00 38.84 336 GLY A C 1
ATOM 2591 O O . GLY A 1 336 ? -10.252 30.139 -34.873 1.00 38.84 336 GLY A O 1
ATOM 2592 N N . ARG A 1 337 ? -10.768 29.959 -37.041 1.00 39.16 337 ARG A N 1
ATOM 2593 C CA . ARG A 1 337 ? -12.048 29.277 -36.818 1.00 39.16 337 ARG A CA 1
ATOM 2594 C C . ARG A 1 337 ? -11.838 27.776 -36.962 1.00 39.16 337 ARG A C 1
ATOM 2596 O O . ARG A 1 337 ? -11.530 27.305 -38.051 1.00 39.16 337 ARG A O 1
ATOM 2603 N N . GLN A 1 338 ? -12.052 27.028 -35.876 1.00 43.88 338 GLN A N 1
ATOM 2604 C CA . GLN A 1 338 ? -12.212 25.574 -35.938 1.00 43.88 338 GLN A CA 1
ATOM 2605 C C . GLN A 1 338 ? -13.274 25.250 -36.996 1.00 43.88 338 GLN A C 1
ATOM 2607 O O . GLN A 1 338 ? -14.450 25.588 -36.823 1.00 43.88 338 GLN A O 1
ATOM 2612 N N . ARG A 1 339 ? -12.887 24.584 -38.093 1.00 42.00 339 ARG A N 1
ATOM 2613 C CA . ARG A 1 339 ? -13.867 23.864 -38.913 1.00 42.00 339 ARG A CA 1
ATOM 2614 C C . ARG A 1 339 ? -14.655 22.953 -37.978 1.00 42.00 339 ARG A C 1
ATOM 2616 O O . ARG A 1 339 ? -14.078 22.360 -37.068 1.00 42.00 339 ARG A O 1
ATOM 2623 N N . ARG A 1 340 ? -15.969 22.840 -38.198 1.00 42.88 340 ARG A N 1
ATOM 2624 C CA . ARG A 1 340 ? -16.788 21.798 -37.568 1.00 42.88 340 ARG A CA 1
ATOM 2625 C C . ARG A 1 340 ? -16.200 20.447 -37.967 1.00 42.88 340 ARG A C 1
ATOM 2627 O O . ARG A 1 340 ? -16.522 19.913 -39.021 1.00 42.88 340 ARG A O 1
ATOM 2634 N N . GLU A 1 341 ? -15.300 19.940 -37.137 1.00 49.25 341 GLU A N 1
ATOM 2635 C CA . GLU A 1 341 ? -14.799 18.583 -37.224 1.00 49.25 341 GLU A CA 1
ATOM 2636 C C . GLU A 1 341 ? -16.004 17.659 -37.077 1.00 49.25 341 GLU A C 1
ATOM 2638 O O . GLU A 1 341 ? -16.724 17.704 -36.073 1.00 49.25 341 GLU A O 1
ATOM 2643 N N . THR A 1 342 ? -16.247 16.826 -38.083 1.00 45.69 342 THR A N 1
ATOM 2644 C CA . THR A 1 342 ? -17.161 15.700 -37.952 1.00 45.69 342 THR A CA 1
ATOM 2645 C C . THR A 1 342 ? -16.558 14.767 -36.908 1.00 45.69 342 THR A C 1
ATOM 2647 O O . THR A 1 342 ? -15.606 14.028 -37.145 1.00 45.69 342 THR A O 1
ATOM 2650 N N . SER A 1 343 ? -17.065 14.866 -35.678 1.00 46.09 343 SER A N 1
ATOM 2651 C CA . SER A 1 343 ? -16.755 13.915 -34.621 1.00 46.09 343 SER A CA 1
ATOM 2652 C C . SER A 1 343 ? -17.229 12.548 -35.101 1.00 46.09 343 SER A C 1
ATOM 2654 O O . SER A 1 343 ? -18.429 12.279 -35.116 1.00 46.09 343 SER A O 1
ATOM 2656 N N . ALA A 1 344 ? -16.294 11.686 -35.497 1.00 45.62 344 ALA A N 1
ATOM 2657 C CA . ALA A 1 344 ? -16.574 10.282 -35.745 1.00 45.62 344 ALA A CA 1
ATOM 2658 C C . ALA A 1 344 ? -16.862 9.617 -34.390 1.00 45.62 344 ALA A C 1
ATOM 2660 O O . ALA A 1 344 ? -16.014 8.951 -33.796 1.00 45.62 344 ALA A O 1
ATOM 2661 N N . ARG A 1 345 ? -18.061 9.851 -33.844 1.00 46.38 345 ARG A N 1
ATOM 2662 C CA . ARG A 1 345 ? -18.583 9.054 -32.740 1.00 46.38 345 ARG A CA 1
ATOM 2663 C C . ARG A 1 345 ? -18.827 7.652 -33.290 1.00 46.38 345 ARG A C 1
ATOM 2665 O O . ARG A 1 345 ? -19.678 7.447 -34.153 1.00 46.38 345 ARG A O 1
ATOM 2672 N N . THR A 1 346 ? -18.013 6.717 -32.805 1.00 45.81 346 THR A N 1
ATOM 2673 C CA . THR A 1 346 ? -18.302 5.278 -32.675 1.00 45.81 346 THR A CA 1
ATOM 2674 C C . THR A 1 346 ? -18.652 4.453 -33.924 1.00 45.81 346 THR A C 1
ATOM 2676 O O . THR A 1 346 ? -18.795 3.244 -33.786 1.00 45.81 346 THR A O 1
ATOM 2679 N N . THR A 1 347 ? -18.720 5.011 -35.137 1.00 46.56 347 THR A N 1
ATOM 2680 C CA . THR A 1 347 ? -19.237 4.276 -36.317 1.00 46.56 347 THR A CA 1
ATOM 2681 C C . THR A 1 347 ? -18.207 3.903 -37.388 1.00 46.56 347 THR A C 1
ATOM 2683 O O . THR A 1 347 ? -18.575 3.325 -38.406 1.00 46.56 347 THR A O 1
ATOM 2686 N N . GLY A 1 348 ? -16.911 4.168 -37.188 1.00 51.94 348 GLY A N 1
ATOM 2687 C CA . GLY A 1 348 ? -15.857 3.695 -38.105 1.00 51.94 348 GLY A CA 1
ATOM 2688 C C . GLY A 1 348 ? -15.898 4.284 -39.525 1.00 51.94 348 GLY A C 1
ATOM 2689 O O . GLY A 1 348 ? -15.096 3.887 -40.364 1.00 51.94 348 GLY A O 1
ATOM 2690 N N . ARG A 1 349 ? -16.786 5.245 -39.816 1.00 60.00 349 ARG A N 1
ATOM 2691 C CA . ARG A 1 349 ? -16.802 5.975 -41.089 1.00 60.00 349 ARG A CA 1
ATOM 2692 C C . ARG A 1 349 ? -16.056 7.294 -40.951 1.00 60.00 349 ARG A C 1
ATOM 2694 O O . ARG A 1 349 ? -16.441 8.168 -40.181 1.00 60.00 349 ARG A O 1
ATOM 2701 N N . CYS A 1 350 ? -14.983 7.415 -41.717 1.00 71.38 350 CYS A N 1
ATOM 2702 C CA . CYS A 1 350 ? -14.246 8.653 -41.896 1.00 71.38 350 CYS A CA 1
ATOM 2703 C C . CYS A 1 350 ? -14.824 9.447 -43.058 1.00 71.38 350 CYS A C 1
ATOM 2705 O O . CYS A 1 350 ? -14.723 9.030 -44.211 1.00 71.38 350 CYS A O 1
ATOM 2707 N N . GLU A 1 351 ? -15.404 10.598 -42.750 1.00 71.50 351 GLU A N 1
ATOM 2708 C CA . GLU A 1 351 ? -15.896 11.548 -43.741 1.00 71.50 351 GLU A CA 1
ATOM 2709 C C . GLU A 1 351 ? -14.912 12.715 -43.867 1.00 71.50 351 GLU A C 1
ATOM 2711 O O . GLU A 1 351 ? -14.396 13.208 -42.867 1.00 71.50 351 GLU A O 1
ATOM 2716 N N . GLY A 1 352 ? -14.647 13.163 -45.097 1.00 74.81 352 GLY A N 1
ATOM 2717 C CA . GLY A 1 352 ? -13.691 14.241 -45.376 1.00 74.81 352 GLY A CA 1
ATOM 2718 C C . GLY A 1 352 ? -12.271 13.756 -45.690 1.00 74.81 352 GLY A C 1
ATOM 2719 O O . GLY A 1 352 ? -12.080 12.615 -46.120 1.00 74.81 352 GLY A O 1
ATOM 2720 N N . ARG A 1 353 ? -11.296 14.666 -45.543 1.00 77.62 353 ARG A N 1
ATOM 2721 C CA . ARG A 1 353 ? -9.851 14.429 -45.763 1.00 77.62 353 ARG A CA 1
ATOM 2722 C C . ARG A 1 353 ? -9.045 14.338 -44.460 1.00 77.62 353 ARG A C 1
ATOM 2724 O O . ARG A 1 353 ? -7.858 14.024 -44.485 1.00 77.62 353 ARG A O 1
ATOM 2731 N N . SER A 1 354 ? -9.677 14.649 -43.333 1.00 83.81 354 SER A N 1
ATOM 2732 C CA . SER A 1 354 ? -9.107 14.564 -41.993 1.00 83.81 354 SER A CA 1
ATOM 2733 C C . SER A 1 354 ? -10.218 14.505 -40.949 1.00 83.81 354 SER A C 1
ATOM 2735 O O . SER A 1 354 ? -11.363 14.874 -41.222 1.00 83.81 354 SER A O 1
ATOM 2737 N N . GLY A 1 355 ? -9.883 14.056 -39.744 1.00 80.06 355 GLY A N 1
ATOM 2738 C CA . GLY A 1 355 ? -10.808 14.038 -38.617 1.00 80.06 355 GLY A CA 1
ATOM 2739 C C . GLY A 1 355 ? -10.145 13.546 -37.337 1.00 80.06 355 GLY A C 1
ATOM 2740 O O . GLY A 1 355 ? -8.934 13.334 -37.293 1.00 80.06 355 GLY A O 1
ATOM 2741 N N . LYS A 1 356 ? -10.946 13.353 -36.285 1.00 83.94 356 LYS A N 1
ATOM 2742 C CA . LYS A 1 356 ? -10.461 12.886 -34.980 1.00 83.94 356 LYS A CA 1
ATOM 2743 C C . LYS A 1 356 ? -11.222 11.674 -34.469 1.00 83.94 356 LYS A C 1
ATOM 2745 O O . LYS A 1 356 ? -12.441 11.576 -34.620 1.00 83.94 356 LYS A O 1
ATOM 2750 N N . PHE A 1 357 ? -10.494 10.795 -33.798 1.00 80.25 357 PHE A N 1
ATOM 2751 C CA . PHE A 1 357 ? -11.036 9.700 -33.015 1.00 80.25 357 PHE A CA 1
ATOM 2752 C C . PHE A 1 357 ? -11.024 10.080 -31.536 1.00 80.25 357 PHE A C 1
ATOM 2754 O O . PHE A 1 357 ? -10.001 10.506 -30.997 1.00 80.25 357 PHE A O 1
ATOM 2761 N N . ALA A 1 358 ? -12.174 9.921 -30.882 1.00 69.50 358 ALA A N 1
ATOM 2762 C CA . ALA A 1 358 ? -12.243 9.944 -29.430 1.00 69.50 358 ALA A CA 1
ATOM 2763 C C . ALA A 1 358 ? -11.837 8.562 -28.919 1.00 69.50 358 ALA A C 1
ATOM 2765 O O . ALA A 1 358 ? -12.507 7.570 -29.210 1.00 69.50 358 ALA A O 1
ATOM 2766 N N . VAL A 1 359 ? -10.739 8.497 -28.176 1.00 68.56 359 VAL A N 1
ATOM 2767 C CA . VAL A 1 359 ? -10.275 7.250 -27.577 1.00 68.56 359 VAL A CA 1
ATOM 2768 C C . VAL A 1 359 ? -10.973 7.102 -26.229 1.00 68.56 359 VAL A C 1
ATOM 2770 O O . VAL A 1 359 ? -10.651 7.789 -25.270 1.00 68.56 359 VAL A O 1
ATOM 2773 N N . THR A 1 360 ? -12.002 6.254 -26.174 1.00 57.50 360 THR A N 1
ATOM 2774 C CA . THR A 1 360 ? -12.876 6.103 -24.993 1.00 57.50 360 THR A CA 1
ATOM 2775 C C . THR A 1 360 ? -12.342 5.120 -23.954 1.00 57.50 360 THR A C 1
ATOM 2777 O O . THR A 1 360 ? -12.943 4.948 -22.897 1.00 57.50 360 THR A O 1
ATOM 2780 N N . THR A 1 361 ? -11.254 4.417 -24.255 1.00 54.50 361 THR A N 1
ATOM 2781 C CA . THR A 1 361 ? -10.689 3.402 -23.368 1.00 54.50 361 THR A CA 1
ATOM 2782 C C . THR A 1 361 ? -9.705 4.031 -22.389 1.00 54.50 361 THR A C 1
ATOM 2784 O O . THR A 1 361 ? -8.647 4.499 -22.804 1.00 54.50 361 THR A O 1
ATOM 2787 N N . THR A 1 362 ? -9.990 3.918 -21.090 1.00 50.75 362 THR A N 1
ATOM 2788 C CA . THR A 1 362 ? -9.061 4.231 -19.983 1.00 50.75 362 THR A CA 1
ATOM 2789 C C . THR A 1 362 ? -7.706 3.511 -20.114 1.00 50.75 362 THR A C 1
ATOM 2791 O O . THR A 1 362 ? -6.687 3.998 -19.640 1.00 50.75 362 THR A O 1
ATOM 2794 N N . GLN A 1 363 ? -7.659 2.381 -20.834 1.00 42.59 363 GLN A N 1
ATOM 2795 C CA . GLN A 1 363 ? -6.444 1.605 -21.143 1.00 42.59 363 GLN A CA 1
ATOM 2796 C C . GLN A 1 363 ? -5.492 2.275 -22.152 1.00 42.59 363 GLN A C 1
ATOM 2798 O O . GLN A 1 363 ? -4.301 1.966 -22.188 1.00 42.59 363 GLN A O 1
ATOM 2803 N N . ALA A 1 364 ? -6.003 3.181 -22.983 1.00 48.16 364 ALA A N 1
ATOM 2804 C CA . ALA A 1 364 ? -5.226 3.879 -24.000 1.00 48.16 364 ALA A CA 1
ATOM 2805 C C . ALA A 1 364 ? -4.705 5.238 -23.496 1.00 48.16 364 ALA A C 1
ATOM 2807 O O . ALA A 1 364 ? -3.875 5.853 -24.148 1.00 48.16 364 ALA A O 1
ATOM 2808 N N . GLU A 1 365 ? -5.127 5.696 -22.316 1.00 47.41 365 GLU A N 1
ATOM 2809 C CA . GLU A 1 365 ? -4.698 6.989 -21.769 1.00 47.41 365 GLU A CA 1
ATOM 2810 C C . GLU A 1 365 ? -3.275 6.953 -21.175 1.00 47.41 365 GLU A C 1
ATOM 2812 O O . GLU A 1 365 ? -2.619 7.991 -21.110 1.00 47.41 365 GLU A O 1
ATOM 2817 N N . ASN A 1 366 ? -2.764 5.767 -20.804 1.00 54.34 366 ASN A N 1
ATOM 2818 C CA . ASN A 1 366 ? -1.564 5.637 -19.959 1.00 54.34 366 ASN A CA 1
ATOM 2819 C C . ASN A 1 366 ? -0.387 4.855 -20.577 1.00 54.34 366 ASN A C 1
ATOM 2821 O O . ASN A 1 366 ? 0.679 4.788 -19.975 1.00 54.34 366 ASN A O 1
ATOM 2825 N N . ASN A 1 367 ? -0.532 4.270 -21.771 1.00 72.19 367 ASN A N 1
ATOM 2826 C CA . ASN A 1 367 ? 0.570 3.616 -22.493 1.00 72.19 367 ASN A CA 1
ATOM 2827 C C . ASN A 1 367 ? 0.565 4.076 -23.945 1.00 72.19 367 ASN A C 1
ATOM 2829 O O . ASN A 1 367 ? -0.371 3.771 -24.680 1.00 72.19 367 ASN A O 1
ATOM 2833 N N . LEU A 1 368 ? 1.633 4.759 -24.362 1.00 75.81 368 LEU A N 1
ATOM 2834 C CA . LEU A 1 368 ? 1.769 5.290 -25.717 1.00 75.81 368 LEU A CA 1
ATOM 2835 C C . LEU A 1 368 ? 1.668 4.198 -26.793 1.00 75.81 368 LEU A C 1
ATOM 2837 O O . LEU A 1 368 ? 1.119 4.452 -27.856 1.00 75.81 368 LEU A O 1
ATOM 2841 N N . THR A 1 369 ? 2.130 2.978 -26.515 1.00 79.81 369 THR A N 1
ATOM 2842 C CA . THR A 1 369 ? 2.007 1.827 -27.424 1.00 79.81 369 THR A CA 1
ATOM 2843 C C . THR A 1 369 ? 0.564 1.335 -27.508 1.00 79.81 369 THR A C 1
ATOM 2845 O O . THR A 1 369 ? 0.070 1.081 -28.599 1.00 79.81 369 THR A O 1
ATOM 2848 N N . SER A 1 370 ? -0.157 1.234 -26.390 1.00 74.88 370 SER A N 1
ATOM 2849 C CA . SER A 1 370 ? -1.582 0.863 -26.416 1.00 74.88 370 SER A CA 1
ATOM 2850 C C . SER A 1 370 ? -2.430 1.949 -27.083 1.00 74.88 370 SER A C 1
ATOM 2852 O O . SER A 1 370 ? -3.304 1.642 -27.889 1.00 74.88 370 SER A O 1
ATOM 2854 N N . TYR A 1 371 ? -2.115 3.216 -26.803 1.00 78.62 371 TYR A N 1
ATOM 2855 C CA . TYR A 1 371 ? -2.729 4.390 -27.412 1.00 78.62 371 TYR A CA 1
ATOM 2856 C C . TYR A 1 371 ? -2.529 4.416 -28.925 1.00 78.62 371 TYR A C 1
ATOM 2858 O O . TYR A 1 371 ? -3.490 4.447 -29.689 1.00 78.62 371 TYR A O 1
ATOM 2866 N N . ALA A 1 372 ? -1.272 4.313 -29.361 1.00 85.31 372 ALA A N 1
ATOM 2867 C CA . ALA A 1 372 ? -0.913 4.233 -30.766 1.00 85.31 372 ALA A CA 1
ATOM 2868 C C . ALA A 1 372 ? -1.566 3.021 -31.434 1.00 85.31 372 ALA A C 1
ATOM 2870 O O . ALA A 1 372 ? -2.087 3.145 -32.535 1.00 85.31 372 ALA A O 1
ATOM 2871 N N . GLY A 1 373 ? -1.590 1.867 -30.763 1.00 84.81 373 GLY A N 1
ATOM 2872 C CA . GLY A 1 373 ? -2.210 0.648 -31.272 1.00 84.81 373 GLY A CA 1
ATOM 2873 C C . GLY A 1 373 ? -3.708 0.798 -31.514 1.00 84.81 373 GLY A C 1
ATOM 2874 O O . GLY A 1 373 ? -4.192 0.415 -32.578 1.00 84.81 373 GLY A O 1
ATOM 2875 N N . GLU A 1 374 ? -4.435 1.401 -30.575 1.00 82.19 374 GLU A N 1
ATOM 2876 C CA . GLU A 1 374 ? -5.866 1.653 -30.734 1.00 82.19 374 GLU A CA 1
ATOM 2877 C C . GLU A 1 374 ? -6.134 2.672 -31.845 1.00 82.19 374 GLU A C 1
ATOM 2879 O O . GLU A 1 374 ? -6.999 2.466 -32.694 1.00 82.19 374 GLU A O 1
ATOM 2884 N N . CYS A 1 375 ? -5.328 3.726 -31.929 1.00 85.62 375 CYS A N 1
ATOM 2885 C CA . CYS A 1 375 ? -5.483 4.740 -32.964 1.00 85.62 375 CYS A CA 1
ATOM 2886 C C . CYS A 1 375 ? -5.114 4.234 -34.362 1.00 85.62 375 CYS A C 1
ATOM 2888 O O . CYS A 1 375 ? -5.812 4.542 -35.328 1.00 85.62 375 CYS A O 1
ATOM 2890 N N . LEU A 1 376 ? -4.092 3.382 -34.473 1.00 87.19 376 LEU A N 1
ATOM 2891 C CA . LEU A 1 376 ? -3.762 2.662 -35.702 1.00 87.19 376 LEU A CA 1
ATOM 2892 C C . LEU A 1 376 ? -4.880 1.691 -36.091 1.00 87.19 376 LEU A C 1
ATOM 2894 O O . LEU A 1 376 ? -5.202 1.577 -37.269 1.00 87.19 376 LEU A O 1
ATOM 2898 N N . ARG A 1 377 ? -5.531 1.037 -35.122 1.00 84.00 377 ARG A N 1
ATOM 2899 C CA . ARG A 1 377 ? -6.690 0.167 -35.371 1.00 84.00 377 ARG A CA 1
ATOM 2900 C C . ARG A 1 377 ? -7.896 0.957 -35.890 1.00 84.00 377 ARG A C 1
ATOM 2902 O O . ARG A 1 377 ? -8.536 0.523 -36.845 1.00 84.00 377 ARG A O 1
ATOM 2909 N N . MET A 1 378 ? -8.203 2.107 -35.288 1.00 81.88 378 MET A N 1
ATOM 2910 C CA . MET A 1 378 ? -9.291 2.991 -35.731 1.00 81.88 378 MET A CA 1
ATOM 2911 C C . MET A 1 378 ? -9.007 3.584 -37.115 1.00 81.88 378 MET A C 1
ATOM 2913 O O . MET A 1 378 ? -9.893 3.630 -37.965 1.00 81.88 378 MET A O 1
ATOM 2917 N N . CYS A 1 379 ? -7.756 3.957 -37.366 1.00 84.75 379 CYS A N 1
ATOM 2918 C CA . CYS A 1 379 ? -7.284 4.389 -38.672 1.00 84.75 379 CYS A CA 1
ATOM 2919 C C . CYS A 1 379 ? -7.360 3.268 -39.725 1.00 84.75 379 CYS A C 1
ATOM 2921 O O . CYS A 1 379 ? -7.826 3.504 -40.830 1.00 84.75 379 CYS A O 1
ATOM 2923 N N . ALA A 1 380 ? -7.012 2.025 -39.388 1.00 83.06 380 ALA A N 1
ATOM 2924 C CA . ALA A 1 380 ? -7.133 0.894 -40.313 1.00 83.06 380 ALA A CA 1
ATOM 2925 C C . ALA A 1 380 ? -8.595 0.570 -40.677 1.00 83.06 380 ALA A C 1
ATOM 2927 O O . ALA A 1 380 ? -8.870 0.107 -41.782 1.00 83.06 380 ALA A O 1
ATOM 2928 N N . ALA A 1 381 ? -9.541 0.832 -39.770 1.00 76.62 381 ALA A N 1
ATOM 2929 C CA . ALA A 1 381 ? -10.976 0.729 -40.050 1.00 76.62 381 ALA A CA 1
ATOM 2930 C C . ALA A 1 381 ? -11.500 1.876 -40.941 1.00 76.62 381 ALA A C 1
ATOM 2932 O O . ALA A 1 381 ? -12.616 1.812 -41.452 1.00 76.62 381 ALA A O 1
ATOM 2933 N N . CYS A 1 382 ? -10.691 2.915 -41.137 1.00 79.06 382 CYS A N 1
ATOM 2934 C CA . CYS A 1 382 ? -10.999 4.123 -41.875 1.00 79.06 382 CYS A CA 1
ATOM 2935 C C . CYS A 1 382 ? -10.302 4.099 -43.243 1.00 79.06 382 CYS A C 1
ATOM 2937 O O . CYS A 1 382 ? -9.119 4.403 -43.358 1.00 79.06 382 CYS A O 1
ATOM 2939 N N . GLY A 1 383 ? -11.044 3.800 -44.314 1.00 75.56 383 GLY A N 1
ATOM 2940 C CA . GLY A 1 383 ? -10.476 3.620 -45.664 1.00 75.56 383 GLY A CA 1
ATOM 2941 C C . GLY A 1 383 ? -9.763 4.837 -46.280 1.00 75.56 383 GLY A C 1
ATOM 2942 O O . GLY A 1 383 ? -9.181 4.712 -47.350 1.00 75.56 383 GLY A O 1
ATOM 2943 N N . ARG A 1 384 ? -9.810 6.006 -45.627 1.00 81.88 384 ARG A N 1
ATOM 2944 C CA . ARG A 1 384 ? -9.128 7.247 -46.034 1.00 81.88 384 ARG A CA 1
ATOM 2945 C C . ARG A 1 384 ? -8.004 7.681 -45.092 1.00 81.88 384 ARG A C 1
ATOM 2947 O O . ARG A 1 384 ? -7.419 8.736 -45.304 1.00 81.88 384 ARG A O 1
ATOM 2954 N N . CYS A 1 385 ? -7.714 6.924 -44.037 1.00 87.38 385 CYS A N 1
ATOM 2955 C CA . CYS A 1 385 ? -6.646 7.274 -43.111 1.00 87.38 385 CYS A CA 1
ATOM 2956 C C . CYS A 1 385 ? -5.301 6.740 -43.616 1.00 87.38 385 CYS A C 1
ATOM 2958 O O . CYS A 1 385 ? -5.005 5.554 -43.497 1.00 87.38 385 CYS A O 1
ATOM 2960 N N . ASN A 1 386 ? -4.478 7.640 -44.154 1.00 88.94 386 ASN A N 1
ATOM 2961 C CA . ASN A 1 386 ? -3.122 7.329 -44.612 1.00 88.94 386 ASN A CA 1
ATOM 2962 C C . ASN A 1 386 ? -2.054 7.799 -43.619 1.00 88.94 386 ASN A C 1
ATOM 2964 O O . ASN A 1 386 ? -0.952 7.256 -43.593 1.00 88.94 386 ASN A O 1
ATOM 2968 N N . PHE A 1 387 ? -2.376 8.786 -42.783 1.00 91.12 387 PHE A N 1
ATOM 2969 C CA . PHE A 1 387 ? -1.488 9.342 -41.767 1.00 91.12 387 PHE A CA 1
ATOM 2970 C C . PHE A 1 387 ? -2.223 9.508 -40.447 1.00 91.12 387 PHE A C 1
ATOM 2972 O O . PHE A 1 387 ? -3.429 9.768 -40.415 1.00 91.12 387 PHE A O 1
ATOM 2979 N N . LEU A 1 388 ? -1.470 9.381 -39.361 1.00 91.44 388 LEU A N 1
ATOM 2980 C CA . LEU A 1 388 ? -1.980 9.455 -38.005 1.00 91.44 388 LEU A CA 1
ATOM 2981 C C . LEU A 1 388 ? -1.105 10.393 -37.176 1.00 91.44 388 LEU A C 1
ATOM 2983 O O . LEU A 1 388 ? 0.117 10.262 -37.174 1.00 91.44 388 LEU A O 1
ATOM 2987 N N . THR A 1 389 ? -1.750 11.292 -36.441 1.00 90.94 389 THR A N 1
ATOM 2988 C CA . THR A 1 389 ? -1.141 12.129 -35.409 1.00 90.94 389 THR A CA 1
ATOM 2989 C C . THR A 1 389 ? -1.686 11.715 -34.049 1.00 90.94 389 THR A C 1
ATOM 2991 O O . THR A 1 389 ? -2.900 11.689 -33.834 1.00 90.94 389 THR A O 1
ATOM 2994 N N . LEU A 1 390 ? -0.789 11.431 -33.111 1.00 88.81 390 LEU A N 1
ATOM 2995 C CA . LEU A 1 390 ? -1.115 11.166 -31.715 1.00 88.81 390 LEU A CA 1
ATOM 2996 C C . LEU A 1 390 ? -0.808 12.413 -30.892 1.00 88.81 390 LEU A C 1
ATOM 2998 O O . LEU A 1 390 ? 0.358 12.775 -30.771 1.00 88.81 390 LEU A O 1
ATOM 3002 N N . SER A 1 391 ? -1.824 13.043 -30.298 1.00 82.88 391 SER A N 1
ATOM 3003 C CA . SER A 1 391 ? -1.632 14.136 -29.338 1.00 82.88 391 SER A CA 1
ATOM 3004 C C . SER A 1 391 ? -1.774 13.599 -27.917 1.00 82.88 391 SER A C 1
ATOM 3006 O O . SER A 1 391 ? -2.878 13.268 -27.480 1.00 82.88 391 SER A O 1
ATOM 3008 N N . ARG A 1 392 ? -0.667 13.509 -27.167 1.00 73.25 392 ARG A N 1
ATOM 3009 C CA . ARG A 1 392 ? -0.724 13.097 -25.750 1.00 73.25 392 ARG A CA 1
ATOM 3010 C C . ARG A 1 392 ? -1.354 14.176 -24.873 1.00 73.25 392 ARG A C 1
ATOM 3012 O O . ARG A 1 392 ? -2.013 13.856 -23.89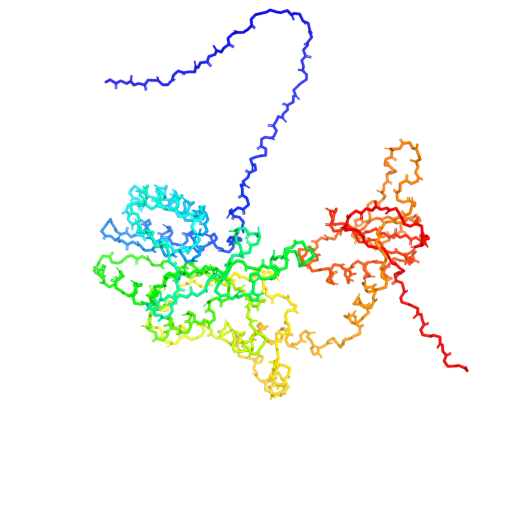0 1.00 73.25 392 ARG A O 1
ATOM 3019 N N . ARG A 1 393 ? -1.156 15.449 -25.235 1.00 70.62 393 ARG A N 1
ATOM 3020 C CA . ARG A 1 393 ? -1.706 16.600 -24.509 1.00 70.62 393 ARG A CA 1
ATOM 3021 C C . ARG A 1 393 ? -3.228 16.652 -24.605 1.00 70.62 393 ARG A C 1
ATOM 3023 O O . ARG A 1 393 ? -3.889 16.890 -23.601 1.00 70.62 393 ARG A O 1
ATOM 3030 N N . GLU A 1 394 ? -3.767 16.441 -25.801 1.00 68.75 394 GLU A N 1
ATOM 3031 C CA . GLU A 1 394 ? -5.211 16.545 -26.057 1.00 68.75 394 GLU A CA 1
ATOM 3032 C C . GLU A 1 394 ? -5.937 15.205 -25.895 1.00 68.75 394 GLU A C 1
ATOM 3034 O O . GLU A 1 394 ? -7.165 15.179 -25.869 1.00 68.75 394 GLU A O 1
ATOM 3039 N N . ARG A 1 395 ? -5.190 14.102 -25.734 1.00 72.81 395 ARG A N 1
ATOM 3040 C CA . ARG A 1 395 ? -5.718 12.728 -25.632 1.00 72.81 395 ARG A CA 1
ATOM 3041 C C . ARG A 1 395 ? -6.615 12.356 -26.815 1.00 72.81 395 ARG A C 1
ATOM 3043 O O . ARG A 1 395 ? -7.598 11.628 -26.682 1.00 72.81 395 ARG A O 1
ATOM 3050 N N . THR A 1 396 ? -6.264 12.872 -27.985 1.00 77.56 396 THR A N 1
ATOM 3051 C CA . THR A 1 396 ? -6.954 12.630 -29.250 1.00 77.56 396 THR A CA 1
ATOM 3052 C C . THR A 1 396 ? -6.010 12.074 -30.305 1.00 77.56 396 THR A C 1
ATOM 3054 O O . THR A 1 396 ? -4.802 12.351 -30.330 1.00 77.56 396 THR A O 1
ATOM 3057 N N . CYS A 1 397 ? -6.583 11.266 -31.192 1.00 86.56 397 CYS A N 1
ATOM 3058 C CA . CYS A 1 397 ? -5.907 10.761 -32.374 1.00 86.56 397 CYS A CA 1
ATOM 3059 C C . CYS A 1 397 ? -6.524 11.401 -33.602 1.00 86.56 397 CYS A C 1
ATOM 3061 O O . CYS A 1 397 ? -7.735 11.313 -33.805 1.00 86.56 397 CYS A O 1
ATOM 3063 N N . HIS A 1 398 ? -5.695 12.044 -34.412 1.00 88.62 398 HIS A N 1
ATOM 3064 C CA . HIS A 1 398 ? -6.125 12.723 -35.624 1.00 88.62 398 HIS A CA 1
ATOM 3065 C C . HIS A 1 398 ? -5.674 11.913 -36.826 1.00 88.62 398 HIS A C 1
ATOM 3067 O O . HIS A 1 398 ? -4.532 11.461 -36.879 1.00 88.62 398 HIS A O 1
ATOM 3073 N N . TRP A 1 399 ? -6.572 11.716 -37.779 1.00 89.00 399 TRP A N 1
ATOM 3074 C CA . TRP A 1 399 ? -6.281 11.007 -39.013 1.00 89.00 399 TRP A CA 1
ATOM 3075 C C . TRP A 1 399 ? -6.301 11.962 -40.199 1.00 89.00 399 TRP A C 1
ATOM 3077 O O . TRP A 1 399 ? -7.038 12.951 -40.198 1.00 89.00 399 TRP A O 1
ATOM 3087 N N . PHE A 1 400 ? -5.510 11.641 -41.221 1.00 88.00 400 PHE A N 1
ATOM 3088 C CA . PHE A 1 400 ? -5.400 12.438 -42.438 1.00 88.00 400 PHE A CA 1
ATOM 3089 C C . PHE A 1 400 ? -5.281 11.542 -43.673 1.00 88.00 400 PHE A C 1
ATOM 3091 O O . PHE A 1 400 ? -4.608 10.509 -43.653 1.00 88.00 400 PHE A O 1
ATOM 3098 N N . GLU A 1 401 ? -5.905 11.970 -44.766 1.00 86.12 401 GLU A N 1
ATOM 3099 C CA . GLU A 1 401 ? -5.757 11.367 -46.095 1.00 86.12 401 GLU A CA 1
ATOM 3100 C C . GLU A 1 401 ? -4.395 11.704 -46.719 1.00 86.12 401 GLU A C 1
ATOM 3102 O O . GLU A 1 401 ? -3.807 10.879 -47.414 1.00 86.12 401 GLU A O 1
ATOM 3107 N N . SER A 1 402 ? -3.850 12.886 -46.427 1.00 84.12 402 SER A N 1
ATOM 3108 C CA . SER A 1 402 ? -2.541 13.338 -46.906 1.00 84.12 402 SER A CA 1
ATOM 3109 C C . SER A 1 402 ? -1.828 14.170 -45.843 1.00 84.12 402 SER A C 1
ATOM 3111 O O . SER A 1 402 ? -2.450 15.028 -45.214 1.00 84.12 402 SER A O 1
ATOM 3113 N N . CYS A 1 403 ? -0.525 13.956 -45.670 1.00 86.69 403 CYS A N 1
ATOM 3114 C CA . CYS A 1 403 ? 0.310 14.719 -44.748 1.00 86.69 403 CYS A CA 1
ATOM 3115 C C . CYS A 1 403 ? 1.750 14.796 -45.259 1.00 86.69 403 CYS A C 1
ATOM 3117 O O . CYS A 1 403 ? 2.337 13.771 -45.606 1.00 86.69 403 CYS A O 1
ATOM 3119 N N . ASP A 1 404 ? 2.329 15.997 -45.269 1.00 86.31 404 ASP A N 1
ATOM 3120 C CA . ASP A 1 404 ? 3.765 16.165 -45.478 1.00 86.31 404 ASP A CA 1
ATOM 3121 C C . ASP A 1 404 ? 4.500 16.021 -44.139 1.00 86.31 404 ASP A C 1
ATOM 3123 O O . ASP A 1 404 ? 4.618 16.967 -43.359 1.00 86.31 404 ASP A O 1
ATOM 3127 N N . VAL A 1 405 ? 4.993 14.812 -43.865 1.00 83.69 405 VAL A N 1
ATOM 3128 C CA . VAL A 1 405 ? 5.736 14.497 -42.633 1.00 83.69 405 VAL A CA 1
ATOM 3129 C C . VAL A 1 405 ? 7.093 15.204 -42.538 1.00 83.69 405 VAL A C 1
ATOM 3131 O O . VAL A 1 405 ? 7.697 15.201 -41.470 1.00 83.69 405 VAL A O 1
ATOM 3134 N N . ARG A 1 406 ? 7.579 15.829 -43.621 1.00 81.31 406 ARG A N 1
ATOM 3135 C CA . ARG A 1 406 ? 8.801 16.651 -43.603 1.00 81.31 406 ARG A CA 1
ATOM 3136 C C . ARG A 1 406 ? 8.524 18.099 -43.200 1.00 81.31 406 ARG A C 1
ATOM 3138 O O . ARG A 1 406 ? 9.461 18.819 -42.872 1.00 81.31 406 ARG A O 1
ATOM 3145 N N . SER A 1 407 ? 7.255 18.511 -43.197 1.00 84.25 407 SER A N 1
ATOM 3146 C CA . SER A 1 407 ? 6.807 19.868 -42.877 1.00 84.25 407 SER A CA 1
ATOM 3147 C C . SER A 1 407 ? 5.733 19.849 -41.783 1.00 84.25 407 SER A C 1
ATOM 3149 O O . SER A 1 407 ? 4.616 20.347 -41.940 1.00 84.25 407 SER A O 1
ATOM 3151 N N . LEU A 1 408 ? 6.059 19.212 -40.654 1.00 84.69 408 LEU A N 1
ATOM 3152 C CA . LEU A 1 408 ? 5.175 19.149 -39.492 1.00 84.69 408 LEU A CA 1
ATOM 3153 C C . LEU A 1 408 ? 5.208 20.459 -38.700 1.00 84.69 408 LEU A C 1
ATOM 3155 O O . LEU A 1 408 ? 6.260 21.056 -38.466 1.00 84.69 408 LEU A O 1
ATOM 3159 N N . GLN A 1 409 ? 4.042 20.886 -38.223 1.00 82.94 409 GLN A N 1
ATOM 3160 C CA . GLN A 1 409 ? 3.940 21.990 -37.278 1.00 82.94 409 GLN A CA 1
ATOM 3161 C C . GLN A 1 409 ? 4.340 21.509 -35.884 1.00 82.94 409 GLN A C 1
ATOM 3163 O O . GLN A 1 409 ? 3.889 20.461 -35.415 1.00 82.94 409 GLN A O 1
ATOM 3168 N N . ARG A 1 410 ? 5.180 22.292 -35.200 1.00 75.88 410 ARG A N 1
ATOM 3169 C CA . ARG A 1 410 ? 5.629 21.965 -33.844 1.00 75.88 410 ARG A CA 1
ATOM 3170 C C . ARG A 1 410 ? 4.457 22.034 -32.870 1.00 75.88 410 ARG A C 1
ATOM 3172 O O . ARG A 1 410 ? 3.928 23.108 -32.597 1.00 75.88 410 ARG A O 1
ATOM 3179 N N . LEU A 1 411 ? 4.113 20.890 -32.293 1.00 72.75 411 LEU A N 1
ATOM 3180 C CA . LEU A 1 411 ? 3.204 20.781 -31.161 1.00 72.75 411 LEU A CA 1
ATOM 3181 C C . LEU A 1 411 ? 3.845 19.835 -30.149 1.00 72.75 411 LEU A C 1
ATOM 3183 O O . LEU A 1 411 ? 4.102 18.674 -30.461 1.00 72.75 411 LEU A O 1
ATOM 3187 N N . ARG A 1 412 ? 4.120 20.341 -28.941 1.00 63.84 412 ARG A N 1
ATOM 3188 C CA . ARG A 1 412 ? 4.739 19.537 -27.880 1.00 63.84 412 ARG A CA 1
ATOM 3189 C C . ARG A 1 412 ? 3.887 18.305 -27.583 1.00 63.84 412 ARG A C 1
ATOM 3191 O O . ARG A 1 412 ? 2.671 18.422 -27.425 1.00 63.84 412 ARG A O 1
ATOM 3198 N N . LEU A 1 413 ? 4.553 17.161 -27.418 1.00 75.00 413 LEU A N 1
ATOM 3199 C CA . LEU A 1 413 ? 3.940 15.871 -27.078 1.00 75.00 413 LEU A CA 1
ATOM 3200 C C . LEU A 1 413 ? 2.984 15.326 -28.154 1.00 75.00 413 LEU A C 1
ATOM 3202 O O . LEU A 1 413 ? 2.062 14.565 -27.834 1.00 75.00 413 LEU A O 1
ATOM 3206 N N . ALA A 1 414 ? 3.207 15.707 -29.415 1.00 82.88 414 ALA A N 1
ATOM 3207 C CA . ALA A 1 414 ? 2.531 15.132 -30.565 1.00 82.88 414 ALA A CA 1
ATOM 3208 C C . ALA A 1 414 ? 3.522 14.444 -31.510 1.00 82.88 414 ALA A C 1
ATOM 3210 O O . ALA A 1 414 ? 4.606 14.966 -31.769 1.00 82.88 414 ALA A O 1
ATOM 3211 N N . VAL A 1 415 ? 3.136 13.282 -32.034 1.00 89.25 415 VAL A N 1
ATOM 3212 C CA . VAL A 1 415 ? 3.915 12.541 -33.037 1.00 89.25 415 VAL A CA 1
ATOM 3213 C C . VAL A 1 415 ? 3.032 12.167 -34.216 1.00 89.25 415 VAL A C 1
ATOM 3215 O O . VAL A 1 415 ? 1.870 11.800 -34.030 1.00 89.25 415 VAL A O 1
ATOM 3218 N N . THR A 1 416 ? 3.583 12.249 -35.422 1.00 91.62 416 THR A N 1
ATOM 3219 C CA . THR A 1 416 ? 2.882 11.987 -36.679 1.00 91.62 416 THR A CA 1
ATOM 3220 C C . THR A 1 416 ? 3.644 10.984 -37.529 1.00 91.62 416 THR A C 1
ATOM 3222 O O . THR A 1 416 ? 4.860 11.073 -37.673 1.00 91.62 416 THR A O 1
ATOM 3225 N N . GLY A 1 417 ? 2.929 10.046 -38.141 1.00 90.56 417 GLY A N 1
ATOM 3226 C CA . GLY A 1 417 ? 3.524 9.076 -39.053 1.00 90.56 417 GLY A CA 1
ATOM 3227 C C . GLY A 1 417 ? 2.520 8.491 -40.048 1.00 90.56 417 GLY A C 1
ATOM 3228 O O . GLY A 1 417 ? 1.307 8.628 -39.861 1.00 90.56 417 GLY A O 1
ATOM 3229 N N . PRO A 1 418 ? 3.005 7.827 -41.111 1.00 89.44 418 PRO A N 1
ATOM 3230 C CA . PRO A 1 418 ? 2.154 7.100 -42.049 1.00 89.44 418 PRO A CA 1
ATOM 3231 C C . PRO A 1 418 ? 1.475 5.929 -41.335 1.00 89.44 418 PRO A C 1
ATOM 3233 O O . PRO A 1 418 ? 2.124 5.173 -40.620 1.00 89.44 418 PRO A O 1
ATOM 3236 N N . ALA A 1 419 ? 0.168 5.770 -41.501 1.00 83.38 419 ALA A N 1
ATOM 3237 C CA . ALA A 1 419 ? -0.607 4.763 -40.782 1.00 83.38 419 ALA A CA 1
ATOM 3238 C C . ALA A 1 419 ? -0.473 3.344 -41.353 1.00 83.38 419 ALA A C 1
ATOM 3240 O O . ALA A 1 419 ? -0.711 2.358 -40.656 1.00 83.38 419 ALA A O 1
ATOM 3241 N N . THR A 1 420 ? -0.058 3.227 -42.613 1.00 71.81 420 THR A N 1
ATOM 3242 C CA . THR A 1 420 ? 0.341 1.961 -43.224 1.00 71.81 420 THR A CA 1
ATOM 3243 C C . THR A 1 420 ? 1.852 1.805 -43.107 1.00 71.81 420 THR A C 1
ATOM 3245 O O . THR A 1 420 ? 2.594 2.663 -43.588 1.00 71.81 420 THR A O 1
ATOM 3248 N N . LEU A 1 421 ? 2.329 0.698 -42.524 1.00 54.97 421 LEU A N 1
ATOM 3249 C CA . LEU A 1 421 ? 3.730 0.305 -42.706 1.00 54.97 421 LEU A CA 1
ATOM 3250 C C . LEU A 1 421 ? 4.016 0.157 -44.211 1.00 54.97 421 LEU A C 1
ATOM 3252 O O . LEU A 1 421 ? 3.118 -0.280 -44.943 1.00 54.97 421 LEU A O 1
ATOM 3256 N N . PRO A 1 422 ? 5.236 0.473 -44.685 1.00 41.31 422 PRO A N 1
ATOM 3257 C CA . PRO A 1 422 ? 5.610 0.164 -46.056 1.00 41.31 422 PRO A CA 1
ATOM 3258 C C . PRO A 1 422 ? 5.344 -1.323 -46.286 1.00 41.31 422 PRO A C 1
ATOM 3260 O O . PRO A 1 422 ? 5.833 -2.174 -45.537 1.00 41.31 422 PRO A O 1
ATOM 3263 N N . LYS A 1 423 ? 4.525 -1.646 -47.297 1.00 35.66 423 LYS A N 1
ATOM 3264 C CA . LYS A 1 423 ? 4.466 -3.015 -47.813 1.00 35.66 423 LYS A CA 1
ATOM 3265 C C . LYS A 1 423 ? 5.915 -3.390 -48.100 1.00 35.66 423 LYS A C 1
ATOM 3267 O O . LYS A 1 423 ? 6.579 -2.647 -48.820 1.00 35.66 423 LYS A O 1
ATOM 3272 N N . GLN A 1 424 ? 6.417 -4.466 -47.489 1.00 33.59 424 GLN A N 1
ATOM 3273 C CA . GLN A 1 424 ? 7.716 -5.009 -47.874 1.00 33.59 424 GLN A CA 1
ATOM 3274 C C . GLN A 1 424 ? 7.705 -5.111 -49.398 1.00 33.59 424 GLN A C 1
ATOM 3276 O O . GLN A 1 424 ? 6.823 -5.767 -49.957 1.00 33.59 424 GLN A O 1
ATOM 3281 N N . ALA A 1 425 ? 8.602 -4.366 -50.047 1.00 32.62 425 ALA A N 1
ATOM 3282 C CA . ALA A 1 425 ? 8.818 -4.488 -51.473 1.00 32.62 425 ALA A CA 1
ATOM 3283 C C . ALA A 1 425 ? 9.121 -5.966 -51.719 1.00 32.62 425 ALA A C 1
ATOM 3285 O O . ALA A 1 425 ? 10.021 -6.530 -51.095 1.00 32.62 425 ALA A O 1
ATOM 3286 N N . GLY A 1 426 ? 8.259 -6.606 -52.506 1.00 29.95 426 GLY A N 1
ATOM 3287 C CA . GLY A 1 426 ? 8.405 -8.008 -52.844 1.00 29.95 426 GLY A CA 1
ATOM 3288 C C . GLY A 1 426 ? 9.770 -8.238 -53.471 1.00 29.95 426 GLY A C 1
ATOM 3289 O O . GLY A 1 426 ? 10.261 -7.396 -54.220 1.00 29.95 426 GLY A O 1
ATOM 3290 N N . ALA A 1 427 ? 10.349 -9.386 -53.137 1.00 33.59 427 ALA A N 1
ATOM 3291 C CA . ALA A 1 427 ? 11.410 -9.986 -53.915 1.00 33.59 427 ALA A CA 1
ATOM 3292 C C . ALA A 1 427 ? 11.026 -9.966 -55.403 1.00 33.59 427 ALA A C 1
ATOM 3294 O O . ALA A 1 427 ? 10.018 -10.564 -55.787 1.00 33.59 427 ALA A O 1
ATOM 3295 N N . LEU A 1 428 ? 11.838 -9.265 -56.187 1.00 30.06 428 LEU A N 1
ATOM 3296 C CA . LEU A 1 428 ? 12.158 -9.547 -57.578 1.00 30.06 428 LEU A CA 1
ATOM 3297 C C . LEU A 1 428 ? 13.662 -9.342 -57.726 1.00 30.06 428 LEU A C 1
ATOM 3299 O O . LEU A 1 428 ? 14.141 -8.282 -57.259 1.00 30.06 428 LEU A O 1
#

InterPro domains:
  IPR029063 S-adenosyl-L-methionine-dependent methyltransferase superfamily [G3DSA:3.40.50.150] (57-223)
  IPR029063 S-adenosyl-L-methionine-dependent methyltransferase superfamily [SSF53335] (63-204)

Foldseek 3Di:
DDDDDDDDDDDDDDDDDDDDDDDDPPPPPPDPCVVPPQPPPNVVLLVVQLVLLLVDDPLAAEEEEEALCQLVPVVLVSLVVLVVSDPCRLVSYAYEAEAQQPVNVVNVVVVCVVSVYYYDNAHEAQAWDKAKKWQAPPNSFIASFNVRSCVRHPCVPDVDIDIDIGTYDNPLVVLCVVQVVCVVNHTAYEYEEDHQANCQRNVVSNLVSCSQLRHQEYEYEAQLVSDDQQCSQVSVVCVLCVQVSQVPVHPRRHNDYHYRDPCLRHPPDDRPCLVVVCVVCVVVLVVCVPPPRCCVSVCVSVVDVVDDDPLLVVLVVFVVAWDAAAFPVVPPPVPPDPDPAPAPPPDLEDDDFKHKDQDPDPVLLNDVSSVSSVLLVSLVSYPQFQKWKQANPVRMIMGGNDGDSVDGDHDPRMIMDTSDDPDPPDDD

Organism: Emiliania huxleyi (NCBI:txid2903)